Protein AF-0000000068975690 (afdb_homodimer)

InterPro domains:
  IPR005886 UDP-glucose 4-epimerase [TIGR01179] (9-341)
  IPR005886 UDP-glucose 4-epimerase [cd05247] (9-336)
  IPR016040 NAD(P)-binding domain [PF16363] (10-330)
  IPR036291 NAD(P)-binding domain superfamily [SSF51735] (7-342)

Radius of gyration: 27.62 Å; Cα contacts (8 Å, |Δi|>4): 1548; chains: 2; bounding box: 64×81×63 Å

pLDDT: mean 96.39, std 6.85, range [37.19, 98.94]

Structure (mmCIF, N/CA/C/O backbone):
data_AF-0000000068975690-model_v1
#
loop_
_entity.id
_entity.type
_entity.pdbx_description
1 polymer 'UDP-glucose 4-epimerase'
#
loop_
_atom_site.group_PDB
_atom_site.id
_atom_site.type_symbol
_atom_site.label_atom_id
_atom_site.label_alt_id
_atom_site.label_comp_id
_atom_site.label_asym_id
_atom_site.label_entity_id
_atom_site.label_seq_id
_atom_site.pdbx_PDB_ins_code
_atom_site.Cartn_x
_atom_site.Cartn_y
_atom_site.Cartn_z
_atom_site.occupancy
_atom_site.B_iso_or_equiv
_atom_site.auth_seq_id
_atom_site.auth_comp_id
_atom_site.auth_asym_id
_atom_site.auth_atom_id
_atom_site.pdbx_PDB_model_num
ATOM 1 N N . MET A 1 1 ? 34.156 -36 -2.127 1 37.19 1 MET A N 1
ATOM 2 C CA . MET A 1 1 ? 34.188 -34.562 -2.348 1 37.19 1 MET A CA 1
ATOM 3 C C . MET A 1 1 ? 33.188 -33.844 -1.438 1 37.19 1 MET A C 1
ATOM 5 O O . MET A 1 1 ? 32.094 -34.344 -1.222 1 37.19 1 MET A O 1
ATOM 9 N N . PRO A 1 2 ? 33.406 -33.094 -0.465 1 38.94 2 PRO A N 1
ATOM 10 C CA . PRO A 1 2 ? 32.406 -32.625 0.5 1 38.94 2 PRO A CA 1
ATOM 11 C C . PRO A 1 2 ? 31.156 -32.094 -0.169 1 38.94 2 PRO A C 1
ATOM 13 O O . PRO A 1 2 ? 31.219 -31.484 -1.244 1 38.94 2 PRO A O 1
ATOM 16 N N . GLY A 1 3 ? 29.969 -32.656 -0.106 1 41.5 3 GLY A N 1
ATOM 17 C CA . GLY A 1 3 ? 28.75 -32.438 -0.868 1 41.5 3 GLY A CA 1
ATOM 18 C C . GLY A 1 3 ? 28.375 -30.953 -0.98 1 41.5 3 GLY A C 1
ATOM 19 O O . GLY A 1 3 ? 28.406 -30.234 0.013 1 41.5 3 GLY A O 1
ATOM 20 N N . GLU A 1 4 ? 28.672 -30.234 -2.004 1 54.75 4 GLU A N 1
ATOM 21 C CA . GLU A 1 4 ? 28.406 -28.828 -2.309 1 54.75 4 GLU A CA 1
ATOM 22 C C . GLU A 1 4 ? 27.094 -28.375 -1.685 1 54.75 4 GLU A C 1
ATOM 24 O O . GLU A 1 4 ? 26.062 -29.016 -1.86 1 54.75 4 GLU A O 1
ATOM 29 N N . LYS A 1 5 ? 27.188 -27.703 -0.639 1 63.75 5 LYS A N 1
ATOM 30 C CA . LYS A 1 5 ? 26.047 -27.188 0.116 1 63.75 5 LYS A CA 1
ATOM 31 C C . LYS A 1 5 ? 24.984 -26.609 -0.815 1 63.75 5 LYS A C 1
ATOM 33 O O . LYS A 1 5 ? 25.266 -25.688 -1.59 1 63.75 5 LYS A O 1
ATOM 38 N N . LYS A 1 6 ? 23.938 -27.312 -0.943 1 79.69 6 LYS A N 1
ATOM 39 C CA . LYS A 1 6 ? 22.844 -26.844 -1.777 1 79.69 6 LYS A CA 1
ATOM 40 C C . LYS A 1 6 ? 22.281 -25.531 -1.257 1 79.69 6 LYS A C 1
ATOM 42 O O . LYS A 1 6 ? 22.25 -25.297 -0.046 1 79.69 6 LYS A O 1
ATOM 47 N N . GLN A 1 7 ? 22.031 -24.688 -2.195 1 94.38 7 GLN A N 1
ATOM 48 C CA . GLN A 1 7 ? 21.453 -23.406 -1.851 1 94.38 7 GLN A CA 1
ATOM 49 C C . GLN A 1 7 ? 20 -23.547 -1.391 1 94.38 7 GLN A C 1
ATOM 51 O O . GLN A 1 7 ? 19.234 -24.312 -1.986 1 94.38 7 GLN A O 1
ATOM 56 N N . LEU A 1 8 ? 19.688 -22.984 -0.239 1 98.25 8 LEU A N 1
ATOM 57 C CA . LEU A 1 8 ? 18.375 -23.109 0.38 1 98.25 8 LEU A CA 1
ATOM 58 C C . LEU A 1 8 ? 17.469 -21.953 -0.044 1 98.25 8 LEU A C 1
ATOM 60 O O . LEU A 1 8 ? 17.859 -20.781 0.043 1 98.25 8 LEU A O 1
ATOM 64 N N . VAL A 1 9 ? 16.266 -22.328 -0.556 1 98.75 9 VAL A N 1
ATOM 65 C CA . VAL A 1 9 ? 15.273 -21.359 -0.995 1 98.75 9 VAL A CA 1
ATOM 66 C C . VAL A 1 9 ? 14.086 -21.359 -0.039 1 98.75 9 VAL A C 1
ATOM 68 O O . VAL A 1 9 ? 13.5 -22.422 0.223 1 98.75 9 VAL A O 1
ATOM 71 N N . LEU A 1 10 ? 13.773 -20.219 0.584 1 98.94 10 LEU A N 1
ATOM 72 C CA . LEU A 1 10 ? 12.516 -20.078 1.309 1 98.94 10 LEU A CA 1
ATOM 73 C C . LEU A 1 10 ? 11.359 -19.828 0.346 1 98.94 10 LEU A C 1
ATOM 75 O O . LEU A 1 10 ? 11.406 -18.906 -0.469 1 98.94 10 LEU A O 1
ATOM 79 N N . VAL A 1 11 ? 10.352 -20.656 0.403 1 98.94 11 VAL A N 1
ATOM 80 C CA . VAL A 1 11 ? 9.148 -20.5 -0.409 1 98.94 11 VAL A CA 1
ATOM 81 C C . VAL A 1 11 ? 7.957 -20.188 0.489 1 98.94 11 VAL A C 1
ATOM 83 O O . VAL A 1 11 ? 7.406 -21.078 1.143 1 98.94 11 VAL A O 1
ATOM 86 N N . THR A 1 12 ? 7.539 -18.906 0.513 1 98.94 12 THR A N 1
ATOM 87 C CA . THR A 1 12 ? 6.32 -18.578 1.242 1 98.94 12 THR A CA 1
ATOM 88 C C . THR A 1 12 ? 5.086 -18.891 0.406 1 98.94 12 THR A C 1
ATOM 90 O O . THR A 1 12 ? 5.09 -18.719 -0.813 1 98.94 12 THR A O 1
ATOM 93 N N . GLY A 1 13 ? 4.02 -19.375 1.11 1 98.69 13 GLY A N 1
ATOM 94 C CA . GLY A 1 13 ? 2.881 -19.875 0.355 1 98.69 13 GLY A CA 1
ATOM 95 C C . GLY A 1 13 ? 3.184 -21.156 -0.413 1 98.69 13 GLY A C 1
ATOM 96 O O . GLY A 1 13 ? 2.605 -21.391 -1.474 1 98.69 13 GLY A O 1
ATOM 97 N N . GLY A 1 14 ? 4.086 -21.922 0.133 1 98.69 14 GLY A N 1
ATOM 98 C CA . GLY A 1 14 ? 4.648 -23.031 -0.621 1 98.69 14 GLY A CA 1
ATOM 99 C C . GLY A 1 14 ? 3.725 -24.234 -0.684 1 98.69 14 GLY A C 1
ATOM 100 O O . GLY A 1 14 ? 3.932 -25.141 -1.495 1 98.69 14 GLY A O 1
ATOM 101 N N . THR A 1 15 ? 2.674 -24.25 0.16 1 98.44 15 THR A N 1
ATOM 102 C CA . THR A 1 15 ? 1.731 -25.375 0.11 1 98.44 15 THR A CA 1
ATOM 103 C C . THR A 1 15 ? 0.608 -25.078 -0.882 1 98.44 15 THR A C 1
ATOM 105 O O . THR A 1 15 ? -0.182 -25.969 -1.208 1 98.44 15 THR A O 1
ATOM 108 N N . GLY A 1 16 ? 0.54 -23.875 -1.375 1 97.94 16 GLY A N 1
ATOM 109 C CA . GLY A 1 16 ? -0.496 -23.5 -2.322 1 97.94 16 GLY A CA 1
ATOM 110 C C . GLY A 1 16 ? -0.252 -24.031 -3.721 1 97.94 16 GLY A C 1
ATOM 111 O O . GLY A 1 16 ? 0.737 -24.719 -3.961 1 97.94 16 GLY A O 1
ATOM 112 N N . TYR A 1 17 ? -1.109 -23.688 -4.648 1 98.12 17 TYR A N 1
ATOM 113 C CA . TYR A 1 17 ? -1.123 -24.188 -6.016 1 98.12 17 TYR A CA 1
ATOM 114 C C . TYR A 1 17 ? 0.187 -23.875 -6.727 1 98.12 17 TYR A C 1
ATOM 116 O O . TYR A 1 17 ? 0.95 -24.781 -7.07 1 98.12 17 TYR A O 1
ATOM 124 N N . ILE A 1 18 ? 0.57 -22.562 -6.816 1 98.56 18 ILE A N 1
ATOM 125 C CA . ILE A 1 18 ? 1.791 -22.172 -7.516 1 98.56 18 ILE A CA 1
ATOM 126 C C . ILE A 1 18 ? 3.008 -22.562 -6.68 1 98.56 18 ILE A C 1
ATOM 128 O O . ILE A 1 18 ? 4.004 -23.062 -7.215 1 98.56 18 ILE A O 1
ATOM 132 N N . GLY A 1 19 ? 2.9 -22.391 -5.371 1 98.69 19 GLY A N 1
ATOM 133 C CA . GLY A 1 19 ? 3.996 -22.672 -4.461 1 98.69 19 GLY A CA 1
ATOM 134 C C . GLY A 1 19 ? 4.441 -24.125 -4.516 1 98.69 19 GLY A C 1
ATOM 135 O O . GLY A 1 19 ? 5.637 -24.406 -4.652 1 98.69 19 GLY A O 1
ATOM 136 N N . SER A 1 20 ? 3.518 -25.078 -4.473 1 98.75 20 SER A N 1
ATOM 137 C CA . SER A 1 20 ? 3.85 -26.5 -4.445 1 98.75 20 SER A CA 1
ATOM 138 C C . SER A 1 20 ? 4.531 -26.922 -5.742 1 98.75 20 SER A C 1
ATOM 140 O O . SER A 1 20 ? 5.539 -27.641 -5.711 1 98.75 20 SER A O 1
ATOM 142 N N . HIS A 1 21 ? 4.039 -26.469 -6.867 1 98.88 21 HIS A N 1
ATOM 143 C CA . HIS A 1 21 ? 4.641 -26.828 -8.148 1 98.88 21 HIS A CA 1
ATOM 144 C C . HIS A 1 21 ? 6.039 -26.234 -8.281 1 98.88 21 HIS A C 1
ATOM 146 O O . HIS A 1 21 ? 6.926 -26.844 -8.867 1 98.88 21 HIS A O 1
ATOM 152 N N . THR A 1 22 ? 6.203 -25.016 -7.746 1 98.88 22 THR A N 1
ATOM 153 C CA . THR A 1 22 ? 7.52 -24.391 -7.793 1 98.88 22 THR A CA 1
ATOM 154 C C . THR A 1 22 ? 8.516 -25.141 -6.918 1 98.88 22 THR A C 1
ATOM 156 O O . THR A 1 22 ? 9.688 -25.281 -7.273 1 98.88 22 THR A O 1
ATOM 159 N N . VAL A 1 23 ? 8.062 -25.641 -5.758 1 98.88 23 VAL A N 1
ATOM 160 C CA . VAL A 1 23 ? 8.922 -26.422 -4.879 1 98.88 23 VAL A CA 1
ATOM 161 C C . VAL A 1 23 ? 9.43 -27.656 -5.613 1 98.88 23 VAL A C 1
ATOM 163 O O . VAL A 1 23 ? 10.609 -28 -5.52 1 98.88 23 VAL A O 1
ATOM 166 N N . VAL A 1 24 ? 8.586 -28.344 -6.406 1 98.81 24 VAL A N 1
ATOM 167 C CA . VAL A 1 24 ? 9 -29.516 -7.188 1 98.81 24 VAL A CA 1
ATOM 168 C C . VAL A 1 24 ? 10.125 -29.109 -8.148 1 98.81 24 VAL A C 1
ATOM 170 O O . VAL A 1 24 ? 11.164 -29.781 -8.203 1 98.81 24 VAL A O 1
ATOM 173 N N . GLU A 1 25 ? 9.859 -28.016 -8.883 1 98.5 25 GLU A N 1
ATOM 174 C CA . GLU A 1 25 ? 10.836 -27.578 -9.867 1 98.5 25 GLU A CA 1
ATOM 175 C C . GLU A 1 25 ? 12.148 -27.172 -9.203 1 98.5 25 GLU A C 1
ATOM 177 O O . GLU A 1 25 ? 13.227 -27.359 -9.773 1 98.5 25 GLU A O 1
ATOM 182 N N . LEU A 1 26 ? 12.07 -26.578 -8 1 98.31 26 LEU A N 1
ATOM 183 C CA . LEU A 1 26 ? 13.266 -26.203 -7.246 1 98.31 26 LEU A CA 1
ATOM 184 C C . LEU A 1 26 ? 14.094 -27.438 -6.902 1 98.31 26 LEU A C 1
ATOM 186 O O . LEU A 1 26 ? 15.305 -27.453 -7.141 1 98.31 26 LEU A O 1
ATOM 190 N N . LEU A 1 27 ? 13.445 -28.469 -6.344 1 98.12 27 LEU A N 1
ATOM 191 C CA . LEU A 1 27 ? 14.133 -29.688 -5.949 1 98.12 27 LEU A CA 1
ATOM 192 C C . LEU A 1 27 ? 14.766 -30.375 -7.16 1 98.12 27 LEU A C 1
ATOM 194 O O . LEU A 1 27 ? 15.906 -30.844 -7.09 1 98.12 27 LEU A O 1
ATOM 198 N N . GLU A 1 28 ? 14.055 -30.359 -8.258 1 97 28 GLU A N 1
ATOM 199 C CA . GLU A 1 28 ? 14.555 -30.969 -9.492 1 97 28 GLU A CA 1
ATOM 200 C C . GLU A 1 28 ? 15.758 -30.203 -10.039 1 97 28 GLU A C 1
ATOM 202 O O . GLU A 1 28 ? 16.641 -30.781 -10.656 1 97 28 GLU A O 1
ATOM 207 N N . ALA A 1 29 ? 15.797 -28.922 -9.789 1 96.5 29 ALA A N 1
ATOM 208 C CA . ALA A 1 29 ? 16.875 -28.078 -10.281 1 96.5 29 ALA A CA 1
ATOM 209 C C . ALA A 1 29 ? 18.078 -28.125 -9.344 1 96.5 29 ALA A C 1
ATOM 211 O O . ALA A 1 29 ? 19.109 -27.516 -9.625 1 96.5 29 ALA A O 1
ATOM 212 N N . GLY A 1 30 ? 17.984 -28.781 -8.219 1 96.06 30 GLY A N 1
ATOM 213 C CA . GLY A 1 30 ? 19.125 -29.016 -7.352 1 96.06 30 GLY A CA 1
ATOM 214 C C . GLY A 1 30 ? 19.141 -28.109 -6.125 1 96.06 30 GLY A C 1
ATOM 215 O O . GLY A 1 30 ? 20.094 -28.125 -5.352 1 96.06 30 GLY A O 1
ATOM 216 N N . TYR A 1 31 ? 18.062 -27.359 -5.879 1 97.25 31 TYR A N 1
ATOM 217 C CA . TYR A 1 31 ? 17.953 -26.531 -4.676 1 97.25 31 TYR A CA 1
ATOM 218 C C . TYR A 1 31 ? 17.297 -27.312 -3.543 1 97.25 31 TYR A C 1
ATOM 220 O O . TYR A 1 31 ? 16.625 -28.328 -3.781 1 97.25 31 TYR A O 1
ATOM 228 N N . ASP A 1 32 ? 17.578 -26.891 -2.32 1 97.88 32 ASP A N 1
ATOM 229 C CA . ASP A 1 32 ? 16.75 -27.281 -1.181 1 97.88 32 ASP A CA 1
ATOM 230 C C . ASP A 1 32 ? 15.688 -26.219 -0.894 1 97.88 32 ASP A C 1
ATOM 232 O O . ASP A 1 32 ? 15.852 -25.047 -1.271 1 97.88 32 ASP A O 1
ATOM 236 N N . ALA A 1 33 ? 14.625 -26.688 -0.269 1 98.31 33 ALA A N 1
ATOM 237 C CA . ALA A 1 33 ? 13.539 -25.734 -0.025 1 98.31 33 ALA A CA 1
ATOM 238 C C . ALA A 1 33 ? 13.086 -25.797 1.431 1 98.31 33 ALA A C 1
ATOM 240 O O . ALA A 1 33 ? 13.039 -26.859 2.037 1 98.31 33 ALA A O 1
ATOM 241 N N . VAL A 1 34 ? 12.867 -24.703 2.045 1 98.81 34 VAL A N 1
ATOM 242 C CA . VAL A 1 34 ? 12.062 -24.562 3.254 1 98.81 34 VAL A C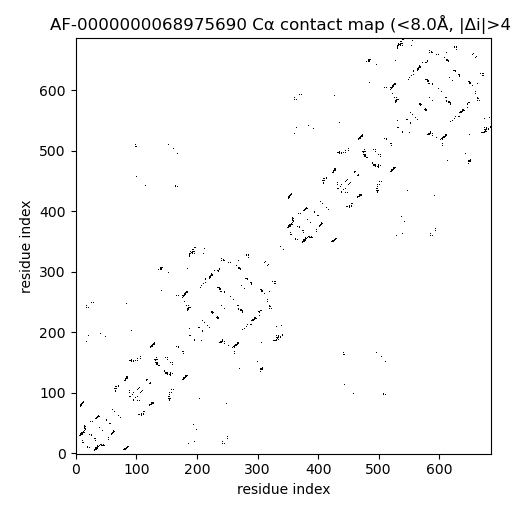A 1
ATOM 243 C C . VAL A 1 34 ? 10.758 -23.844 2.922 1 98.81 34 VAL A C 1
ATOM 245 O O . VAL A 1 34 ? 10.773 -22.766 2.311 1 98.81 34 VAL A O 1
ATOM 248 N N . VAL A 1 35 ? 9.633 -24.453 3.279 1 98.88 35 VAL A N 1
ATOM 249 C CA . VAL A 1 35 ? 8.312 -23.938 2.945 1 98.88 35 VAL A CA 1
ATOM 250 C C . VAL A 1 35 ? 7.703 -23.25 4.16 1 98.88 35 VAL A C 1
ATOM 252 O O . VAL A 1 35 ? 7.73 -23.781 5.27 1 98.88 35 VAL A O 1
ATOM 255 N N . LEU A 1 36 ? 7.262 -22.047 3.965 1 98.88 36 LEU A N 1
ATOM 256 C CA . LEU A 1 36 ? 6.5 -21.281 4.953 1 98.88 36 LEU A CA 1
ATOM 257 C C . LEU A 1 36 ? 5.07 -21.062 4.48 1 98.88 36 LEU A C 1
ATOM 259 O O . LEU A 1 36 ? 4.848 -20.594 3.361 1 98.88 36 LEU A O 1
ATOM 263 N N . ASP A 1 37 ? 4.098 -21.453 5.285 1 98.81 37 ASP A N 1
ATOM 264 C CA . ASP A 1 37 ? 2.686 -21.312 4.949 1 98.81 37 ASP A CA 1
ATOM 265 C C . ASP A 1 37 ? 1.824 -21.266 6.211 1 98.81 37 ASP A C 1
ATOM 267 O O . ASP A 1 37 ? 2.16 -21.875 7.223 1 98.81 37 ASP A O 1
ATOM 271 N N . ASN A 1 38 ? 0.761 -20.5 6.137 1 98.44 38 ASN A N 1
ATOM 272 C CA . ASN A 1 38 ? -0.124 -20.5 7.301 1 98.44 38 ASN A CA 1
ATOM 273 C C . ASN A 1 38 ? -1.297 -21.453 7.113 1 98.44 38 ASN A C 1
ATOM 275 O O . ASN A 1 38 ? -2.154 -21.562 7.992 1 98.44 38 ASN A O 1
ATOM 279 N N . LEU A 1 39 ? -1.445 -22.078 5.945 1 97.38 39 LEU A N 1
ATOM 280 C CA . LEU A 1 39 ? -2.406 -23.125 5.605 1 97.38 39 LEU A CA 1
ATOM 281 C C . LEU A 1 39 ? -3.826 -22.578 5.582 1 97.38 39 LEU A C 1
ATOM 283 O O . LEU A 1 39 ? -4.789 -23.312 5.805 1 97.38 39 LEU A O 1
ATOM 287 N N . SER A 1 40 ? -3.975 -21.25 5.324 1 94.94 40 SER A N 1
ATOM 288 C CA . SER A 1 40 ? -5.289 -20.625 5.312 1 94.94 40 SER A CA 1
ATOM 289 C C . SER A 1 40 ? -6.125 -21.109 4.133 1 94.94 40 SER A C 1
ATOM 291 O O . SER A 1 40 ? -7.352 -21.188 4.223 1 94.94 40 SER A O 1
ATOM 293 N N . ASN A 1 41 ? -5.5 -21.391 3.053 1 93.56 41 ASN A N 1
ATOM 294 C CA . ASN A 1 41 ? -6.191 -21.844 1.852 1 93.56 41 ASN A CA 1
ATOM 295 C C . ASN A 1 41 ? -5.398 -22.922 1.118 1 93.56 41 ASN A C 1
ATOM 297 O O . ASN A 1 41 ? -5.293 -22.891 -0.109 1 93.56 41 ASN A O 1
ATOM 301 N N . SER A 1 42 ? -4.734 -23.719 1.849 1 95.31 42 SER A N 1
ATOM 302 C CA . SER A 1 42 ? -3.906 -24.797 1.311 1 95.31 42 SER A CA 1
ATOM 303 C C . SER A 1 42 ? -3.811 -25.953 2.289 1 95.31 42 SER A C 1
ATOM 305 O O . SER A 1 42 ? -4.43 -25.938 3.354 1 95.31 42 SER A O 1
ATOM 307 N N . SER A 1 43 ? -3.154 -27 1.847 1 96.62 43 SER A N 1
ATOM 308 C CA . SER A 1 43 ? -3.018 -28.219 2.652 1 96.62 43 SER A CA 1
ATOM 309 C C . SER A 1 43 ? -1.564 -28.672 2.723 1 96.62 43 SER A C 1
ATOM 311 O O . SER A 1 43 ? -0.858 -28.672 1.712 1 96.62 43 SER A O 1
ATOM 313 N N . ILE A 1 44 ? -1.179 -29.094 3.893 1 97.31 44 ILE A N 1
ATOM 314 C CA . ILE A 1 44 ? 0.17 -29.609 4.098 1 97.31 44 ILE A CA 1
ATOM 315 C C . ILE A 1 44 ? 0.356 -30.891 3.297 1 97.31 44 ILE A C 1
ATOM 317 O O . ILE A 1 44 ? 1.486 -31.312 3.043 1 97.31 44 ILE A O 1
ATOM 321 N N . GLU A 1 45 ? -0.769 -31.516 2.844 1 98.12 45 GLU A N 1
ATOM 322 C CA . GLU A 1 45 ? -0.733 -32.719 2.037 1 98.12 45 GLU A CA 1
ATOM 323 C C . GLU A 1 45 ? 0.074 -32.5 0.758 1 98.12 45 GLU A C 1
ATOM 325 O O . GLU A 1 45 ? 0.721 -33.438 0.267 1 98.12 45 GLU A O 1
ATOM 330 N N . SER A 1 46 ? 0.077 -31.297 0.204 1 98.38 46 SER A N 1
ATOM 331 C CA . SER A 1 46 ? 0.854 -31.031 -1.001 1 98.38 46 SER A CA 1
ATOM 332 C C . SER A 1 46 ? 2.34 -31.297 -0.771 1 98.38 46 SER A C 1
ATOM 334 O O . SER A 1 46 ? 3.014 -31.875 -1.626 1 98.38 46 SER A O 1
ATOM 336 N N . ILE A 1 47 ? 2.844 -30.953 0.415 1 98.19 47 ILE A N 1
ATOM 337 C CA . ILE A 1 47 ? 4.258 -31.109 0.737 1 98.19 47 ILE A CA 1
ATOM 338 C C . ILE A 1 47 ? 4.582 -32.594 0.889 1 98.19 47 ILE A C 1
ATOM 340 O O . ILE A 1 47 ? 5.621 -33.062 0.416 1 98.19 47 ILE A O 1
ATOM 344 N N . LYS A 1 48 ? 3.711 -33.312 1.52 1 98.25 48 LYS A N 1
ATOM 345 C CA . LYS A 1 48 ? 3.912 -34.75 1.676 1 98.25 48 LYS A CA 1
ATOM 346 C C . LYS A 1 48 ? 4.023 -35.438 0.319 1 98.25 48 LYS A C 1
ATOM 348 O O . LYS A 1 48 ? 4.883 -36.312 0.124 1 98.25 48 LYS A O 1
ATOM 353 N N . ARG A 1 49 ? 3.193 -35.094 -0.544 1 98.44 49 ARG A N 1
ATOM 354 C CA . ARG A 1 49 ? 3.186 -35.688 -1.877 1 98.44 49 ARG A CA 1
ATOM 355 C C . ARG A 1 49 ? 4.445 -35.312 -2.652 1 98.44 49 ARG A C 1
ATOM 357 O O . ARG A 1 49 ? 4.977 -36.094 -3.414 1 98.44 49 ARG A O 1
ATOM 364 N N . ILE A 1 50 ? 4.871 -34.094 -2.502 1 98.69 50 ILE A N 1
ATOM 365 C CA . ILE A 1 50 ? 6.094 -33.625 -3.164 1 98.69 50 ILE A CA 1
ATOM 366 C C . ILE A 1 50 ? 7.285 -34.438 -2.646 1 98.69 50 ILE A C 1
ATOM 368 O O . ILE A 1 50 ? 8.148 -34.844 -3.426 1 98.69 50 ILE A O 1
ATOM 372 N N . GLU A 1 51 ? 7.352 -34.625 -1.314 1 98.56 51 GLU A N 1
ATOM 373 C CA . GLU A 1 51 ? 8.438 -35.406 -0.733 1 98.56 51 GLU A CA 1
ATOM 374 C C . GLU A 1 51 ? 8.484 -36.812 -1.333 1 98.56 51 GLU A C 1
ATOM 376 O O . GLU A 1 51 ? 9.562 -37.344 -1.646 1 98.56 51 GLU A O 1
ATOM 381 N N . LYS A 1 52 ? 7.344 -37.344 -1.519 1 98.06 52 LYS A N 1
ATOM 382 C CA . LYS A 1 52 ? 7.254 -38.688 -2.109 1 98.06 52 LYS A CA 1
ATOM 383 C C . LYS A 1 52 ? 7.664 -38.656 -3.58 1 98.06 52 LYS A C 1
ATOM 385 O O . LYS A 1 52 ? 8.445 -39.5 -4.027 1 98.06 52 LYS A O 1
ATOM 390 N N . MET A 1 53 ? 7.117 -37.719 -4.32 1 97.56 53 MET A N 1
ATOM 391 C CA . MET A 1 53 ? 7.352 -37.594 -5.758 1 97.56 53 MET A CA 1
ATOM 392 C C . MET A 1 53 ? 8.828 -37.344 -6.047 1 97.56 53 MET A C 1
ATOM 394 O O . MET A 1 53 ? 9.367 -37.875 -7.023 1 97.56 53 MET A O 1
ATOM 398 N N . CYS A 1 54 ? 9.469 -36.594 -5.195 1 97.25 54 CYS A N 1
ATOM 399 C CA . CYS A 1 54 ? 10.844 -36.156 -5.449 1 97.25 54 CYS A CA 1
ATOM 400 C C . CYS A 1 54 ? 11.828 -36.969 -4.617 1 97.25 54 CYS A C 1
ATOM 402 O O . CYS A 1 54 ? 13.039 -36.875 -4.816 1 97.25 54 CYS A O 1
ATOM 404 N N . ASN A 1 55 ? 11.383 -37.812 -3.738 1 97.06 55 ASN A N 1
ATOM 405 C CA . ASN A 1 55 ? 12.203 -38.594 -2.803 1 97.06 55 ASN A CA 1
ATOM 406 C C . ASN A 1 55 ? 13.156 -37.688 -2.033 1 97.06 55 ASN A C 1
ATOM 408 O O . ASN A 1 55 ? 14.367 -37.906 -2.023 1 97.06 55 ASN A O 1
ATOM 412 N N . LYS A 1 56 ? 12.609 -36.594 -1.516 1 96.75 56 LYS A N 1
ATOM 413 C CA . LYS A 1 56 ? 13.336 -35.594 -0.735 1 96.75 56 LYS A CA 1
ATOM 414 C C . LYS A 1 56 ? 12.508 -35.125 0.461 1 96.75 56 LYS A C 1
ATOM 416 O O . LYS A 1 56 ? 11.281 -35.219 0.455 1 96.75 56 LYS A O 1
ATOM 421 N N . SER A 1 57 ? 13.18 -34.656 1.484 1 96.25 57 SER A N 1
ATOM 422 C CA . SER A 1 57 ? 12.508 -34.031 2.623 1 96.25 57 SER A CA 1
ATOM 423 C C . SER A 1 57 ? 12.461 -32.531 2.482 1 96.25 57 SER A C 1
ATOM 425 O O . SER A 1 57 ? 13.422 -31.906 2.02 1 96.25 57 SER A O 1
ATOM 427 N N . ILE A 1 58 ? 11.398 -31.984 2.855 1 97.88 58 ILE A N 1
ATOM 428 C CA . ILE A 1 58 ? 11.195 -30.547 2.76 1 97.88 58 ILE A CA 1
ATOM 429 C C . ILE A 1 58 ? 10.898 -29.969 4.145 1 97.88 58 ILE A C 1
ATOM 431 O O . ILE A 1 58 ? 10.023 -30.469 4.855 1 97.88 58 ILE A O 1
ATOM 435 N N . TYR A 1 59 ? 11.656 -28.969 4.594 1 97.88 59 TYR A N 1
ATOM 436 C CA . TYR A 1 59 ? 11.352 -28.266 5.836 1 97.88 59 TYR A CA 1
ATOM 437 C C . TYR A 1 59 ? 10.055 -27.469 5.711 1 97.88 59 TYR A C 1
ATOM 439 O O . TYR A 1 59 ? 9.781 -26.875 4.668 1 97.88 59 TYR A O 1
ATOM 447 N N . PHE A 1 60 ? 9.234 -27.578 6.773 1 98.69 60 PHE A N 1
ATOM 448 C CA . PHE A 1 60 ? 7.969 -26.844 6.766 1 98.69 60 PHE A CA 1
ATOM 449 C C . PHE A 1 60 ? 7.812 -26.016 8.031 1 98.69 60 PHE A C 1
ATOM 451 O O . PHE A 1 60 ? 8.086 -26.5 9.141 1 98.69 60 PHE A O 1
ATOM 458 N N . GLU A 1 61 ? 7.438 -24.781 7.887 1 98.81 61 GLU A N 1
ATOM 459 C CA . GLU A 1 61 ? 7.141 -23.844 8.977 1 98.81 61 GLU A CA 1
ATOM 460 C C . GLU A 1 61 ? 5.727 -23.281 8.852 1 98.81 61 GLU A C 1
ATOM 462 O O . GLU A 1 61 ? 5.418 -22.578 7.895 1 98.81 61 GLU A O 1
ATOM 467 N N . LYS A 1 62 ? 4.828 -23.625 9.797 1 98.81 62 LYS A N 1
ATOM 468 C CA . LYS A 1 62 ? 3.498 -23.031 9.828 1 98.81 62 LYS A CA 1
ATOM 469 C C . LYS A 1 62 ? 3.543 -21.625 10.438 1 98.81 62 LYS A C 1
ATOM 471 O O . LYS A 1 62 ? 3.451 -21.469 11.656 1 98.81 62 LYS A O 1
ATOM 476 N N . VAL A 1 63 ? 3.629 -20.609 9.562 1 98.69 63 VAL A N 1
ATOM 477 C CA . VAL A 1 63 ? 3.828 -19.234 10 1 98.69 63 VAL A CA 1
ATOM 478 C C . VAL A 1 63 ? 2.934 -18.297 9.18 1 98.69 63 VAL A C 1
ATOM 480 O O . VAL A 1 63 ? 2.734 -18.5 7.984 1 98.69 63 VAL A O 1
ATOM 483 N N . ASP A 1 64 ? 2.297 -17.422 9.836 1 98.69 64 ASP A N 1
ATOM 484 C CA . ASP A 1 64 ? 1.616 -16.281 9.203 1 98.69 64 ASP A CA 1
ATOM 485 C C . ASP A 1 64 ? 2.562 -15.102 9.031 1 98.69 64 ASP A C 1
ATOM 487 O O . ASP A 1 64 ? 3.201 -14.664 9.992 1 98.69 64 ASP A O 1
ATOM 491 N N . LEU A 1 65 ? 2.631 -14.586 7.867 1 98.69 65 LEU A N 1
ATOM 492 C CA . LEU A 1 65 ? 3.613 -13.555 7.562 1 98.69 65 LEU A CA 1
ATOM 493 C C . LEU A 1 65 ? 3.295 -12.266 8.312 1 98.69 65 LEU A C 1
ATOM 495 O O . LEU A 1 65 ? 4.156 -11.391 8.453 1 98.69 65 LEU A O 1
ATOM 499 N N . VAL A 1 66 ? 2.021 -12.07 8.773 1 98.38 66 VAL A N 1
ATOM 500 C CA . VAL A 1 66 ? 1.688 -10.844 9.492 1 98.38 66 VAL A CA 1
ATOM 501 C C . VAL A 1 66 ? 2.268 -10.898 10.906 1 98.38 66 VAL A C 1
ATOM 503 O O . VAL A 1 66 ? 2.242 -9.906 11.633 1 98.38 66 VAL A O 1
ATOM 506 N N . ASP A 1 67 ? 2.795 -12.047 11.289 1 98.12 67 ASP A N 1
ATOM 507 C CA . ASP A 1 67 ? 3.514 -12.195 12.555 1 98.12 67 ASP A CA 1
ATOM 508 C C . ASP A 1 67 ? 5.016 -11.984 12.359 1 98.12 67 ASP A C 1
ATOM 510 O O . ASP A 1 67 ? 5.762 -12.945 12.164 1 98.12 67 ASP A O 1
ATOM 514 N N . TYR A 1 68 ? 5.465 -10.812 12.555 1 98.38 68 TYR A N 1
ATOM 515 C CA . TYR A 1 68 ? 6.852 -10.438 12.305 1 98.38 68 TYR A CA 1
ATOM 516 C C . TYR A 1 68 ? 7.812 -11.328 13.07 1 98.38 68 TYR A C 1
ATOM 518 O O . TYR A 1 68 ? 8.805 -11.805 12.523 1 98.38 68 TYR A O 1
ATOM 526 N N . ALA A 1 69 ? 7.523 -11.523 14.312 1 98.5 69 ALA A N 1
ATOM 527 C CA . ALA A 1 69 ? 8.422 -12.289 15.172 1 98.5 69 ALA A CA 1
ATOM 528 C C . ALA A 1 69 ? 8.547 -13.727 14.688 1 98.5 69 ALA A C 1
ATOM 530 O O . ALA A 1 69 ? 9.641 -14.305 14.727 1 98.5 69 ALA A O 1
ATOM 531 N N . ALA A 1 70 ? 7.469 -14.312 14.25 1 98.75 70 ALA A N 1
ATOM 532 C CA . ALA A 1 70 ? 7.484 -15.68 13.742 1 98.75 70 ALA A CA 1
ATOM 533 C C . ALA A 1 70 ? 8.305 -15.789 12.461 1 98.75 70 ALA A C 1
ATOM 535 O O . ALA A 1 70 ? 9.023 -16.766 12.258 1 98.75 70 ALA A O 1
ATOM 536 N N . VAL A 1 71 ? 8.203 -14.805 11.609 1 98.88 71 VAL A N 1
ATOM 537 C CA . VAL A 1 71 ? 8.977 -14.781 10.367 1 98.88 71 VAL A CA 1
ATOM 538 C C . VAL A 1 71 ? 10.469 -14.664 10.695 1 98.88 71 VAL A C 1
ATOM 540 O O . VAL A 1 71 ? 11.297 -15.352 10.094 1 98.88 71 VAL A O 1
ATOM 543 N N . ASP A 1 72 ? 10.758 -13.789 11.664 1 98.88 72 ASP A N 1
ATOM 544 C CA . ASP A 1 72 ? 12.141 -13.57 12.07 1 98.88 72 ASP A CA 1
ATOM 545 C C . ASP A 1 72 ? 12.766 -14.867 12.586 1 98.88 72 ASP A C 1
ATOM 547 O O . ASP A 1 72 ? 13.938 -15.148 12.305 1 98.88 72 ASP A O 1
ATOM 551 N N . LYS A 1 73 ? 12.016 -15.641 13.297 1 98.88 73 LYS A N 1
ATOM 552 C CA . LYS A 1 73 ? 12.5 -16.906 13.844 1 98.88 73 LYS A CA 1
ATOM 553 C C . LYS A 1 73 ? 12.883 -17.875 12.719 1 98.88 73 LYS A C 1
ATOM 555 O O . LYS A 1 73 ? 13.828 -18.641 12.859 1 98.88 73 LYS A O 1
ATOM 560 N N . VAL A 1 74 ? 12.172 -17.859 11.633 1 98.88 74 VAL A N 1
ATOM 561 C CA . VAL A 1 74 ? 12.469 -18.719 10.492 1 98.88 74 VAL A CA 1
ATOM 562 C C . VAL A 1 74 ? 13.844 -18.359 9.922 1 98.88 74 VAL A C 1
ATOM 564 O O . VAL A 1 74 ? 14.648 -19.25 9.617 1 98.88 74 VAL A O 1
ATOM 567 N N . PHE A 1 75 ? 14.156 -17.094 9.828 1 98.81 75 PHE A N 1
ATOM 568 C CA . PHE A 1 75 ? 15.414 -16.641 9.25 1 98.81 75 PHE A CA 1
ATOM 569 C C . PHE A 1 75 ? 16.562 -16.875 10.211 1 98.81 75 PHE A C 1
ATOM 571 O O . PHE A 1 75 ? 17.734 -16.922 9.797 1 98.81 75 PHE A O 1
ATOM 578 N N . GLN A 1 76 ? 16.234 -16.984 11.516 1 98.75 76 GLN A N 1
ATOM 579 C CA . GLN A 1 76 ? 17.25 -17.359 12.5 1 98.75 76 GLN A CA 1
ATOM 580 C C . GLN A 1 76 ? 17.578 -18.844 12.414 1 98.75 76 GLN A C 1
ATOM 582 O O . GLN A 1 76 ? 18.719 -19.25 12.664 1 98.75 76 GLN A O 1
ATOM 587 N N . LYS A 1 77 ? 16.656 -19.609 12.016 1 98.62 77 LYS A N 1
ATOM 588 C CA . LYS A 1 77 ? 16.766 -21.078 12.047 1 98.62 77 LYS A CA 1
ATOM 589 C C . LYS A 1 77 ? 17.438 -21.594 10.789 1 98.62 77 LYS A C 1
ATOM 591 O O . LYS A 1 77 ? 18.141 -22.609 10.836 1 98.62 77 LYS A O 1
ATOM 596 N N . TYR A 1 78 ? 17.234 -20.922 9.633 1 98.38 78 TYR A N 1
ATOM 597 C CA . TYR A 1 78 ? 17.703 -21.438 8.344 1 98.38 78 TYR A CA 1
ATOM 598 C C . TYR A 1 78 ? 18.641 -20.453 7.664 1 98.38 78 TYR A C 1
ATOM 600 O O . TYR A 1 78 ? 18.438 -19.25 7.734 1 98.38 78 TYR A O 1
ATOM 608 N N . ASP A 1 79 ? 19.641 -20.938 6.992 1 97.94 79 ASP A N 1
ATOM 609 C CA . ASP A 1 79 ? 20.516 -20.109 6.176 1 97.94 79 ASP A CA 1
ATOM 610 C C . ASP A 1 79 ? 19.953 -19.953 4.762 1 97.94 79 ASP A C 1
ATOM 612 O O . ASP A 1 79 ? 20.469 -20.547 3.814 1 97.94 79 ASP A O 1
ATOM 616 N N . ILE A 1 80 ? 19.078 -19.109 4.59 1 98.38 80 ILE A N 1
ATOM 617 C CA . ILE A 1 80 ? 18.297 -18.906 3.369 1 98.38 80 ILE A CA 1
ATOM 618 C C . ILE A 1 80 ? 19.109 -18.062 2.383 1 98.38 80 ILE A C 1
ATOM 620 O O . ILE A 1 80 ? 19.641 -17 2.74 1 98.38 80 ILE A O 1
ATOM 624 N N . GLU A 1 81 ? 19.172 -18.516 1.193 1 97.88 81 GLU A N 1
ATOM 625 C CA . GLU A 1 81 ? 19.891 -17.766 0.162 1 97.88 81 GLU A CA 1
ATOM 626 C C . GLU A 1 81 ? 18.938 -16.969 -0.713 1 97.88 81 GLU A C 1
ATOM 628 O O . GLU A 1 81 ? 19.25 -15.852 -1.13 1 97.88 81 GLU A O 1
ATOM 633 N N . TYR A 1 82 ? 17.859 -17.578 -1.082 1 98.62 82 TYR A N 1
ATOM 634 C CA . TYR A 1 82 ? 16.844 -16.969 -1.939 1 98.62 82 TYR A CA 1
ATOM 635 C C . TYR A 1 82 ? 15.453 -17.062 -1.299 1 98.62 82 TYR A C 1
ATOM 637 O O . TYR A 1 82 ? 15.195 -17.969 -0.51 1 98.62 82 TYR A O 1
ATOM 645 N N . VAL A 1 83 ? 14.641 -16.094 -1.604 1 98.94 83 VAL A N 1
ATOM 646 C CA . VAL A 1 83 ? 13.242 -16.141 -1.202 1 98.94 83 VAL A CA 1
ATOM 647 C C . VAL A 1 83 ? 12.344 -16.078 -2.438 1 98.94 83 VAL A C 1
ATOM 649 O O . VAL A 1 83 ? 12.586 -15.273 -3.346 1 98.94 83 VAL A O 1
ATOM 652 N N . ILE A 1 84 ? 11.398 -16.969 -2.566 1 98.94 84 ILE A N 1
ATOM 653 C CA . ILE A 1 84 ? 10.273 -16.875 -3.49 1 98.94 84 ILE A CA 1
ATOM 654 C C . ILE A 1 84 ? 8.984 -16.625 -2.709 1 98.94 84 ILE A C 1
ATOM 656 O O . ILE A 1 84 ? 8.594 -17.422 -1.865 1 98.94 84 ILE A O 1
ATOM 660 N N . HIS A 1 85 ? 8.344 -15.523 -2.996 1 98.94 85 HIS A N 1
ATOM 661 C CA . HIS A 1 85 ? 7.207 -15.078 -2.188 1 98.94 85 HIS A CA 1
ATOM 662 C C . HIS A 1 85 ? 5.891 -15.273 -2.932 1 98.94 85 HIS A C 1
ATOM 664 O O . HIS A 1 85 ? 5.52 -14.445 -3.77 1 98.94 85 HIS A O 1
ATOM 670 N N . PHE A 1 86 ? 5.113 -16.312 -2.484 1 98.81 86 PHE A N 1
ATOM 671 C CA . PHE A 1 86 ? 3.811 -16.594 -3.072 1 98.81 86 PHE A CA 1
ATOM 672 C C . PHE A 1 86 ? 2.691 -16.219 -2.109 1 98.81 86 PHE A C 1
ATOM 674 O O . PHE A 1 86 ? 1.533 -16.094 -2.516 1 98.81 86 PHE A O 1
ATOM 681 N N . ALA A 1 87 ? 3.004 -16.172 -0.856 1 98.62 87 ALA A N 1
ATOM 682 C CA . ALA A 1 87 ? 1.973 -16.047 0.171 1 98.62 87 ALA A CA 1
ATOM 683 C C . ALA A 1 87 ? 1.143 -14.781 -0.03 1 98.62 87 ALA A C 1
ATOM 685 O O . ALA A 1 87 ? 1.659 -13.672 0.088 1 98.62 87 ALA A O 1
ATOM 686 N N . ALA A 1 88 ? -0.078 -14.945 -0.343 1 97.81 88 ALA A N 1
ATOM 687 C CA . ALA A 1 88 ? -1.039 -13.859 -0.551 1 97.81 88 ALA A CA 1
ATOM 688 C C . ALA A 1 88 ? -2.459 -14.406 -0.678 1 97.81 88 ALA A C 1
ATOM 690 O O . ALA A 1 88 ? -2.658 -15.539 -1.131 1 97.81 88 ALA A O 1
ATOM 691 N N . LEU A 1 89 ? -3.42 -13.648 -0.196 1 97.06 89 LEU A N 1
ATOM 692 C CA . LEU A 1 89 ? -4.805 -13.875 -0.597 1 97.06 89 LEU A CA 1
ATOM 693 C C . LEU A 1 89 ? -5.047 -13.375 -2.018 1 97.06 89 LEU A C 1
ATOM 695 O O . LEU A 1 89 ? -4.539 -12.32 -2.406 1 97.06 89 LEU A O 1
ATOM 699 N N . LYS A 1 90 ? -5.809 -14.18 -2.828 1 94.19 90 LYS A N 1
ATOM 700 C CA . LYS A 1 90 ? -5.738 -13.875 -4.258 1 94.19 90 LYS A CA 1
ATOM 701 C C . LYS A 1 90 ? -7.133 -13.812 -4.875 1 94.19 90 LYS A C 1
ATOM 703 O O . LYS A 1 90 ? -7.273 -13.586 -6.078 1 94.19 90 LYS A O 1
ATOM 708 N N . SER A 1 91 ? -8.203 -14.07 -4.129 1 91.5 91 SER A N 1
ATOM 709 C CA . SER A 1 91 ? -9.547 -14.023 -4.695 1 91.5 91 SER A CA 1
ATOM 710 C C . SER A 1 91 ? -9.984 -12.586 -4.984 1 91.5 91 SER A C 1
ATOM 712 O O . SER A 1 91 ? -10.172 -11.797 -4.059 1 91.5 91 SER A O 1
ATOM 714 N N . VAL A 1 92 ? -10.227 -12.305 -6.23 1 89.56 92 VAL A N 1
ATOM 715 C CA . VAL A 1 92 ? -10.672 -10.977 -6.637 1 89.56 92 VAL A CA 1
ATOM 716 C C . VAL A 1 92 ? -12 -10.648 -5.957 1 89.56 92 VAL A C 1
ATOM 718 O O . VAL A 1 92 ? -12.148 -9.586 -5.348 1 89.56 92 VAL A O 1
ATOM 721 N N . ASN A 1 93 ? -12.914 -11.578 -6.016 1 87.81 93 ASN A N 1
ATOM 722 C CA . ASN A 1 93 ? -14.25 -11.352 -5.473 1 87.81 93 ASN A CA 1
ATOM 723 C C . ASN A 1 93 ? -14.211 -11.133 -3.96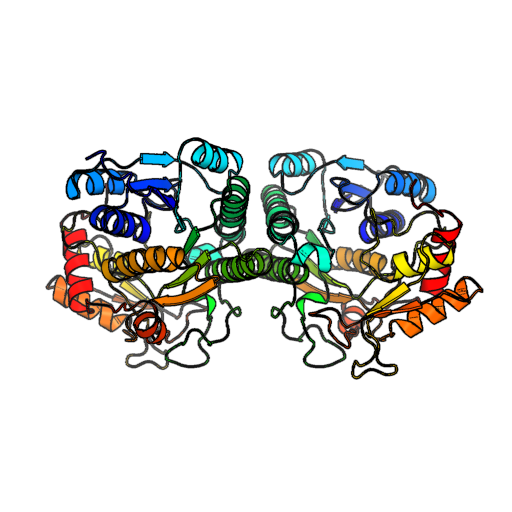5 1 87.81 93 ASN A C 1
ATOM 725 O O . ASN A 1 93 ? -14.859 -10.219 -3.449 1 87.81 93 ASN A O 1
ATOM 729 N N . GLU A 1 94 ? -13.453 -11.977 -3.309 1 93.19 94 GLU A N 1
ATOM 730 C CA . GLU A 1 94 ? -13.375 -11.852 -1.856 1 93.19 94 GLU A CA 1
ATOM 731 C C . GLU A 1 94 ? -12.664 -10.555 -1.457 1 93.19 94 GLU A C 1
ATOM 733 O O . GLU A 1 94 ? -13.016 -9.938 -0.455 1 93.19 94 GLU A O 1
ATOM 738 N N . SER A 1 95 ? -11.695 -10.172 -2.24 1 96.12 95 SER A N 1
ATOM 739 C CA . SER A 1 95 ? -10.945 -8.961 -1.93 1 96.12 95 SER A CA 1
ATOM 740 C C . SER A 1 95 ? -11.844 -7.738 -1.923 1 96.12 95 SER A C 1
ATOM 742 O O . SER A 1 95 ? -11.617 -6.797 -1.159 1 96.12 95 SER A O 1
ATOM 744 N N . VAL A 1 96 ? -12.883 -7.691 -2.744 1 94.75 96 VAL A N 1
ATOM 745 C CA . VAL A 1 96 ? -13.805 -6.562 -2.85 1 94.75 96 VAL A CA 1
ATOM 746 C C . VAL A 1 96 ? -14.672 -6.484 -1.595 1 94.75 96 VAL A C 1
ATOM 748 O O . VAL A 1 96 ? -14.953 -5.391 -1.096 1 94.75 96 VAL A O 1
ATOM 751 N N . THR A 1 97 ? -15.023 -7.641 -1.049 1 95.75 97 THR A N 1
ATOM 752 C CA . THR A 1 97 ? -15.906 -7.664 0.109 1 95.75 97 THR A CA 1
ATOM 753 C C . THR A 1 97 ? -15.109 -7.555 1.404 1 95.75 97 THR A C 1
ATOM 755 O O . THR A 1 97 ? -15.625 -7.09 2.422 1 95.75 97 THR A O 1
ATOM 758 N N . LYS A 1 98 ? -13.836 -7.938 1.373 1 97.88 98 LYS A N 1
ATOM 759 C CA . LYS A 1 98 ? -12.992 -7.93 2.566 1 97.88 98 LYS A CA 1
ATOM 760 C C . LYS A 1 98 ? -11.648 -7.254 2.293 1 97.88 98 LYS A C 1
ATOM 762 O O . LYS A 1 98 ? -10.594 -7.844 2.531 1 97.88 98 LYS A O 1
ATOM 767 N N . PRO A 1 99 ? -11.672 -6 1.942 1 98.62 99 PRO A N 1
ATOM 768 C CA . PRO A 1 99 ? -10.438 -5.344 1.513 1 98.62 99 PRO A CA 1
ATOM 769 C C . PRO A 1 99 ? -9.391 -5.273 2.625 1 98.62 99 PRO A C 1
ATOM 771 O O . PRO A 1 99 ? -8.195 -5.465 2.369 1 98.62 99 PRO A O 1
ATOM 774 N N . LEU A 1 100 ? -9.789 -5.016 3.869 1 98.88 100 LEU A N 1
ATOM 775 C CA . LEU A 1 100 ? -8.82 -4.879 4.949 1 98.88 100 LEU A CA 1
ATOM 776 C C . LEU A 1 100 ? -8.062 -6.184 5.168 1 98.88 100 LEU A C 1
ATOM 778 O O . LEU A 1 100 ? -6.855 -6.168 5.438 1 98.88 100 LEU A O 1
ATOM 782 N N . LEU A 1 101 ? -8.789 -7.27 5.062 1 98.5 101 LEU A N 1
ATOM 783 C CA . LEU A 1 101 ? -8.156 -8.578 5.191 1 98.5 101 LEU A CA 1
ATOM 784 C C . LEU A 1 101 ? -7.07 -8.766 4.141 1 98.5 101 LEU A C 1
ATOM 786 O O . LEU A 1 101 ? -5.973 -9.227 4.453 1 98.5 101 LEU A O 1
ATOM 790 N N . TYR A 1 102 ? -7.332 -8.383 2.945 1 98.56 102 TYR A N 1
ATOM 791 C CA . TYR A 1 102 ? -6.414 -8.57 1.828 1 98.56 102 TYR A CA 1
ATOM 792 C C . TYR A 1 102 ? -5.203 -7.656 1.955 1 98.56 102 TYR A C 1
ATOM 794 O O . TYR A 1 102 ? -4.062 -8.094 1.771 1 98.56 102 TYR A O 1
ATOM 802 N N . TYR A 1 103 ? -5.449 -6.391 2.262 1 98.88 103 TYR A N 1
ATOM 803 C CA . TYR A 1 103 ? -4.328 -5.473 2.41 1 98.88 103 TYR A CA 1
ATOM 804 C C . TYR A 1 103 ? -3.441 -5.875 3.584 1 98.88 103 TYR A C 1
ATOM 806 O O . TYR A 1 103 ? -2.215 -5.793 3.5 1 98.88 103 TYR A O 1
ATOM 814 N N . ASP A 1 104 ? -4.047 -6.281 4.684 1 98.75 104 ASP A N 1
ATOM 815 C CA . ASP A 1 104 ? -3.252 -6.715 5.828 1 98.75 104 ASP A CA 1
ATOM 816 C C . ASP A 1 104 ? -2.404 -7.938 5.473 1 98.75 104 ASP A C 1
ATOM 818 O O . ASP A 1 104 ? -1.19 -7.938 5.684 1 98.75 104 ASP A O 1
ATOM 822 N N . ASN A 1 105 ? -3.035 -8.898 4.867 1 98.69 105 ASN A N 1
ATOM 823 C CA . ASN A 1 105 ? -2.326 -10.125 4.523 1 98.69 105 ASN A CA 1
ATOM 824 C C . ASN A 1 105 ? -1.23 -9.875 3.492 1 98.69 105 ASN A C 1
ATOM 826 O O . ASN A 1 105 ? -0.08 -10.266 3.691 1 98.69 105 ASN A O 1
ATOM 830 N N . ASN A 1 106 ? -1.574 -9.219 2.381 1 98.88 106 ASN A N 1
ATOM 831 C CA . ASN A 1 106 ? -0.689 -9.148 1.224 1 98.88 106 ASN A CA 1
ATOM 832 C C . ASN A 1 106 ? 0.378 -8.07 1.401 1 98.88 106 ASN A C 1
ATOM 834 O O . ASN A 1 106 ? 1.516 -8.242 0.959 1 98.88 106 ASN A O 1
ATOM 838 N N . VAL A 1 107 ? 0.011 -6.906 2.043 1 98.94 107 VAL A N 1
ATOM 839 C CA . VAL A 1 107 ? 0.946 -5.789 2.131 1 98.94 107 VAL A CA 1
ATOM 840 C C . VAL A 1 107 ? 1.735 -5.879 3.436 1 98.94 107 VAL A C 1
ATOM 842 O O . VAL A 1 107 ? 2.969 -5.879 3.422 1 98.94 107 VAL A O 1
ATOM 845 N N . THR A 1 108 ? 1.026 -6.008 4.59 1 98.88 108 THR A N 1
ATOM 846 C CA . THR A 1 108 ? 1.727 -6.133 5.863 1 98.88 108 THR A CA 1
ATOM 847 C C . THR A 1 108 ? 2.605 -7.379 5.879 1 98.88 108 THR A C 1
ATOM 849 O O . THR A 1 108 ? 3.73 -7.344 6.383 1 98.88 108 THR A O 1
ATOM 852 N N . GLY A 1 109 ? 2.061 -8.469 5.32 1 98.88 109 GLY A N 1
ATOM 853 C CA . GLY A 1 109 ? 2.859 -9.688 5.223 1 98.88 109 GLY A CA 1
ATOM 854 C C . GLY A 1 109 ? 4.145 -9.492 4.441 1 98.88 109 GLY A C 1
ATOM 855 O O . GLY A 1 109 ? 5.215 -9.914 4.883 1 98.88 109 GLY A O 1
ATOM 856 N N . LEU A 1 110 ? 4.066 -8.836 3.301 1 98.94 110 LEU A N 1
ATOM 857 C CA . LEU A 1 110 ? 5.246 -8.555 2.49 1 98.94 110 LEU A CA 1
ATOM 858 C C . LEU A 1 110 ? 6.223 -7.656 3.24 1 98.94 110 LEU A C 1
ATOM 860 O O . LEU A 1 110 ? 7.434 -7.898 3.225 1 98.94 110 LEU A O 1
ATOM 864 N N . LEU A 1 111 ? 5.691 -6.617 3.826 1 98.94 111 LEU A N 1
ATOM 865 C CA . LEU A 1 111 ? 6.547 -5.68 4.551 1 98.94 111 LEU A CA 1
ATOM 866 C C . LEU A 1 111 ? 7.32 -6.395 5.652 1 98.94 111 LEU A C 1
ATOM 868 O O . LEU A 1 111 ? 8.523 -6.164 5.824 1 98.94 111 LEU A O 1
ATOM 872 N N . ASN A 1 112 ? 6.637 -7.266 6.414 1 98.88 112 ASN A N 1
ATOM 873 C CA . ASN A 1 112 ? 7.312 -8.047 7.441 1 98.88 112 ASN A CA 1
ATOM 874 C C . ASN A 1 112 ? 8.414 -8.922 6.852 1 98.88 112 ASN A C 1
ATOM 876 O O . ASN A 1 112 ? 9.523 -8.984 7.387 1 98.88 112 ASN A O 1
ATOM 880 N N . LEU A 1 113 ? 8.086 -9.547 5.742 1 98.94 113 LEU A N 1
ATOM 881 C CA . LEU A 1 113 ? 9.062 -10.406 5.078 1 98.94 113 LEU A CA 1
ATOM 882 C C . LEU A 1 113 ? 10.289 -9.609 4.66 1 98.94 113 LEU A C 1
ATOM 884 O O . LEU A 1 113 ? 11.422 -10.016 4.941 1 98.94 113 LEU A O 1
ATOM 888 N N . LEU A 1 114 ? 10.086 -8.492 4.008 1 98.94 114 LEU A N 1
ATOM 889 C CA . LEU A 1 114 ? 11.188 -7.664 3.512 1 98.94 114 LEU A CA 1
ATOM 890 C C . LEU A 1 114 ? 12.023 -7.129 4.664 1 98.94 114 LEU A C 1
ATOM 892 O O . LEU A 1 114 ? 13.25 -7.086 4.574 1 98.94 114 LEU A O 1
ATOM 896 N N . ARG A 1 115 ? 11.344 -6.688 5.715 1 98.88 115 ARG A N 1
ATOM 897 C CA . ARG A 1 115 ? 12.062 -6.164 6.871 1 98.88 115 ARG A CA 1
ATOM 898 C C . ARG A 1 115 ? 12.938 -7.242 7.512 1 98.88 115 ARG A C 1
ATOM 900 O O . ARG A 1 115 ? 14.07 -6.977 7.902 1 98.88 115 ARG A O 1
ATOM 907 N N . VAL A 1 116 ? 12.398 -8.461 7.648 1 98.94 116 VAL A N 1
ATOM 908 C CA . VAL A 1 116 ? 13.172 -9.562 8.219 1 98.94 116 VAL A CA 1
ATOM 909 C C . VAL A 1 116 ? 14.336 -9.906 7.285 1 98.94 116 VAL A C 1
ATOM 911 O O . VAL A 1 116 ? 15.461 -10.109 7.742 1 98.94 116 VAL A O 1
ATOM 914 N N . MET A 1 117 ? 14.094 -10.031 6 1 98.94 117 MET A N 1
ATOM 915 C CA . MET A 1 117 ? 15.156 -10.297 5.027 1 98.94 117 MET A CA 1
ATOM 916 C C . MET A 1 117 ? 16.281 -9.273 5.152 1 98.94 117 MET A C 1
ATOM 918 O O . MET A 1 117 ? 17.453 -9.641 5.188 1 98.94 117 MET A O 1
ATOM 922 N N . ASP A 1 118 ? 15.859 -8.039 5.207 1 98.81 118 ASP A N 1
ATOM 923 C CA . ASP A 1 118 ? 16.844 -6.957 5.316 1 98.81 118 ASP A CA 1
ATOM 924 C C . ASP A 1 118 ? 17.672 -7.102 6.582 1 98.81 118 ASP A C 1
ATOM 926 O O . ASP A 1 118 ? 18.906 -6.965 6.539 1 98.81 118 ASP A O 1
ATOM 930 N N . SER A 1 119 ? 17.016 -7.363 7.715 1 98.5 119 SER A N 1
ATOM 931 C CA . SER A 1 119 ? 17.703 -7.469 9 1 98.5 119 SER A CA 1
ATOM 932 C C . SER A 1 119 ? 18.688 -8.633 9.008 1 98.5 119 SER A C 1
ATOM 934 O O . SER A 1 119 ? 19.688 -8.602 9.734 1 98.5 119 SER A O 1
ATOM 936 N N . HIS A 1 120 ? 18.453 -9.648 8.188 1 98.69 120 HIS A N 1
ATOM 937 C CA . HIS A 1 120 ? 19.312 -10.82 8.109 1 98.69 120 HIS A CA 1
ATOM 938 C C . HIS A 1 120 ? 20.25 -10.734 6.906 1 98.69 120 HIS A C 1
ATOM 940 O O . HIS A 1 120 ? 20.984 -11.688 6.621 1 98.69 120 HIS A O 1
ATOM 946 N N . LYS A 1 121 ? 20.172 -9.625 6.156 1 98.31 121 LYS A N 1
ATOM 947 C CA . LYS A 1 121 ? 21.016 -9.352 4.996 1 98.31 121 LYS A CA 1
ATOM 948 C C . LYS A 1 121 ? 20.812 -10.398 3.902 1 98.31 121 LYS A C 1
ATOM 950 O O . LYS A 1 121 ? 21.766 -10.875 3.301 1 98.31 121 LYS A O 1
ATOM 955 N N . LYS A 1 122 ? 19.594 -10.883 3.77 1 98.62 122 LYS A N 1
ATOM 956 C CA . LYS A 1 122 ? 19.156 -11.727 2.66 1 98.62 122 LYS A CA 1
ATOM 957 C C . LYS A 1 122 ? 18.359 -10.93 1.636 1 98.62 122 LYS A C 1
ATOM 959 O O . LYS A 1 122 ? 17.219 -10.562 1.887 1 98.62 122 LYS A O 1
ATOM 964 N N . LYS A 1 123 ? 18.938 -10.68 0.473 1 98.69 123 LYS A N 1
ATOM 965 C CA . LYS A 1 123 ? 18.359 -9.625 -0.358 1 98.69 123 LYS A CA 1
ATOM 966 C C . LYS A 1 123 ? 18.078 -10.133 -1.771 1 98.69 123 LYS A C 1
ATOM 968 O O . LYS A 1 123 ? 18.172 -9.367 -2.736 1 98.69 123 LYS A O 1
ATOM 973 N N . ASN A 1 124 ? 17.844 -11.461 -1.94 1 98.88 124 ASN A N 1
ATOM 974 C CA . ASN A 1 124 ? 17.453 -12.078 -3.201 1 98.88 124 ASN A CA 1
ATOM 975 C C . ASN A 1 124 ? 16.016 -12.57 -3.16 1 98.88 124 ASN A C 1
ATOM 977 O O . ASN A 1 124 ? 15.695 -13.516 -2.438 1 98.88 124 ASN A O 1
ATOM 981 N N . LEU A 1 125 ? 15.148 -11.922 -4.012 1 98.94 125 LEU A N 1
ATOM 982 C CA . LEU A 1 125 ? 13.719 -12.188 -3.916 1 98.94 125 LEU A CA 1
ATOM 983 C C . LEU A 1 125 ? 13.109 -12.367 -5.301 1 98.94 125 LEU A C 1
ATOM 985 O O . LEU A 1 125 ? 13.344 -11.555 -6.199 1 98.94 125 LEU A O 1
ATOM 989 N N . VAL A 1 126 ? 12.398 -13.445 -5.535 1 98.94 126 VAL A N 1
ATOM 990 C CA . VAL A 1 126 ? 11.438 -13.547 -6.625 1 98.94 126 VAL A CA 1
ATOM 991 C C . VAL A 1 126 ? 10.023 -13.289 -6.094 1 98.94 126 VAL A C 1
ATOM 993 O O . VAL A 1 126 ? 9.57 -13.961 -5.168 1 98.94 126 VAL A O 1
ATOM 996 N N . PHE A 1 127 ? 9.359 -12.328 -6.625 1 98.94 127 PHE A N 1
ATOM 997 C CA . PHE A 1 127 ? 8.039 -11.898 -6.168 1 98.94 127 PHE A CA 1
ATOM 998 C C . PHE A 1 127 ? 6.957 -12.344 -7.141 1 98.94 127 PHE A C 1
ATOM 1000 O O . PHE A 1 127 ? 7.078 -12.133 -8.352 1 98.94 127 PHE A O 1
ATOM 1007 N N . SER A 1 128 ? 5.953 -12.977 -6.566 1 98.81 128 SER A N 1
ATOM 1008 C CA . SER A 1 128 ? 4.766 -13.352 -7.32 1 98.81 128 SER A CA 1
ATOM 1009 C C . SER A 1 128 ? 3.818 -12.172 -7.496 1 98.81 128 SER A C 1
ATOM 1011 O O . SER A 1 128 ? 3.018 -11.875 -6.605 1 98.81 128 SER A O 1
ATOM 1013 N N . SER A 1 129 ? 3.855 -11.523 -8.586 1 98.62 129 SER A N 1
ATOM 1014 C CA . SER A 1 129 ? 2.92 -10.453 -8.922 1 98.62 129 SER A CA 1
ATOM 1015 C C . SER A 1 129 ? 1.789 -10.969 -9.812 1 98.62 129 SER A C 1
ATOM 1017 O O . SER A 1 129 ? 1.392 -12.125 -9.703 1 98.62 129 SER A O 1
ATOM 1019 N N . SER A 1 130 ? 1.1 -10.094 -10.453 1 97.75 130 SER A N 1
ATOM 1020 C CA . SER A 1 130 ? -0.108 -10.453 -11.188 1 97.75 130 SER A CA 1
ATOM 1021 C C . SER A 1 130 ? -0.367 -9.484 -12.328 1 97.75 130 SER A C 1
ATOM 1023 O O . SER A 1 130 ? -0.026 -8.305 -12.234 1 97.75 130 SER A O 1
ATOM 1025 N N . CYS A 1 131 ? -0.984 -9.992 -13.367 1 97.19 131 CYS A N 1
ATOM 1026 C CA . CYS A 1 131 ? -1.375 -9.117 -14.461 1 97.19 131 CYS A CA 1
ATOM 1027 C C . CYS A 1 131 ? -2.467 -8.148 -14.023 1 97.19 131 CYS A C 1
ATOM 1029 O O . CYS A 1 131 ? -2.758 -7.176 -14.719 1 97.19 131 CYS A O 1
ATOM 1031 N N . THR A 1 132 ? -3.02 -8.344 -12.859 1 95.62 132 THR A N 1
ATOM 1032 C CA . THR A 1 132 ? -4.055 -7.457 -12.336 1 95.62 132 THR A CA 1
ATOM 1033 C C . THR A 1 132 ? -3.504 -6.055 -12.102 1 95.62 132 THR A C 1
ATOM 1035 O O . THR A 1 132 ? -4.266 -5.094 -11.992 1 95.62 132 THR A O 1
ATOM 1038 N N . VAL A 1 133 ? -2.189 -5.902 -12.016 1 97.44 133 VAL A N 1
ATOM 1039 C CA . VAL A 1 133 ? -1.594 -4.598 -11.758 1 97.44 133 VAL A CA 1
ATOM 1040 C C . VAL A 1 133 ? -1.827 -3.676 -12.953 1 97.44 133 VAL A C 1
ATOM 1042 O O . VAL A 1 133 ? -1.72 -2.453 -12.836 1 97.44 133 VAL A O 1
ATOM 1045 N N . TYR A 1 134 ? -2.172 -4.281 -14.125 1 96.88 134 TYR A N 1
ATOM 1046 C CA . TYR A 1 134 ? -2.359 -3.518 -15.352 1 96.88 134 TYR A CA 1
ATOM 1047 C C . TYR A 1 134 ? -3.752 -2.9 -15.406 1 96.88 134 TYR A C 1
ATOM 1049 O O . TYR A 1 134 ? -4.012 -2.012 -16.219 1 96.88 134 TYR A O 1
ATOM 1057 N N . GLY A 1 135 ? -4.707 -3.344 -14.555 1 94.5 135 GLY A N 1
ATOM 1058 C CA . GLY A 1 135 ? -6.086 -2.9 -14.68 1 94.5 135 GLY A CA 1
ATOM 1059 C C . GLY A 1 135 ? -6.719 -3.273 -16.016 1 94.5 135 GLY A C 1
ATOM 1060 O O . GLY A 1 135 ? -6.512 -4.379 -16.516 1 94.5 135 GLY A O 1
ATOM 1061 N N . ASP A 1 136 ? -7.633 -2.418 -16.453 1 93.69 136 ASP A N 1
ATOM 1062 C CA . ASP A 1 136 ? -8.172 -2.58 -17.797 1 93.69 136 ASP A CA 1
ATOM 1063 C C . ASP A 1 136 ? -7.152 -2.172 -18.844 1 93.69 136 ASP A C 1
ATOM 1065 O O . ASP A 1 136 ? -6.75 -1.008 -18.922 1 93.69 136 ASP A O 1
ATOM 1069 N N . PRO A 1 137 ? -6.727 -3.141 -19.656 1 95.5 137 PRO A N 1
ATOM 1070 C CA . PRO A 1 137 ? -5.625 -2.848 -20.578 1 95.5 137 PRO A CA 1
ATOM 1071 C C . PRO A 1 137 ? -5.965 -1.736 -21.562 1 95.5 137 PRO A C 1
ATOM 1073 O O . PRO A 1 137 ? -7.051 -1.738 -22.156 1 95.5 137 PRO A O 1
ATOM 1076 N N . LYS A 1 138 ? -5.051 -0.859 -21.781 1 95.56 138 LYS A N 1
ATOM 1077 C CA . LYS A 1 138 ? -5.172 0.197 -22.781 1 95.56 138 LYS A CA 1
ATOM 1078 C C . LYS A 1 138 ? -4.816 -0.322 -24.172 1 95.56 138 LYS A C 1
ATOM 1080 O O . LYS A 1 138 ? -5.246 0.244 -25.188 1 95.56 138 LYS A O 1
ATOM 1085 N N . PHE A 1 139 ? -4.047 -1.336 -24.203 1 96.62 139 PHE A N 1
ATOM 1086 C CA . PHE A 1 139 ? -3.684 -2.01 -25.438 1 96.62 139 PHE A CA 1
ATOM 1087 C C . PHE A 1 139 ? -3.365 -3.479 -25.188 1 96.62 139 PHE A C 1
ATOM 1089 O O . PHE A 1 139 ? -3.078 -3.869 -24.047 1 96.62 139 PHE A O 1
ATOM 1096 N N . LEU A 1 140 ? -3.459 -4.27 -26.25 1 96.81 140 LEU A N 1
ATOM 1097 C CA . LEU A 1 140 ? -3.145 -5.695 -26.234 1 96.81 140 LEU A CA 1
ATOM 1098 C C . LEU A 1 140 ? -2.244 -6.066 -27.406 1 96.81 140 LEU A C 1
ATOM 1100 O O . LEU A 1 140 ? -2.359 -5.492 -28.484 1 96.81 140 LEU A O 1
ATOM 1104 N N . PRO A 1 141 ? -1.403 -7 -27.266 1 98.19 141 PRO A N 1
ATOM 1105 C CA . PRO A 1 141 ? -1.06 -7.648 -26 1 98.19 141 PRO A CA 1
ATOM 1106 C C . PRO A 1 141 ? -0.431 -6.684 -25 1 98.19 141 PRO A C 1
ATOM 1108 O O . PRO A 1 141 ? 0.166 -5.676 -25.391 1 98.19 141 PRO A O 1
ATOM 1111 N N . VAL A 1 142 ? -0.581 -6.984 -23.703 1 98.19 142 VAL A N 1
ATOM 1112 C CA . VAL A 1 142 ? -0.034 -6.141 -22.656 1 98.19 142 VAL A CA 1
ATOM 1113 C C . VAL A 1 142 ? 1.475 -6.355 -22.547 1 98.19 142 VAL A C 1
ATOM 1115 O O . VAL A 1 142 ? 1.936 -7.484 -22.359 1 98.19 142 VAL A O 1
ATOM 1118 N N . THR A 1 143 ? 2.256 -5.336 -22.672 1 98.44 143 THR A N 1
ATOM 1119 C CA . THR A 1 143 ? 3.695 -5.391 -22.438 1 98.44 143 THR A CA 1
ATOM 1120 C C . THR A 1 143 ? 4.027 -4.902 -21.031 1 98.44 143 THR A C 1
ATOM 1122 O O . THR A 1 143 ? 3.166 -4.359 -20.344 1 98.44 143 THR A O 1
ATOM 1125 N N . GLU A 1 144 ? 5.285 -5.098 -20.609 1 98.38 144 GLU A N 1
ATOM 1126 C CA . GLU A 1 144 ? 5.703 -4.676 -19.281 1 98.38 144 GLU A CA 1
ATOM 1127 C C . GLU A 1 144 ? 5.734 -3.156 -19.172 1 98.38 144 GLU A C 1
ATOM 1129 O O . GLU A 1 144 ? 5.77 -2.611 -18.062 1 98.38 144 GLU A O 1
ATOM 1134 N N . ASP A 1 145 ? 5.676 -2.447 -20.266 1 96.88 145 ASP A N 1
ATOM 1135 C CA . ASP A 1 145 ? 5.695 -0.988 -20.281 1 96.88 145 ASP A CA 1
ATOM 1136 C C . ASP A 1 145 ? 4.289 -0.419 -20.109 1 96.88 145 ASP A C 1
ATOM 1138 O O . ASP A 1 145 ? 4.121 0.79 -19.938 1 96.88 145 ASP A O 1
ATOM 1142 N N . HIS A 1 146 ? 3.291 -1.3 -20.25 1 97.31 146 HIS A N 1
ATOM 1143 C CA . HIS A 1 146 ? 1.925 -0.856 -20 1 97.31 146 HIS A CA 1
ATOM 1144 C C . HIS A 1 146 ? 1.809 -0.169 -18.641 1 97.31 146 HIS A C 1
ATOM 1146 O O . HIS A 1 146 ? 2.402 -0.621 -17.656 1 97.31 146 HIS A O 1
ATOM 1152 N N . PRO A 1 147 ? 1.092 0.963 -18.547 1 95.06 147 PRO A N 1
ATOM 1153 C CA . PRO A 1 147 ? 0.891 1.602 -17.25 1 95.06 147 PRO A CA 1
ATOM 1154 C C . PRO A 1 147 ? 0.255 0.664 -16.219 1 95.06 147 PRO A C 1
ATOM 1156 O O . PRO A 1 147 ? -0.602 -0.151 -16.578 1 95.06 147 PRO A O 1
ATOM 1159 N N . ILE A 1 148 ? 0.664 0.833 -14.984 1 96.31 148 ILE A N 1
ATOM 1160 C CA . ILE A 1 148 ? 0.102 0.049 -13.891 1 96.31 148 ILE A CA 1
ATOM 1161 C C . ILE A 1 148 ? -0.528 0.98 -12.859 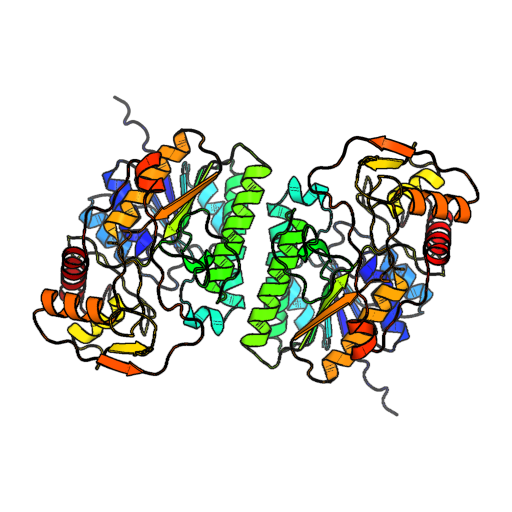1 96.31 148 ILE A C 1
ATOM 1163 O O . ILE A 1 148 ? -0.305 2.193 -12.891 1 96.31 148 ILE A O 1
ATOM 1167 N N . GLY A 1 149 ? -1.371 0.402 -11.969 1 93.19 149 GLY A N 1
ATOM 1168 C CA . GLY A 1 149 ? -1.846 1.177 -10.836 1 93.19 149 GLY A CA 1
ATOM 1169 C C . GLY A 1 149 ? -3.338 1.443 -10.875 1 93.19 149 GLY A C 1
ATOM 1170 O O . GLY A 1 149 ? -3.953 1.72 -9.844 1 93.19 149 GLY A O 1
ATOM 1171 N N . ASP A 1 150 ? -3.914 1.516 -12 1 91.25 150 ASP A N 1
ATOM 1172 C CA . ASP A 1 150 ? -5.363 1.661 -12.086 1 91.25 150 ASP A CA 1
ATOM 1173 C C . ASP A 1 150 ? -6.062 0.325 -11.844 1 91.25 150 ASP A C 1
ATOM 1175 O O . ASP A 1 150 ? -6.805 -0.156 -12.703 1 91.25 150 ASP A O 1
ATOM 1179 N N . CYS A 1 151 ? -5.859 -0.198 -10.672 1 93.38 151 CYS A N 1
ATOM 1180 C CA . CYS A 1 151 ? -6.336 -1.533 -10.328 1 93.38 151 CYS A CA 1
ATOM 1181 C C . CYS A 1 151 ? -7.836 -1.525 -10.055 1 93.38 151 CYS A C 1
ATOM 1183 O O . CYS A 1 151 ? -8.352 -0.59 -9.445 1 93.38 151 CYS A O 1
ATOM 1185 N N . ILE A 1 152 ? -8.508 -2.564 -10.344 1 89.62 152 ILE A N 1
ATOM 1186 C CA . ILE A 1 152 ? -9.969 -2.619 -10.344 1 89.62 152 ILE A CA 1
ATOM 1187 C C . ILE A 1 152 ? -10.469 -3.17 -9.016 1 89.62 152 ILE A C 1
ATOM 1189 O O . ILE A 1 152 ? -11.641 -2.996 -8.664 1 89.62 152 ILE A O 1
ATOM 1193 N N . ASN A 1 153 ? -9.648 -3.885 -8.32 1 94.25 153 ASN A N 1
ATOM 1194 C CA . ASN A 1 153 ? -10.039 -4.535 -7.074 1 94.25 153 ASN A CA 1
ATOM 1195 C C . ASN A 1 153 ? -8.891 -4.531 -6.062 1 94.25 153 ASN A C 1
ATOM 1197 O O . ASN A 1 153 ? -7.734 -4.32 -6.43 1 94.25 153 ASN A O 1
ATOM 1201 N N . PRO A 1 154 ? -9.203 -4.82 -4.746 1 97.69 154 PRO A N 1
ATOM 1202 C CA . PRO A 1 154 ? -8.188 -4.742 -3.693 1 97.69 154 PRO A CA 1
ATOM 1203 C C . PRO A 1 154 ? -7.07 -5.766 -3.873 1 97.69 154 PRO A C 1
ATOM 1205 O O . PRO A 1 154 ? -5.926 -5.504 -3.492 1 97.69 154 PRO A O 1
ATOM 1208 N N . TYR A 1 155 ? -7.363 -6.941 -4.449 1 96.75 155 TYR A N 1
ATOM 1209 C CA . TYR A 1 155 ? -6.293 -7.891 -4.738 1 96.75 155 TYR A CA 1
ATOM 1210 C C . TYR A 1 155 ? -5.27 -7.293 -5.691 1 96.75 155 TYR A C 1
ATOM 1212 O O . TYR A 1 155 ? -4.074 -7.27 -5.398 1 96.75 155 TYR A O 1
ATOM 1220 N N . GLY A 1 156 ? -5.738 -6.797 -6.844 1 96.88 156 GLY A N 1
ATOM 1221 C CA . GLY A 1 156 ? -4.852 -6.152 -7.801 1 96.88 156 GLY A CA 1
ATOM 1222 C C . GLY A 1 156 ? -4.09 -4.98 -7.207 1 96.88 156 GLY A C 1
ATOM 1223 O O . GLY A 1 156 ? -2.893 -4.828 -7.453 1 96.88 156 GLY A O 1
ATOM 1224 N N . ALA A 1 157 ? -4.797 -4.188 -6.43 1 98.19 157 ALA A N 1
ATOM 1225 C CA . ALA A 1 157 ? -4.156 -3.047 -5.773 1 98.19 157 ALA A CA 1
ATOM 1226 C C . ALA A 1 157 ? -3.049 -3.508 -4.832 1 98.19 157 ALA A C 1
ATOM 1228 O O . ALA A 1 157 ? -1.982 -2.893 -4.773 1 98.19 157 ALA A O 1
ATOM 1229 N N . SER A 1 158 ? -3.305 -4.578 -4.062 1 98.69 158 SER A N 1
ATOM 1230 C CA . SER A 1 158 ? -2.299 -5.074 -3.129 1 98.69 158 SER A CA 1
ATOM 1231 C C . SER A 1 158 ? -1.036 -5.516 -3.861 1 98.69 158 SER A C 1
ATOM 1233 O O . SER A 1 158 ? 0.075 -5.328 -3.361 1 98.69 158 SER A O 1
ATOM 1235 N N . LYS A 1 159 ? -1.159 -6.117 -5.023 1 98.75 159 LYS A N 1
ATOM 1236 C CA . LYS A 1 159 ? -0.002 -6.508 -5.824 1 98.75 159 LYS A CA 1
ATOM 1237 C C . LYS A 1 159 ? 0.712 -5.285 -6.391 1 98.75 159 LYS A C 1
ATOM 1239 O O . LYS A 1 159 ? 1.943 -5.25 -6.453 1 98.75 159 LYS A O 1
ATOM 1244 N N . PHE A 1 160 ? -0.078 -4.324 -6.824 1 98.62 160 PHE A N 1
ATOM 1245 C CA . PHE A 1 160 ? 0.497 -3.07 -7.293 1 98.62 160 PHE A CA 1
ATOM 1246 C C . PHE A 1 160 ? 1.296 -2.393 -6.188 1 98.62 160 PHE A C 1
ATOM 1248 O O . PHE A 1 160 ? 2.426 -1.954 -6.41 1 98.62 160 PHE A O 1
ATOM 1255 N N . PHE A 1 161 ? 0.718 -2.285 -4.965 1 98.88 161 PHE A N 1
ATOM 1256 C CA . PHE A 1 161 ? 1.438 -1.724 -3.83 1 98.88 161 PHE A CA 1
ATOM 1257 C C . PHE A 1 161 ? 2.76 -2.449 -3.613 1 98.88 161 PHE A C 1
ATOM 1259 O O . PHE A 1 161 ? 3.795 -1.814 -3.398 1 98.88 161 PHE A O 1
ATOM 1266 N N . ALA A 1 162 ? 2.703 -3.756 -3.67 1 98.88 162 ALA A N 1
ATOM 1267 C CA . ALA A 1 162 ? 3.904 -4.562 -3.471 1 98.88 162 ALA A CA 1
ATOM 1268 C C . ALA A 1 162 ? 4.992 -4.184 -4.477 1 98.88 162 ALA A C 1
ATOM 1270 O O . ALA A 1 162 ? 6.16 -4.035 -4.109 1 98.88 162 ALA A O 1
ATOM 1271 N N . GLU A 1 163 ? 4.641 -4.051 -5.738 1 98.75 163 GLU A N 1
ATOM 1272 C CA . GLU A 1 163 ? 5.625 -3.707 -6.762 1 98.75 163 GLU A CA 1
ATOM 1273 C C . GLU A 1 163 ? 6.25 -2.342 -6.492 1 98.75 163 GLU A C 1
ATOM 1275 O O . GLU A 1 163 ? 7.449 -2.15 -6.699 1 98.75 163 GLU A O 1
ATOM 1280 N N . ILE A 1 164 ? 5.438 -1.39 -6.055 1 98.75 164 ILE A N 1
ATOM 1281 C CA . ILE A 1 164 ? 5.941 -0.053 -5.762 1 98.75 164 ILE A CA 1
ATOM 1282 C C . ILE A 1 164 ? 6.891 -0.109 -4.57 1 98.75 164 ILE A C 1
ATOM 1284 O O . ILE A 1 164 ? 7.957 0.51 -4.586 1 98.75 164 ILE A O 1
ATOM 1288 N N . ILE A 1 165 ? 6.535 -0.854 -3.541 1 98.88 165 ILE A N 1
ATOM 1289 C CA . ILE A 1 165 ? 7.375 -1.023 -2.361 1 98.88 165 ILE A CA 1
ATOM 1290 C C . ILE A 1 165 ? 8.719 -1.629 -2.768 1 98.88 165 ILE A C 1
ATOM 1292 O O . ILE A 1 165 ? 9.773 -1.154 -2.342 1 98.88 165 ILE A O 1
ATOM 1296 N N . LEU A 1 166 ? 8.672 -2.639 -3.584 1 98.94 166 LEU A N 1
ATOM 1297 C CA . LEU A 1 166 ? 9.891 -3.307 -4.031 1 98.94 166 LEU A CA 1
ATOM 1298 C C . LEU A 1 166 ? 10.75 -2.365 -4.871 1 98.94 166 LEU A C 1
ATOM 1300 O O . LEU A 1 166 ? 11.977 -2.371 -4.754 1 98.94 166 LEU A O 1
ATOM 1304 N N . LYS A 1 167 ? 10.109 -1.608 -5.73 1 98.56 167 LYS A N 1
ATOM 1305 C CA . LYS A 1 167 ? 10.82 -0.618 -6.531 1 98.56 167 LYS A CA 1
ATOM 1306 C C . LYS A 1 167 ? 11.555 0.385 -5.645 1 98.56 167 LYS A C 1
ATOM 1308 O O . LYS A 1 167 ? 12.734 0.672 -5.863 1 98.56 167 LYS A O 1
ATOM 1313 N N . ASP A 1 168 ? 10.859 0.906 -4.688 1 98.31 168 ASP A N 1
ATOM 1314 C CA . ASP A 1 168 ? 11.438 1.884 -3.773 1 98.31 168 ASP A CA 1
ATOM 1315 C C . ASP A 1 168 ? 12.555 1.261 -2.938 1 98.31 168 ASP A C 1
ATOM 1317 O O . ASP A 1 168 ? 13.555 1.918 -2.637 1 98.31 168 ASP A O 1
ATOM 1321 N N . LEU A 1 169 ? 12.359 0.025 -2.506 1 98.75 169 LEU A N 1
ATOM 1322 C CA . LEU A 1 169 ? 13.367 -0.694 -1.739 1 98.75 169 LEU A CA 1
ATOM 1323 C C . LEU A 1 169 ? 14.656 -0.843 -2.545 1 98.75 169 LEU A C 1
ATOM 1325 O O . LEU A 1 169 ? 15.742 -0.521 -2.055 1 98.75 169 LEU A O 1
ATOM 1329 N N . CYS A 1 170 ? 14.57 -1.264 -3.809 1 98.69 170 CYS A N 1
ATOM 1330 C CA . CYS A 1 170 ? 15.742 -1.475 -4.66 1 98.69 170 CYS A CA 1
ATOM 1331 C C . CYS A 1 170 ? 16.438 -0.154 -4.973 1 98.69 170 CYS A C 1
ATOM 1333 O O . CYS A 1 170 ? 17.656 -0.107 -5.109 1 98.69 170 CYS A O 1
ATOM 1335 N N . ARG A 1 171 ? 15.656 0.878 -5.105 1 96.94 171 ARG A N 1
ATOM 1336 C CA . ARG A 1 171 ? 16.219 2.203 -5.324 1 96.94 171 ARG A CA 1
ATOM 1337 C C . ARG A 1 171 ? 17.047 2.65 -4.121 1 96.94 171 ARG A C 1
ATOM 1339 O O . ARG A 1 171 ? 18.109 3.248 -4.281 1 96.94 171 ARG A O 1
ATOM 1346 N N . SER A 1 172 ? 16.594 2.385 -2.945 1 97.81 172 SER A N 1
ATOM 1347 C CA . SER A 1 172 ? 17.234 2.846 -1.716 1 97.81 172 SER A CA 1
ATOM 1348 C C . SER A 1 172 ? 18.469 2.018 -1.392 1 97.81 172 SER A C 1
ATOM 1350 O O . SER A 1 172 ? 19.375 2.492 -0.708 1 97.81 172 SER A O 1
ATOM 1352 N N . ASP A 1 173 ? 18.531 0.783 -1.838 1 98.25 173 ASP A N 1
ATOM 1353 C CA . ASP A 1 173 ? 19.594 -0.165 -1.527 1 98.25 173 ASP A CA 1
ATOM 1354 C C . ASP A 1 173 ? 19.891 -1.062 -2.725 1 98.25 173 ASP A C 1
ATOM 1356 O O . ASP A 1 173 ? 19.234 -2.078 -2.932 1 98.25 173 ASP A O 1
ATOM 1360 N N . PRO A 1 174 ? 20.906 -0.752 -3.424 1 97.38 174 PRO A N 1
ATOM 1361 C CA . PRO A 1 174 ? 21.219 -1.445 -4.676 1 97.38 174 PRO A CA 1
ATOM 1362 C C . PRO A 1 174 ? 21.688 -2.885 -4.453 1 97.38 174 PRO A C 1
ATOM 1364 O O . PRO A 1 174 ? 21.906 -3.621 -5.418 1 97.38 174 PRO A O 1
ATOM 1367 N N . GLU A 1 175 ? 21.797 -3.283 -3.217 1 98.25 175 GLU A N 1
ATOM 1368 C CA . GLU A 1 175 ? 22.188 -4.664 -2.938 1 98.25 175 GLU A CA 1
ATOM 1369 C C . GLU A 1 175 ? 21.016 -5.617 -3.143 1 98.25 175 GLU A C 1
ATOM 1371 O O . GLU A 1 175 ? 21.203 -6.832 -3.213 1 98.25 175 GLU A O 1
ATOM 1376 N N . TRP A 1 176 ? 19.844 -5.059 -3.24 1 98.81 176 TRP A N 1
ATOM 1377 C CA . TRP A 1 176 ? 18.672 -5.898 -3.451 1 98.81 176 TRP A CA 1
ATOM 1378 C C . TRP A 1 176 ? 18.594 -6.363 -4.902 1 98.81 176 TRP A C 1
ATOM 1380 O O . TRP A 1 176 ? 18.797 -5.574 -5.824 1 98.81 176 TRP A O 1
ATOM 1390 N N . ASN A 1 177 ? 18.375 -7.641 -5.086 1 98.88 177 ASN A N 1
ATOM 1391 C CA . ASN A 1 177 ? 18.016 -8.242 -6.363 1 98.88 177 ASN A CA 1
ATOM 1392 C C . ASN A 1 177 ? 16.594 -8.805 -6.324 1 98.88 177 ASN A C 1
ATOM 1394 O O . ASN A 1 177 ? 16.312 -9.742 -5.578 1 98.88 177 ASN A O 1
ATOM 1398 N N . VAL A 1 178 ? 15.727 -8.219 -7.133 1 98.94 178 VAL A N 1
ATOM 1399 C CA . VAL A 1 178 ? 14.32 -8.586 -7.098 1 98.94 178 VAL A CA 1
ATOM 1400 C C . VAL A 1 178 ? 13.812 -8.859 -8.516 1 98.94 178 VAL A C 1
ATOM 1402 O O . VAL A 1 178 ? 14.023 -8.047 -9.414 1 98.94 178 VAL A O 1
ATOM 1405 N N . VAL A 1 179 ? 13.227 -10.008 -8.734 1 98.88 179 VAL A N 1
ATOM 1406 C CA . VAL A 1 179 ? 12.516 -10.32 -9.969 1 98.88 179 VAL A CA 1
ATOM 1407 C C . VAL A 1 179 ? 11.023 -10.43 -9.695 1 98.88 179 VAL A C 1
ATOM 1409 O O . VAL A 1 179 ? 10.578 -11.328 -8.969 1 98.88 179 VAL A O 1
ATOM 1412 N N . SER A 1 180 ? 10.273 -9.516 -10.195 1 98.88 180 SER A N 1
ATOM 1413 C CA . SER A 1 180 ? 8.82 -9.523 -10.094 1 98.88 180 SER A CA 1
ATOM 1414 C C . SER A 1 180 ? 8.18 -10.172 -11.32 1 98.88 180 SER A C 1
ATOM 1416 O O . SER A 1 180 ? 8.375 -9.711 -12.445 1 98.88 180 SER A O 1
ATOM 1418 N N . LEU A 1 181 ? 7.426 -11.211 -11.078 1 98.88 181 LEU A N 1
ATOM 1419 C CA . LEU A 1 181 ? 6.793 -11.953 -12.164 1 98.88 181 LEU A CA 1
ATOM 1420 C C . LEU A 1 181 ? 5.297 -11.664 -12.211 1 98.88 181 LEU A C 1
ATOM 1422 O O . LEU A 1 181 ? 4.562 -12.016 -11.281 1 98.88 181 LEU A O 1
ATOM 1426 N N . ARG A 1 182 ? 4.832 -11.023 -13.234 1 98.81 182 ARG A N 1
ATOM 1427 C CA . ARG A 1 182 ? 3.41 -10.781 -13.445 1 98.81 182 ARG A CA 1
ATOM 1428 C C . ARG A 1 182 ? 2.77 -11.938 -14.211 1 98.81 182 ARG A C 1
ATOM 1430 O O . ARG A 1 182 ? 2.852 -12 -15.438 1 98.81 182 ARG A O 1
ATOM 1437 N N . TYR A 1 183 ? 2.041 -12.766 -13.398 1 96.94 183 TYR A N 1
ATOM 1438 C CA . TYR A 1 183 ? 1.44 -13.977 -13.938 1 96.94 183 TYR A CA 1
ATOM 1439 C C . TYR A 1 183 ? 0.176 -13.656 -14.727 1 96.94 183 TYR A C 1
ATOM 1441 O O . TYR A 1 183 ? -0.583 -12.758 -14.359 1 96.94 183 TYR A O 1
ATOM 1449 N N . PHE A 1 184 ? 0.012 -14.508 -15.766 1 97.75 184 PHE A N 1
ATOM 1450 C CA . PHE A 1 184 ? -1.279 -14.516 -16.438 1 97.75 184 PHE A CA 1
ATOM 1451 C C . PHE A 1 184 ? -1.998 -15.836 -16.219 1 97.75 184 PHE A C 1
ATOM 1453 O O . PHE A 1 184 ? -1.669 -16.844 -16.859 1 97.75 184 PHE A O 1
ATOM 1460 N N . ASN A 1 185 ? -2.852 -16.062 -15.398 1 97.19 185 ASN A N 1
ATOM 1461 C CA . ASN A 1 185 ? -3.852 -17.062 -15.047 1 97.19 185 ASN A CA 1
ATOM 1462 C C . ASN A 1 185 ? -3.283 -18.484 -15.141 1 97.19 185 ASN A C 1
ATOM 1464 O O . ASN A 1 185 ? -3.566 -19.203 -16.094 1 97.19 185 ASN A O 1
ATOM 1468 N N . PRO A 1 186 ? -2.627 -18.953 -14.188 1 98.44 186 PRO A N 1
ATOM 1469 C CA . PRO A 1 186 ? -2.113 -20.328 -14.211 1 98.44 186 PRO A CA 1
ATOM 1470 C C . PRO A 1 186 ? -3.223 -21.375 -14.125 1 98.44 186 PRO A C 1
ATOM 1472 O O . PRO A 1 186 ? -4.184 -21.203 -13.375 1 98.44 186 PRO A O 1
ATOM 1475 N N . ILE A 1 187 ? -3.152 -22.422 -14.914 1 98.69 187 ILE A N 1
ATOM 1476 C CA . ILE A 1 187 ? -4.051 -23.578 -14.836 1 98.69 187 ILE A CA 1
ATOM 1477 C C . ILE A 1 187 ? -3.266 -24.859 -15.062 1 98.69 187 ILE A C 1
ATOM 1479 O O . ILE A 1 187 ? -2.045 -24.828 -15.234 1 98.69 187 ILE A O 1
ATOM 1483 N N . GLY A 1 188 ? -3.938 -26.016 -15 1 98.75 188 GLY A N 1
ATOM 1484 C CA . GLY A 1 188 ? -3.293 -27.297 -15.156 1 98.75 188 GLY A CA 1
ATOM 1485 C C . GLY A 1 188 ? -2.852 -27.906 -13.836 1 98.75 188 GLY A C 1
ATOM 1486 O O . GLY A 1 188 ? -3.422 -27.609 -12.781 1 98.75 188 GLY A O 1
ATOM 1487 N N . ALA A 1 189 ? -1.951 -28.844 -13.906 1 98.81 189 ALA A N 1
ATOM 1488 C CA . ALA A 1 189 ? -1.394 -29.547 -12.75 1 98.81 189 ALA A CA 1
ATOM 1489 C C . ALA A 1 189 ? -0.103 -30.281 -13.125 1 98.81 189 ALA A C 1
ATOM 1491 O O . ALA A 1 189 ? 0.316 -30.266 -14.281 1 98.81 189 ALA A O 1
ATOM 1492 N N . HIS A 1 190 ? 0.548 -30.797 -12.117 1 98.81 190 HIS A N 1
ATOM 1493 C CA . HIS A 1 190 ? 1.71 -31.641 -12.391 1 98.81 190 HIS A CA 1
ATOM 1494 C C . HIS A 1 190 ? 1.319 -32.875 -13.18 1 98.81 190 HIS A C 1
ATOM 1496 O O . HIS A 1 190 ? 0.257 -33.469 -12.945 1 98.81 190 HIS A O 1
ATOM 1502 N N . ALA A 1 191 ? 2.195 -33.312 -14.031 1 98.38 191 ALA A N 1
ATOM 1503 C CA . ALA A 1 191 ? 1.895 -34.406 -14.961 1 98.38 191 ALA A CA 1
ATOM 1504 C C . ALA A 1 191 ? 1.638 -35.719 -14.219 1 98.38 191 ALA A C 1
ATOM 1506 O O . ALA A 1 191 ? 0.97 -36.625 -14.734 1 98.38 191 ALA A O 1
ATOM 1507 N N . SER A 1 192 ? 2.164 -35.844 -12.969 1 98.19 192 SER A N 1
ATOM 1508 C CA . SER A 1 192 ? 1.938 -37.031 -12.172 1 98.19 192 SER A CA 1
ATOM 1509 C C . SER A 1 192 ? 0.477 -37.156 -11.75 1 98.19 192 SER A C 1
ATOM 1511 O O . SER A 1 192 ? 0.002 -38.25 -11.438 1 98.19 192 SER A O 1
ATOM 1513 N N . GLY A 1 193 ? -0.218 -36 -11.672 1 98.5 193 GLY A N 1
ATOM 1514 C CA . GLY A 1 193 ? -1.564 -35.938 -11.125 1 98.5 193 GLY A CA 1
ATOM 1515 C C . GLY A 1 193 ? -1.591 -35.969 -9.609 1 98.5 193 GLY A C 1
ATOM 1516 O O . GLY A 1 193 ? -2.662 -36.062 -9 1 98.5 193 GLY A O 1
ATOM 1517 N N . ASP A 1 194 ? -0.439 -35.812 -8.992 1 98.25 194 ASP A N 1
ATOM 1518 C CA . ASP A 1 194 ? -0.374 -36 -7.539 1 98.25 194 ASP A CA 1
ATOM 1519 C C . ASP A 1 194 ? -0.513 -34.656 -6.82 1 98.25 194 ASP A C 1
ATOM 1521 O O . ASP A 1 194 ? -0.812 -34.625 -5.625 1 98.25 194 ASP A O 1
ATOM 1525 N N . ILE A 1 195 ? -0.204 -33.594 -7.5 1 98.62 195 ILE A N 1
ATOM 1526 C CA . ILE A 1 195 ? -0.438 -32.25 -6.938 1 98.62 195 ILE A CA 1
ATOM 1527 C C . ILE A 1 195 ? -1.174 -31.391 -7.953 1 98.62 195 ILE A C 1
ATOM 1529 O O . ILE A 1 195 ? -0.989 -31.547 -9.164 1 98.62 195 ILE A O 1
ATOM 1533 N N . GLY A 1 196 ? -1.984 -30.531 -7.516 1 98.31 196 GLY A N 1
ATOM 1534 C CA . GLY A 1 196 ? -2.816 -29.609 -8.289 1 98.31 196 GLY A CA 1
ATOM 1535 C C . GLY A 1 196 ? -3.504 -28.562 -7.438 1 98.31 196 GLY A C 1
ATOM 1536 O O . GLY A 1 196 ? -3.133 -28.359 -6.277 1 98.31 196 GLY A O 1
ATOM 1537 N N . GLU A 1 197 ? -4.395 -27.812 -8.031 1 97.31 197 GLU A N 1
ATOM 1538 C CA . GLU A 1 197 ? -5.098 -26.75 -7.316 1 97.31 197 GLU A CA 1
ATOM 1539 C C . GLU A 1 197 ? -6.273 -27.312 -6.523 1 97.31 197 GLU A C 1
ATOM 1541 O O . GLU A 1 197 ? -7.105 -28.047 -7.066 1 97.31 197 GLU A O 1
ATOM 1546 N N . HIS A 1 198 ? -6.27 -27 -5.281 1 94.12 198 HIS A N 1
ATOM 1547 C CA . HIS A 1 198 ? -7.359 -27.391 -4.395 1 94.12 198 HIS A CA 1
ATOM 1548 C C . HIS A 1 198 ? -7.812 -26.219 -3.531 1 94.12 198 HIS A C 1
ATOM 1550 O O . HIS A 1 198 ? -7.426 -26.109 -2.365 1 94.12 198 HIS A O 1
ATOM 1556 N N . PRO A 1 199 ? -8.703 -25.359 -4.062 1 90.19 199 PRO A N 1
ATOM 1557 C CA . PRO A 1 199 ? -9.195 -24.234 -3.26 1 90.19 199 PRO A CA 1
ATOM 1558 C C . PRO A 1 199 ? -10.211 -24.672 -2.207 1 90.19 199 PRO A C 1
ATOM 1560 O O . PRO A 1 199 ? -10.945 -25.641 -2.406 1 90.19 199 PRO A O 1
ATOM 1563 N N . ASN A 1 200 ? -10.234 -23.891 -1.134 1 88.25 200 ASN A N 1
ATOM 1564 C CA . ASN A 1 200 ? -11.266 -24.109 -0.129 1 88.25 200 ASN A CA 1
ATOM 1565 C C . ASN A 1 200 ? -12.625 -23.609 -0.599 1 88.25 200 ASN A C 1
ATOM 1567 O O . ASN A 1 200 ? -12.727 -22.5 -1.143 1 88.25 200 ASN A O 1
ATOM 1571 N N . GLY A 1 201 ? -13.617 -24.438 -0.379 1 87.31 201 GLY A N 1
ATOM 1572 C CA . GLY A 1 201 ? -14.961 -23.984 -0.717 1 87.31 201 GLY A CA 1
ATOM 1573 C C . GLY A 1 201 ? -15.18 -23.828 -2.209 1 87.31 201 GLY A C 1
ATOM 1574 O O . GLY A 1 201 ? -14.641 -24.594 -3.006 1 87.31 201 GLY A O 1
ATOM 1575 N N . VAL A 1 202 ? -16.109 -22.953 -2.602 1 89.75 202 VAL A N 1
ATOM 1576 C CA . VAL A 1 202 ? -16.391 -22.703 -4.008 1 89.75 202 VAL A CA 1
ATOM 1577 C C . VAL A 1 202 ? -15.211 -22 -4.664 1 89.75 202 VAL A C 1
ATOM 1579 O O . VAL A 1 202 ? -14.75 -20.953 -4.18 1 89.75 202 VAL A O 1
ATOM 1582 N N . PRO A 1 203 ? -14.711 -22.609 -5.734 1 92.69 203 PRO A N 1
ATOM 1583 C CA . PRO A 1 203 ? -13.547 -22 -6.391 1 92.69 203 PRO A CA 1
ATOM 1584 C C . PRO A 1 203 ? -13.844 -20.594 -6.914 1 92.69 203 PRO A C 1
ATOM 1586 O O . PRO A 1 203 ? -14.93 -20.344 -7.438 1 92.69 203 PRO A O 1
ATOM 1589 N N . SER A 1 204 ? -12.875 -19.781 -6.797 1 88.56 204 SER A N 1
ATOM 1590 C CA . SER A 1 204 ? -12.969 -18.438 -7.363 1 88.56 204 SER A CA 1
ATOM 1591 C C . SER A 1 204 ? -12.383 -18.391 -8.773 1 88.56 204 SER A C 1
ATOM 1593 O O . SER A 1 204 ? -12.672 -17.469 -9.539 1 88.56 204 SER A O 1
ATOM 1595 N N . ASN A 1 205 ? -11.539 -19.375 -9.133 1 92.81 205 ASN A N 1
ATOM 1596 C CA . ASN A 1 205 ? -10.898 -19.438 -10.445 1 92.81 205 ASN A CA 1
ATOM 1597 C C . ASN A 1 205 ? -11.672 -20.359 -11.398 1 92.81 205 ASN A C 1
ATOM 1599 O O . ASN A 1 205 ? -12.344 -21.281 -10.953 1 92.81 205 ASN A O 1
ATOM 1603 N N . LEU A 1 206 ? -11.555 -20.125 -12.57 1 96 206 LEU A N 1
ATOM 1604 C CA . LEU A 1 206 ? -12.344 -20.766 -13.609 1 96 206 LEU A CA 1
ATOM 1605 C C . LEU A 1 206 ? -12.031 -22.266 -13.672 1 96 206 LEU A C 1
ATOM 1607 O O . LEU A 1 206 ? -12.938 -23.094 -13.594 1 96 206 LEU A O 1
ATOM 1611 N N . MET A 1 207 ? -10.773 -22.625 -13.734 1 97.94 207 MET A N 1
ATOM 1612 C CA . MET A 1 207 ? -10.398 -23.984 -14.117 1 97.94 207 MET A CA 1
ATOM 1613 C C . MET A 1 207 ? -10.789 -24.984 -13.039 1 97.94 207 MET A C 1
ATOM 1615 O O . MET A 1 207 ? -11.359 -26.031 -13.344 1 97.94 207 MET A O 1
ATOM 1619 N N . PRO A 1 208 ? -10.492 -24.625 -11.742 1 96.75 208 PRO A N 1
ATOM 1620 C CA . PRO A 1 208 ? -10.969 -25.578 -10.727 1 96.75 208 PRO A CA 1
ATOM 1621 C C . PRO A 1 208 ? -12.484 -25.719 -10.727 1 96.75 208 PRO A C 1
ATOM 1623 O O . PRO A 1 208 ? -13 -26.812 -10.469 1 96.75 208 PRO A O 1
ATOM 1626 N N . TYR A 1 209 ? -13.18 -24.703 -11.055 1 96.75 209 TYR A N 1
ATOM 1627 C CA . TYR A 1 209 ? -14.641 -24.781 -11.133 1 96.75 209 TYR A CA 1
ATOM 1628 C C . TYR A 1 209 ? -15.078 -25.688 -12.281 1 96.75 209 TYR A C 1
ATOM 1630 O O . TYR A 1 209 ? -15.922 -26.562 -12.094 1 96.75 209 TYR A O 1
ATOM 1638 N N . VAL A 1 210 ? -14.547 -25.484 -13.406 1 98.12 210 VAL A N 1
ATOM 1639 C CA . VAL A 1 210 ? -14.852 -26.266 -14.594 1 98.12 210 VAL A CA 1
ATOM 1640 C C . VAL A 1 210 ? -14.586 -27.75 -14.32 1 98.12 210 VAL A C 1
ATOM 1642 O O . VAL A 1 210 ? -15.398 -28.609 -14.656 1 98.12 210 VAL A O 1
ATOM 1645 N N . SER A 1 211 ? -13.422 -28.031 -13.773 1 97.25 211 SER A N 1
ATOM 1646 C CA . SER A 1 211 ? -13.039 -29.406 -13.492 1 97.25 211 SER A CA 1
ATOM 1647 C C . SER A 1 211 ? -13.992 -30.047 -12.492 1 97.25 211 SER A C 1
ATOM 1649 O O . SER A 1 211 ? -14.297 -31.25 -12.594 1 97.25 211 SER A O 1
ATOM 1651 N N . GLN A 1 212 ? -14.461 -29.266 -11.492 1 96.62 212 GLN A N 1
ATOM 1652 C CA . GLN A 1 212 ? -15.391 -29.797 -10.492 1 96.62 212 GLN A CA 1
ATOM 1653 C C . GLN A 1 212 ? -16.75 -30.094 -11.109 1 96.62 212 GLN A C 1
ATOM 1655 O O . GLN A 1 212 ? -17.422 -31.047 -10.711 1 96.62 212 GLN A O 1
ATOM 1660 N N . VAL A 1 213 ? -17.172 -29.281 -12.07 1 97.44 213 VAL A N 1
ATOM 1661 C CA . VAL A 1 213 ? -18.391 -29.594 -12.812 1 97.44 213 VAL A CA 1
ATOM 1662 C C . VAL A 1 213 ? -18.188 -30.875 -13.602 1 97.44 213 VAL A C 1
ATOM 1664 O O . VAL A 1 213 ? -19.078 -31.734 -13.641 1 97.44 213 VAL A O 1
ATOM 1667 N N . ALA A 1 214 ? -17.047 -31.031 -14.227 1 97.38 214 ALA A N 1
ATOM 1668 C CA . ALA A 1 214 ? -16.734 -32.188 -15.062 1 97.38 214 ALA A CA 1
ATOM 1669 C C . ALA A 1 214 ? -16.812 -33.469 -14.266 1 97.38 214 ALA A C 1
ATOM 1671 O O . ALA A 1 214 ? -17.219 -34.531 -14.789 1 97.38 214 ALA A O 1
ATOM 1672 N N . VAL A 1 215 ? -16.438 -33.438 -12.961 1 95.94 215 VAL A N 1
ATOM 1673 C CA . VAL A 1 215 ? -16.453 -34.688 -12.164 1 95.94 215 VAL A CA 1
ATOM 1674 C C . VAL A 1 215 ? -17.766 -34.781 -11.398 1 95.94 215 VAL A C 1
ATOM 1676 O O . VAL A 1 215 ? -17.938 -35.688 -10.562 1 95.94 215 VAL A O 1
ATOM 1679 N N . GLY A 1 216 ? -18.672 -33.812 -11.594 1 95.12 216 GLY A N 1
ATOM 1680 C CA . GLY A 1 216 ? -20.016 -33.938 -11.086 1 95.12 216 GLY A CA 1
ATOM 1681 C C . GLY A 1 216 ? -20.203 -33.312 -9.719 1 95.12 216 GLY A C 1
ATOM 1682 O O . GLY A 1 216 ? -21.219 -33.5 -9.055 1 95.12 216 GLY A O 1
ATOM 1683 N N . GLN A 1 217 ? -19.25 -32.469 -9.258 1 94.69 217 GLN A N 1
ATOM 1684 C CA . GLN A 1 217 ? -19.328 -31.859 -7.938 1 94.69 217 GLN A CA 1
ATOM 1685 C C . GLN A 1 217 ? -20.219 -30.625 -7.965 1 94.69 217 GLN A C 1
ATOM 1687 O O . GLN A 1 217 ? -20.75 -30.203 -6.926 1 94.69 217 GLN A O 1
ATOM 1692 N N . ARG A 1 218 ? -20.344 -30.016 -9.133 1 95.31 218 ARG A N 1
ATOM 1693 C CA . ARG A 1 218 ? -21.172 -28.828 -9.352 1 95.31 218 ARG A CA 1
ATOM 1694 C C . ARG A 1 218 ? -22.031 -28.984 -10.602 1 95.31 218 ARG A C 1
ATOM 1696 O O . ARG A 1 218 ? -21.641 -29.688 -11.539 1 95.31 218 ARG A O 1
ATOM 1703 N N . PRO A 1 219 ? -23.141 -28.344 -10.57 1 97.12 219 PRO A N 1
ATOM 1704 C CA . PRO A 1 219 ? -24.094 -28.641 -11.633 1 97.12 219 PRO A CA 1
ATOM 1705 C C . PRO A 1 219 ? -23.703 -28.047 -12.977 1 97.12 219 PRO A C 1
ATOM 1707 O O . PRO A 1 219 ? -23.953 -28.641 -14.023 1 97.12 219 PRO A O 1
ATOM 1710 N N . HIS A 1 220 ? -23.203 -26.859 -12.984 1 98.06 220 HIS A N 1
ATOM 1711 C CA . HIS A 1 220 ? -22.828 -26.172 -14.211 1 98.06 220 HIS A CA 1
ATOM 1712 C C . HIS A 1 220 ? -21.812 -25.078 -13.945 1 98.06 220 HIS A C 1
ATOM 1714 O O . HIS A 1 220 ? -21.672 -24.625 -12.805 1 98.06 220 HIS A O 1
ATOM 1720 N N . VAL A 1 221 ? -21.094 -24.672 -14.945 1 98.12 221 VAL A N 1
ATOM 1721 C CA . VAL A 1 221 ? -20.156 -23.547 -14.875 1 98.12 221 VAL A CA 1
ATOM 1722 C C . VAL A 1 221 ? -20.922 -22.234 -15.125 1 98.12 221 VAL A C 1
ATOM 1724 O O . VAL A 1 221 ? -21.688 -22.141 -16.094 1 98.12 221 VAL A O 1
ATOM 1727 N N . ASN A 1 222 ? -20.75 -21.266 -14.266 1 95.81 222 ASN A N 1
ATOM 1728 C CA . ASN A 1 222 ? -21.281 -19.938 -14.516 1 95.81 222 ASN A CA 1
ATOM 1729 C C . ASN A 1 222 ? -20.344 -19.109 -15.406 1 95.81 222 ASN A C 1
ATOM 1731 O O . ASN A 1 222 ? -19.188 -18.891 -15.062 1 95.81 222 ASN A O 1
ATOM 1735 N N . VAL A 1 223 ? -20.875 -18.719 -16.547 1 97 223 VAL A N 1
ATOM 1736 C CA . VAL A 1 223 ? -20.125 -17.859 -17.484 1 97 223 VAL A CA 1
ATOM 1737 C C . VAL A 1 223 ? -20.609 -16.422 -17.359 1 97 223 VAL A C 1
ATOM 1739 O O . VAL A 1 223 ? -21.719 -16.094 -17.781 1 97 223 VAL A O 1
ATOM 1742 N N . PHE A 1 224 ? -19.75 -15.578 -16.875 1 94.88 224 PHE A N 1
ATOM 1743 C CA . PHE A 1 224 ? -20.156 -14.211 -16.562 1 94.88 224 PHE A CA 1
ATOM 1744 C C . PHE A 1 224 ? -19.922 -13.297 -17.75 1 94.88 224 PHE A C 1
ATOM 1746 O O . PHE A 1 224 ? -18.797 -12.883 -18.016 1 94.88 224 PHE A O 1
ATOM 1753 N N . GLY A 1 225 ? -20.984 -12.945 -18.375 1 94.19 225 GLY A N 1
ATOM 1754 C CA . GLY A 1 225 ? -20.922 -12.086 -19.547 1 94.19 225 GLY A CA 1
ATOM 1755 C C . GLY A 1 225 ? -20.875 -12.852 -20.859 1 94.19 225 GLY A C 1
ATOM 1756 O O . GLY A 1 225 ? -20.156 -13.852 -20.953 1 94.19 225 GLY A O 1
ATOM 1757 N N . ASN A 1 226 ? -21.594 -12.406 -21.797 1 95.19 226 ASN A N 1
ATOM 1758 C CA . ASN A 1 226 ? -21.562 -12.969 -23.141 1 95.19 226 ASN A CA 1
ATOM 1759 C C . ASN A 1 226 ? -21.672 -11.875 -24.203 1 95.19 226 ASN A C 1
ATOM 1761 O O . ASN A 1 226 ? -22.047 -12.148 -25.344 1 95.19 226 ASN A O 1
ATOM 1765 N N . ASP A 1 227 ? -21.344 -10.703 -23.734 1 95.94 227 ASP A N 1
ATOM 1766 C CA . ASP A 1 227 ? -21.5 -9.562 -24.641 1 95.94 227 ASP A CA 1
ATOM 1767 C C . ASP A 1 227 ? -20.234 -8.695 -24.656 1 95.94 227 ASP A C 1
ATOM 1769 O O . ASP A 1 227 ? -20.297 -7.516 -24.984 1 95.94 227 ASP A O 1
ATOM 1773 N N . TYR A 1 228 ? -19.172 -9.273 -24.156 1 95.75 228 TYR A N 1
ATOM 1774 C CA . TYR A 1 228 ? -17.891 -8.57 -24.297 1 95.75 228 TYR A CA 1
ATOM 1775 C C . TYR A 1 228 ? -17.5 -8.453 -25.766 1 95.75 228 TYR A C 1
ATOM 1777 O O . TYR A 1 228 ? -17.969 -9.219 -26.609 1 95.75 228 TYR A O 1
ATOM 1785 N N . LYS A 1 229 ? -16.703 -7.418 -26.125 1 93.81 229 LYS A N 1
ATOM 1786 C CA . LYS A 1 229 ? -16.156 -7.289 -27.469 1 93.81 229 LYS A CA 1
ATOM 1787 C C . LYS A 1 229 ? -15.008 -8.273 -27.703 1 93.81 229 LYS A C 1
ATOM 1789 O O . LYS A 1 229 ? -13.867 -7.855 -27.891 1 93.81 229 LYS A O 1
ATOM 1794 N N . THR A 1 230 ? -15.359 -9.602 -27.594 1 97.62 230 THR A N 1
ATOM 1795 C CA . THR A 1 230 ? -14.43 -10.711 -27.797 1 97.62 230 THR A CA 1
ATOM 1796 C C . THR A 1 230 ? -14.992 -11.695 -28.812 1 97.62 230 THR A C 1
ATOM 1798 O O . THR A 1 230 ? -16.109 -11.523 -29.297 1 97.62 230 THR A O 1
ATOM 1801 N N . LYS A 1 231 ? -14.234 -12.656 -29.188 1 96.5 231 LYS A N 1
ATOM 1802 C CA . LYS A 1 231 ? -14.547 -13.555 -30.297 1 96.5 231 LYS A CA 1
ATOM 1803 C C . LYS A 1 231 ? -15.883 -14.25 -30.094 1 96.5 231 LYS A C 1
ATOM 1805 O O . LYS A 1 231 ? -16.625 -14.492 -31.047 1 96.5 231 LYS A O 1
ATOM 1810 N N . ASP A 1 232 ? -16.203 -14.594 -28.844 1 97.69 232 ASP A N 1
ATOM 1811 C CA . ASP A 1 232 ? -17.453 -15.297 -28.609 1 97.69 232 ASP A CA 1
ATOM 1812 C C . ASP A 1 232 ? -18.281 -14.609 -27.516 1 97.69 232 ASP A C 1
ATOM 1814 O O . ASP A 1 232 ? -19.172 -15.219 -26.938 1 97.69 232 ASP A O 1
ATOM 1818 N N . GLY A 1 233 ? -17.859 -13.414 -27.188 1 97.19 233 GLY A N 1
ATOM 1819 C CA . GLY A 1 233 ? -18.609 -12.594 -26.25 1 97.19 233 GLY A CA 1
ATOM 1820 C C . GLY A 1 233 ? -18.219 -12.844 -24.797 1 97.19 233 GLY A C 1
ATOM 1821 O O . GLY A 1 233 ? -18.656 -12.117 -23.906 1 97.19 233 GLY A O 1
ATOM 1822 N N . THR A 1 234 ? -17.406 -13.789 -24.531 1 97.81 234 THR A N 1
ATOM 1823 C CA . THR A 1 234 ? -17.031 -14.102 -23.156 1 97.81 234 THR A CA 1
ATOM 1824 C C . THR A 1 234 ? -15.617 -13.609 -22.859 1 97.81 234 THR A C 1
ATOM 1826 O O . THR A 1 234 ? -14.891 -13.188 -23.766 1 97.81 234 THR A O 1
ATOM 1829 N N . GLY A 1 235 ? -15.242 -13.586 -21.594 1 96.69 235 GLY A N 1
ATOM 1830 C CA . GLY A 1 235 ? -13.953 -13.055 -21.188 1 96.69 235 GLY A CA 1
ATOM 1831 C C . GLY A 1 235 ? -12.781 -13.812 -21.781 1 96.69 235 GLY A C 1
ATOM 1832 O O . GLY A 1 235 ? -12.828 -15.039 -21.922 1 96.69 235 GLY A O 1
ATOM 1833 N N . VAL A 1 236 ? -11.758 -13.07 -22.156 1 98.06 236 VAL A N 1
ATOM 1834 C CA . VAL A 1 236 ? -10.555 -13.648 -22.734 1 98.06 236 VAL A CA 1
ATOM 1835 C C . VAL A 1 236 ? -9.359 -13.406 -21.828 1 98.06 236 VAL A C 1
ATOM 1837 O O . VAL A 1 236 ? -9.117 -12.281 -21.375 1 98.06 236 VAL A O 1
ATOM 1840 N N . ARG A 1 237 ? -8.68 -14.477 -21.453 1 98.19 237 ARG A N 1
ATOM 1841 C CA . ARG A 1 237 ? -7.484 -14.406 -20.625 1 98.19 237 ARG A CA 1
ATOM 1842 C C . ARG A 1 237 ? -6.352 -15.227 -21.219 1 98.19 237 ARG A C 1
ATOM 1844 O O . ARG A 1 237 ? -6.586 -16.125 -22.031 1 98.19 237 ARG A O 1
ATOM 1851 N N . ASP A 1 238 ? -5.16 -14.859 -20.906 1 98.62 238 ASP A N 1
ATOM 1852 C CA . ASP A 1 238 ? -3.963 -15.648 -21.172 1 98.62 238 ASP A CA 1
ATOM 1853 C C . ASP A 1 238 ? -3.746 -16.719 -20.109 1 98.62 238 ASP A C 1
ATOM 1855 O O . ASP A 1 238 ? -3.33 -16.391 -18.984 1 98.62 238 ASP A O 1
ATOM 1859 N N . TYR A 1 239 ? -4.059 -17.969 -20.469 1 98.69 239 TYR A N 1
ATOM 1860 C CA . TYR A 1 239 ? -3.861 -19.062 -19.531 1 98.69 239 TYR A CA 1
ATOM 1861 C C . TYR A 1 239 ? -2.51 -19.734 -19.734 1 98.69 239 TYR A C 1
ATOM 1863 O O . TYR A 1 239 ? -2.098 -19.969 -20.875 1 98.69 239 TYR A O 1
ATOM 1871 N N . ILE A 1 240 ? -1.829 -20.062 -18.656 1 98.75 240 ILE A N 1
ATOM 1872 C CA . ILE A 1 240 ? -0.49 -20.641 -18.703 1 98.75 240 ILE A CA 1
ATOM 1873 C C . ILE A 1 240 ? -0.442 -21.922 -17.875 1 98.75 240 ILE A C 1
ATOM 1875 O O . ILE A 1 240 ? -1.043 -22 -16.797 1 98.75 240 ILE A O 1
ATOM 1879 N N . HIS A 1 241 ? 0.241 -22.938 -18.391 1 98.88 241 HIS A N 1
ATOM 1880 C CA . HIS A 1 241 ? 0.416 -24.172 -17.625 1 98.88 241 HIS A CA 1
ATOM 1881 C C . HIS A 1 241 ? 1.209 -23.922 -16.344 1 98.88 241 HIS A C 1
ATOM 1883 O O . HIS A 1 241 ? 2.254 -23.266 -16.375 1 98.88 241 HIS A O 1
ATOM 1889 N N . ILE A 1 242 ? 0.784 -24.469 -15.273 1 98.88 242 ILE A N 1
ATOM 1890 C CA . ILE A 1 242 ? 1.331 -24.234 -13.945 1 98.88 242 ILE A CA 1
ATOM 1891 C C . ILE A 1 242 ? 2.809 -24.609 -13.914 1 98.88 242 ILE A C 1
ATOM 1893 O O . ILE A 1 242 ? 3.617 -23.953 -13.266 1 98.88 242 ILE A O 1
ATOM 1897 N N . VAL A 1 243 ? 3.238 -25.656 -14.594 1 98.81 243 VAL A N 1
ATOM 1898 C CA . VAL A 1 243 ? 4.621 -26.125 -14.586 1 98.81 243 VAL A CA 1
ATOM 1899 C C . VAL A 1 243 ? 5.504 -25.141 -15.359 1 98.81 243 VAL A C 1
ATOM 1901 O O . VAL A 1 243 ? 6.645 -24.891 -14.969 1 98.81 243 VAL A O 1
ATOM 1904 N N . ASP A 1 244 ? 4.969 -24.641 -16.516 1 98.81 244 ASP A N 1
ATOM 1905 C CA . ASP A 1 244 ? 5.691 -23.578 -17.219 1 98.81 244 ASP A CA 1
ATOM 1906 C C . ASP A 1 244 ? 5.918 -22.375 -16.297 1 98.81 244 ASP A C 1
ATOM 1908 O O . ASP A 1 244 ? 7.023 -21.828 -16.234 1 98.81 244 ASP A O 1
ATOM 1912 N N . LEU A 1 245 ? 4.875 -21.969 -15.617 1 98.81 245 LEU A N 1
ATOM 1913 C CA . LEU A 1 245 ? 4.98 -20.859 -14.695 1 98.81 245 LEU A CA 1
ATOM 1914 C C . LEU A 1 245 ? 6.008 -21.141 -13.609 1 98.81 245 LEU A C 1
ATOM 1916 O O . LEU A 1 245 ? 6.816 -20.281 -13.266 1 98.81 245 LEU A O 1
ATOM 1920 N N . ALA A 1 246 ? 5.965 -22.312 -13 1 98.88 246 ALA A N 1
ATOM 1921 C CA . ALA A 1 246 ? 6.91 -22.703 -11.953 1 98.88 246 ALA A CA 1
ATOM 1922 C C . ALA A 1 246 ? 8.352 -22.609 -12.453 1 98.88 246 ALA A C 1
ATOM 1924 O O . ALA A 1 246 ? 9.234 -22.156 -11.734 1 98.88 246 ALA A O 1
ATOM 1925 N N . GLN A 1 247 ? 8.586 -23.031 -13.672 1 98.5 247 GLN A N 1
ATOM 1926 C CA . GLN A 1 247 ? 9.922 -23.031 -14.258 1 98.5 247 GLN A CA 1
ATOM 1927 C C . GLN A 1 247 ? 10.438 -21.594 -14.438 1 98.5 247 GLN A C 1
ATOM 1929 O O . GLN A 1 247 ? 11.641 -21.359 -14.352 1 98.5 247 GLN A O 1
ATOM 1934 N N . ALA A 1 248 ? 9.523 -20.656 -14.703 1 98.69 248 ALA A N 1
ATOM 1935 C CA . ALA A 1 248 ? 9.914 -19.266 -14.789 1 98.69 248 ALA A CA 1
ATOM 1936 C C . ALA A 1 248 ? 10.57 -18.797 -13.484 1 98.69 248 ALA A C 1
ATOM 1938 O O . ALA A 1 248 ? 11.469 -17.953 -13.508 1 98.69 248 ALA A O 1
ATOM 1939 N N . HIS A 1 249 ? 10.172 -19.312 -12.336 1 98.75 249 HIS A N 1
ATOM 1940 C CA . HIS A 1 249 ? 10.766 -18.953 -11.055 1 98.75 249 HIS A CA 1
ATOM 1941 C C . HIS A 1 249 ? 12.188 -19.484 -10.938 1 98.75 249 HIS A C 1
ATOM 1943 O O . HIS A 1 249 ? 13.047 -18.828 -10.344 1 98.75 249 HIS A O 1
ATOM 1949 N N . ILE A 1 250 ? 12.492 -20.672 -11.508 1 98.06 250 ILE A N 1
ATOM 1950 C CA . ILE A 1 250 ? 13.828 -21.266 -11.438 1 98.06 250 ILE A CA 1
ATOM 1951 C C . ILE A 1 250 ? 14.812 -20.391 -12.211 1 98.06 250 ILE A C 1
ATOM 1953 O O . ILE A 1 250 ? 15.891 -20.062 -11.703 1 98.06 250 ILE A O 1
ATOM 1957 N N . VAL A 1 251 ? 14.398 -20 -13.406 1 97.88 251 VAL A N 1
ATOM 1958 C CA . VAL A 1 251 ? 15.305 -19.188 -14.211 1 97.88 251 VAL A CA 1
ATOM 1959 C C . VAL A 1 251 ? 15.453 -17.797 -13.594 1 97.88 251 VAL A C 1
ATOM 1961 O O . VAL A 1 251 ? 16.484 -17.141 -13.75 1 97.88 251 VAL A O 1
ATOM 1964 N N . SER A 1 252 ? 14.422 -17.328 -12.859 1 98.38 252 SER A N 1
ATOM 1965 C CA . SER A 1 252 ? 14.492 -16.047 -12.172 1 98.38 252 SER A CA 1
ATOM 1966 C C . SER A 1 252 ? 15.508 -16.078 -11.039 1 98.38 252 SER A C 1
ATOM 1968 O O . SER A 1 252 ? 16.203 -15.102 -10.797 1 98.38 252 SER A O 1
ATOM 1970 N N . ILE A 1 253 ? 15.602 -17.188 -10.297 1 97.62 253 ILE A N 1
ATOM 1971 C CA . ILE A 1 253 ? 16.578 -17.344 -9.227 1 97.62 253 ILE A CA 1
ATOM 1972 C C . ILE A 1 253 ? 18 -17.219 -9.797 1 97.62 253 ILE A C 1
ATOM 1974 O O . ILE A 1 253 ? 18.859 -16.594 -9.188 1 97.62 253 ILE A O 1
ATOM 1978 N N . GLN A 1 254 ? 18.156 -17.812 -10.953 1 95.75 254 GLN A N 1
ATOM 1979 C CA . GLN A 1 254 ? 19.469 -17.75 -11.594 1 95.75 254 GLN A CA 1
ATOM 1980 C C . GLN A 1 254 ? 19.828 -16.328 -11.969 1 95.75 254 GLN A C 1
ATOM 1982 O O . GLN A 1 254 ? 21 -15.953 -11.93 1 95.75 254 GLN A O 1
ATOM 1987 N N . LEU A 1 255 ? 18.844 -15.57 -12.328 1 97.31 255 LEU A N 1
ATOM 1988 C CA . LEU A 1 255 ? 19.062 -14.164 -12.672 1 97.31 255 LEU A CA 1
ATOM 1989 C C . LEU A 1 255 ? 19.484 -13.367 -11.445 1 97.31 255 LEU A C 1
ATOM 1991 O O . LEU A 1 255 ? 20.281 -12.43 -11.555 1 97.31 255 LEU A O 1
ATOM 1995 N N . LEU A 1 256 ? 18.984 -13.711 -10.258 1 97.75 256 LEU A N 1
ATOM 1996 C CA . LEU A 1 256 ? 19.328 -13.016 -9.016 1 97.75 256 LEU A CA 1
ATOM 1997 C C . LEU A 1 256 ? 20.828 -13.078 -8.758 1 97.75 256 LEU A C 1
ATOM 1999 O O . LEU A 1 256 ? 21.422 -12.125 -8.234 1 97.75 256 LEU A O 1
ATOM 2003 N N . ASP A 1 257 ? 21.469 -14.133 -9.172 1 93.19 257 ASP A N 1
ATOM 2004 C CA . ASP A 1 257 ? 22.891 -14.352 -8.961 1 93.19 257 ASP A CA 1
ATOM 2005 C C . ASP A 1 257 ? 23.719 -13.359 -9.773 1 93.19 257 ASP A C 1
ATOM 2007 O O . ASP A 1 257 ? 24.891 -13.125 -9.477 1 93.19 257 ASP A O 1
ATOM 2011 N N . LYS A 1 258 ? 23.141 -12.781 -10.703 1 95.19 258 LYS A N 1
ATOM 2012 C CA . LYS A 1 258 ? 23.844 -11.852 -11.586 1 95.19 258 LYS A CA 1
ATOM 2013 C C . LYS A 1 258 ? 23.688 -10.414 -11.109 1 95.19 258 LYS A C 1
ATOM 2015 O O . LYS A 1 258 ? 23.969 -9.469 -11.852 1 95.19 258 LYS A O 1
ATOM 2020 N N . LYS A 1 259 ? 23.188 -10.219 -9.898 1 95.81 259 LYS A N 1
ATOM 2021 C CA . LYS A 1 259 ? 22.969 -8.883 -9.344 1 95.81 259 LYS A CA 1
ATOM 2022 C C . LYS A 1 259 ? 22.109 -8.039 -10.281 1 95.81 259 LYS A C 1
ATOM 2024 O O . LYS A 1 259 ? 22.5 -6.922 -10.648 1 95.81 259 LYS A O 1
ATOM 2029 N N . CYS A 1 260 ? 21 -8.5 -10.586 1 97 260 CYS A N 1
ATOM 2030 C CA . CYS A 1 260 ? 20.156 -8.008 -11.672 1 97 260 CYS A CA 1
ATOM 2031 C C . CYS A 1 260 ? 19.406 -6.742 -11.258 1 97 260 CYS A C 1
ATOM 2033 O O . CYS A 1 260 ? 18.812 -6.059 -12.094 1 97 260 CYS A O 1
ATOM 2035 N N . GLY A 1 261 ? 19.484 -6.312 -10 1 98.25 261 GLY A N 1
ATOM 2036 C CA . GLY A 1 261 ? 18.594 -5.246 -9.547 1 98.25 261 GLY A CA 1
ATOM 2037 C C . GLY A 1 261 ? 17.125 -5.617 -9.625 1 98.25 261 GLY A C 1
ATOM 2038 O O . GLY A 1 261 ? 16.75 -6.746 -9.32 1 98.25 261 GLY A O 1
ATOM 2039 N N . LEU A 1 262 ? 16.312 -4.664 -9.938 1 98.75 262 LEU A N 1
ATOM 2040 C CA . LEU A 1 262 ? 14.875 -4.914 -10.07 1 98.75 262 LEU A CA 1
ATOM 2041 C C . LEU A 1 262 ? 14.516 -5.25 -11.508 1 98.75 262 LEU A C 1
ATOM 2043 O O . LEU A 1 262 ? 14.82 -4.484 -12.43 1 98.75 262 LEU A O 1
ATOM 2047 N N . LYS A 1 263 ? 13.93 -6.406 -11.734 1 98.62 263 LYS A N 1
ATOM 2048 C CA . LYS A 1 263 ? 13.422 -6.824 -13.039 1 98.62 263 LYS A CA 1
ATOM 2049 C C . LYS A 1 263 ? 11.953 -7.215 -12.953 1 98.62 263 LYS A C 1
ATOM 2051 O O . LYS A 1 263 ? 11.508 -7.766 -11.945 1 98.62 263 LYS A O 1
ATOM 2056 N N . VAL A 1 264 ? 11.203 -6.914 -13.984 1 98.75 264 VAL A N 1
ATOM 2057 C CA . VAL A 1 264 ? 9.789 -7.254 -14.078 1 98.75 264 VAL A CA 1
ATOM 2058 C C . VAL A 1 264 ? 9.516 -7.98 -15.391 1 98.75 264 VAL A C 1
ATOM 2060 O O . VAL A 1 264 ? 9.953 -7.543 -16.453 1 98.75 264 VAL A O 1
ATOM 2063 N N . TYR A 1 265 ? 8.766 -9.078 -15.32 1 98.81 265 TYR A N 1
ATOM 2064 C CA . TYR A 1 265 ? 8.461 -9.836 -16.531 1 98.81 265 TYR A CA 1
ATOM 2065 C C . TYR A 1 265 ? 7.004 -10.281 -16.547 1 98.81 265 TYR A C 1
ATOM 2067 O O . TYR A 1 265 ? 6.465 -10.688 -15.516 1 98.81 265 TYR A O 1
ATOM 2075 N N . ASN A 1 266 ? 6.383 -10.148 -17.703 1 98.75 266 ASN A N 1
ATOM 2076 C CA . ASN A 1 266 ? 5.156 -10.891 -17.969 1 98.75 266 ASN A CA 1
A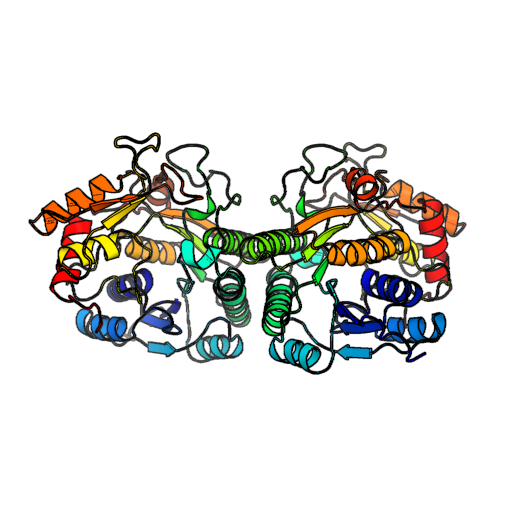TOM 2077 C C . ASN A 1 266 ? 5.43 -12.383 -18.125 1 98.75 266 ASN A C 1
ATOM 2079 O O . ASN A 1 266 ? 6.348 -12.781 -18.844 1 98.75 266 ASN A O 1
ATOM 2083 N N . ILE A 1 267 ? 4.68 -13.148 -17.422 1 98.75 267 ILE A N 1
ATOM 2084 C CA . ILE A 1 267 ? 4.773 -14.602 -17.547 1 98.75 267 ILE A CA 1
ATOM 2085 C C . ILE A 1 267 ? 3.449 -15.164 -18.062 1 98.75 267 ILE A C 1
ATOM 2087 O O . ILE A 1 267 ? 2.52 -15.391 -17.281 1 98.75 267 ILE A O 1
ATOM 2091 N N . GLY A 1 268 ? 3.307 -15.344 -19.266 1 98.38 268 GLY A N 1
ATOM 2092 C CA . GLY A 1 268 ? 2.154 -15.852 -20 1 98.38 268 GLY A CA 1
ATOM 2093 C C . GLY A 1 268 ? 2.521 -16.484 -21.328 1 98.38 268 GLY A C 1
ATOM 2094 O O . GLY A 1 268 ? 3.703 -16.609 -21.656 1 98.38 268 GLY A O 1
ATOM 2095 N N . THR A 1 269 ? 1.562 -16.922 -22.062 1 97.75 269 THR A N 1
ATOM 2096 C CA . THR A 1 269 ? 1.789 -17.562 -23.344 1 97.75 269 THR A CA 1
ATOM 2097 C C . THR A 1 269 ? 1.739 -16.547 -24.484 1 97.75 269 THR A C 1
ATOM 2099 O O . THR A 1 269 ? 2.289 -16.781 -25.562 1 97.75 269 THR A O 1
ATOM 2102 N N . GLY A 1 270 ? 1.007 -15.484 -24.25 1 97.62 270 GLY A N 1
ATOM 2103 C CA . GLY A 1 270 ? 0.734 -14.523 -25.312 1 97.62 270 GLY A CA 1
ATOM 2104 C C . GLY A 1 270 ? -0.508 -14.859 -26.125 1 97.62 270 GLY A C 1
ATOM 2105 O O . GLY A 1 270 ? -0.895 -14.109 -27.016 1 97.62 270 GLY A O 1
ATOM 2106 N N . THR A 1 271 ? -1.138 -15.906 -25.766 1 97.5 271 THR A N 1
ATOM 2107 C CA . THR A 1 271 ? -2.355 -16.328 -26.453 1 97.5 271 THR A CA 1
ATOM 2108 C C . THR A 1 271 ? -3.57 -16.172 -25.547 1 97.5 271 THR A C 1
ATOM 2110 O O . THR A 1 271 ? -3.578 -16.656 -24.406 1 97.5 271 THR A O 1
ATOM 2113 N N . GLY A 1 272 ? -4.59 -15.492 -26.016 1 98.12 272 GLY A N 1
ATOM 2114 C CA . GLY A 1 272 ? -5.836 -15.344 -25.281 1 98.12 272 GLY A CA 1
ATOM 2115 C C . GLY A 1 272 ? -6.852 -16.422 -25.594 1 98.12 272 GLY A C 1
ATOM 2116 O O . GLY A 1 272 ? -7.062 -16.766 -26.766 1 98.12 272 GLY A O 1
ATOM 2117 N N . TYR A 1 273 ? -7.445 -16.984 -24.516 1 98.44 273 TYR A N 1
ATOM 2118 C CA . TYR A 1 273 ? -8.547 -17.922 -24.641 1 98.44 273 TYR A CA 1
ATOM 2119 C C . TYR A 1 273 ? -9.797 -17.422 -23.938 1 98.44 273 TYR A C 1
ATOM 2121 O O . TYR A 1 273 ? -9.703 -16.859 -22.828 1 98.44 273 TYR A O 1
ATOM 2129 N N . SER A 1 274 ? -10.93 -17.609 -24.578 1 98.12 274 SER A N 1
ATOM 2130 C CA . SER A 1 274 ? -12.188 -17.234 -23.938 1 98.12 274 SER A CA 1
ATOM 2131 C C . SER A 1 274 ? -12.625 -18.266 -22.922 1 98.12 274 SER A C 1
ATOM 2133 O O . SER A 1 274 ? -12.094 -19.375 -22.891 1 98.12 274 SER A O 1
ATOM 2135 N N . VAL A 1 275 ? -13.562 -17.875 -22.109 1 98.19 275 VAL A N 1
ATOM 2136 C CA . VAL A 1 275 ? -14.117 -18.797 -21.125 1 98.19 275 VAL A CA 1
ATOM 2137 C C . VAL A 1 275 ? -14.688 -20.016 -21.812 1 98.19 275 VAL A C 1
ATOM 2139 O O . VAL A 1 275 ? -14.453 -21.156 -21.375 1 98.19 275 VAL A O 1
ATOM 2142 N N . LEU A 1 276 ? -15.352 -19.812 -22.906 1 98.31 276 LEU A N 1
ATOM 2143 C CA . LEU A 1 276 ? -15.984 -20.922 -23.625 1 98.31 276 LEU A CA 1
ATOM 2144 C C . LEU A 1 276 ? -14.938 -21.828 -24.266 1 98.31 276 LEU A C 1
ATOM 2146 O O . LEU A 1 276 ? -15.133 -23.047 -24.344 1 98.31 276 LEU A O 1
ATOM 2150 N N . GLU A 1 277 ? -13.852 -21.25 -24.703 1 98.38 277 GLU A N 1
ATOM 2151 C CA . GLU A 1 277 ? -12.766 -22.062 -25.25 1 98.38 277 GLU A CA 1
ATOM 2152 C C . GLU A 1 277 ? -12.148 -22.953 -24.172 1 98.38 277 GLU A C 1
ATOM 2154 O O . GLU A 1 277 ? -11.773 -24.094 -24.453 1 98.38 277 GLU A O 1
ATOM 2159 N N . ILE A 1 278 ? -12.055 -22.453 -22.969 1 98.69 278 ILE A N 1
ATOM 2160 C CA . ILE A 1 278 ? -11.531 -23.25 -21.844 1 98.69 278 ILE A CA 1
ATOM 2161 C C . ILE A 1 278 ? -12.477 -24.406 -21.562 1 98.69 278 ILE A C 1
ATOM 2163 O O . ILE A 1 278 ? -12.023 -25.547 -21.359 1 98.69 278 ILE A O 1
ATOM 2167 N N . ILE A 1 279 ? -13.766 -24.125 -21.516 1 98.69 279 ILE A N 1
ATOM 2168 C CA . ILE A 1 279 ? -14.758 -25.156 -21.25 1 98.69 279 ILE A CA 1
ATOM 2169 C C . ILE A 1 279 ? -14.695 -26.234 -22.344 1 98.69 279 ILE A C 1
ATOM 2171 O O . ILE A 1 279 ? -14.68 -27.438 -22.031 1 98.69 279 ILE A O 1
ATOM 2175 N N . LYS A 1 280 ? -14.594 -25.828 -23.562 1 98.56 280 LYS A N 1
ATOM 2176 C CA . LYS A 1 280 ? -14.523 -26.766 -24.688 1 98.56 280 LYS A CA 1
ATOM 2177 C C . LYS A 1 280 ? -13.258 -27.625 -24.609 1 98.56 280 LYS A C 1
ATOM 2179 O O . LYS A 1 280 ? -13.297 -28.812 -24.891 1 98.56 280 LYS A O 1
ATOM 2184 N N . ALA A 1 281 ? -12.164 -26.969 -24.297 1 98.81 281 ALA A N 1
ATOM 2185 C CA . ALA A 1 281 ? -10.906 -27.703 -24.156 1 98.81 281 ALA A CA 1
ATOM 2186 C C . ALA A 1 281 ? -10.992 -28.734 -23.047 1 98.81 281 ALA A C 1
ATOM 2188 O O . ALA A 1 281 ? -10.445 -29.844 -23.156 1 98.81 281 ALA A O 1
ATOM 2189 N N . MET A 1 282 ? -11.641 -28.406 -21.969 1 98.81 282 MET A N 1
ATOM 2190 C CA . MET A 1 282 ? -11.812 -29.344 -20.859 1 98.81 282 MET A CA 1
ATOM 2191 C C . MET A 1 282 ? -12.75 -30.484 -21.25 1 98.81 282 MET A C 1
ATOM 2193 O O . MET A 1 282 ? -12.578 -31.609 -20.797 1 98.81 282 MET A O 1
ATOM 2197 N N . GLU A 1 283 ? -13.781 -30.156 -22.062 1 98.88 283 GLU A N 1
ATOM 2198 C CA . GLU A 1 283 ? -14.648 -31.203 -22.594 1 98.88 283 GLU A CA 1
ATOM 2199 C C . GLU A 1 283 ? -13.859 -32.219 -23.391 1 98.88 283 GLU A C 1
ATOM 2201 O O . GLU A 1 283 ? -14.086 -33.438 -23.266 1 98.88 283 GLU A O 1
ATOM 2206 N N . LYS A 1 284 ? -12.992 -31.719 -24.156 1 98.75 284 LYS A N 1
ATOM 2207 C CA . LYS A 1 284 ? -12.125 -32.594 -24.922 1 98.75 284 LYS A CA 1
ATOM 2208 C C . LYS A 1 284 ? -11.281 -33.5 -24.016 1 98.75 284 LYS A C 1
ATOM 2210 O O . LYS A 1 284 ? -11.164 -34.688 -24.25 1 98.75 284 LYS A O 1
ATOM 2215 N N . ALA A 1 285 ? -10.672 -32.938 -23 1 98.69 285 ALA A N 1
ATOM 2216 C CA . ALA A 1 285 ? -9.773 -33.656 -22.094 1 98.69 285 ALA A CA 1
ATOM 2217 C C . ALA A 1 285 ? -10.531 -34.719 -21.297 1 98.69 285 ALA A C 1
ATOM 2219 O O . ALA A 1 285 ? -10.008 -35.781 -21.016 1 98.69 285 ALA A O 1
ATOM 2220 N N . CYS A 1 286 ? -11.781 -34.406 -20.906 1 98.19 286 CYS A N 1
ATOM 2221 C CA . CYS A 1 286 ? -12.492 -35.312 -20.031 1 98.19 286 CYS A CA 1
ATOM 2222 C C . CYS A 1 286 ? -13.383 -36.25 -20.828 1 98.19 286 CYS A C 1
ATOM 2224 O O . CYS A 1 286 ? -13.867 -37.25 -20.297 1 98.19 286 CYS A O 1
ATOM 2226 N N . GLY A 1 287 ? -13.625 -35.875 -22.125 1 98.19 287 GLY A N 1
ATOM 2227 C CA . GLY A 1 287 ? -14.367 -36.75 -23.016 1 98.19 287 GLY A CA 1
ATOM 2228 C C . GLY A 1 287 ? -15.867 -36.656 -22.828 1 98.19 287 GLY A C 1
ATOM 2229 O O . GLY A 1 287 ? -16.594 -37.625 -23.141 1 98.19 287 GLY A O 1
ATOM 2230 N N . LYS A 1 288 ? -16.391 -35.625 -22.281 1 97.75 288 LYS A N 1
ATOM 2231 C CA . LYS A 1 288 ? -17.828 -35.406 -22.078 1 97.75 288 LYS A CA 1
ATOM 2232 C C . LYS A 1 288 ? -18.172 -33.938 -22.047 1 97.75 288 LYS A C 1
ATOM 2234 O O . LYS A 1 288 ? -17.312 -33.094 -21.797 1 97.75 288 LYS A O 1
ATOM 2239 N N . PRO A 1 289 ? -19.438 -33.625 -22.312 1 98.06 289 PRO A N 1
ATOM 2240 C CA . PRO A 1 289 ? -19.859 -32.219 -22.234 1 98.06 289 PRO A CA 1
ATOM 2241 C C . PRO A 1 289 ? -19.844 -31.672 -20.812 1 98.06 289 PRO A C 1
ATOM 2243 O O . PRO A 1 289 ? -20.094 -32.406 -19.859 1 98.06 289 PRO A O 1
ATOM 2246 N N . ILE A 1 290 ? -19.578 -30.406 -20.672 1 98.56 290 ILE A N 1
ATOM 2247 C CA . ILE A 1 290 ? -19.609 -29.703 -19.406 1 98.56 290 ILE A CA 1
ATOM 2248 C C . ILE A 1 290 ? -20.703 -28.641 -19.422 1 98.56 290 ILE A C 1
ATOM 2250 O O . ILE A 1 290 ? -20.594 -27.656 -20.156 1 98.56 290 ILE A O 1
ATOM 2254 N N . PRO A 1 291 ? -21.734 -28.797 -18.641 1 98.38 291 PRO A N 1
ATOM 2255 C CA . PRO A 1 291 ? -22.828 -27.828 -18.641 1 98.38 291 PRO A CA 1
ATOM 2256 C C . PRO A 1 291 ? -22.375 -26.438 -18.188 1 98.38 291 PRO A C 1
ATOM 2258 O O . PRO A 1 291 ? -21.547 -26.312 -17.266 1 98.38 291 PRO A O 1
ATOM 2261 N N . CYS A 1 292 ? -22.844 -25.391 -18.859 1 97.81 292 CYS A N 1
ATOM 2262 C CA . CYS A 1 292 ? -22.547 -24.016 -18.438 1 97.81 292 CYS A CA 1
ATOM 2263 C C . CYS A 1 292 ? -23.812 -23.156 -18.516 1 97.81 292 CYS A C 1
ATOM 2265 O O . CYS A 1 292 ? -24.766 -23.5 -19.219 1 97.81 292 CYS A O 1
ATOM 2267 N N . LYS A 1 293 ? -23.859 -22.156 -17.703 1 97.69 293 LYS A N 1
ATOM 2268 C CA . LYS A 1 293 ? -24.938 -21.172 -17.641 1 97.69 293 LYS A CA 1
ATOM 2269 C C . LYS A 1 293 ? -24.406 -19.75 -17.828 1 97.69 293 LYS A C 1
ATOM 2271 O O . LYS A 1 293 ? -23.438 -19.359 -17.172 1 97.69 293 LYS A O 1
ATOM 2276 N N . ILE A 1 294 ? -25.031 -18.984 -18.734 1 96.88 294 ILE A N 1
ATOM 2277 C CA . ILE A 1 294 ? -24.641 -17.609 -18.969 1 96.88 294 ILE A CA 1
ATOM 2278 C C . ILE A 1 294 ? -25.234 -16.703 -17.891 1 96.88 294 ILE A C 1
ATOM 2280 O O . ILE A 1 294 ? -26.438 -16.75 -17.625 1 96.88 294 ILE A O 1
ATOM 2284 N N . CYS A 1 295 ? -24.391 -16 -17.25 1 95.88 295 CYS A N 1
ATOM 2285 C CA . CYS A 1 295 ? -24.766 -15.062 -16.188 1 95.88 295 CYS A CA 1
ATOM 2286 C C . CYS A 1 295 ? -24.406 -13.633 -16.594 1 95.88 295 CYS A C 1
ATOM 2288 O O . CYS A 1 295 ? -23.688 -13.414 -17.562 1 95.88 295 CYS A O 1
ATOM 2290 N N . PRO A 1 296 ? -24.984 -12.586 -15.883 1 93.56 296 PRO A N 1
ATOM 2291 C CA . PRO A 1 296 ? -24.578 -11.203 -16.125 1 93.56 296 PRO A CA 1
ATOM 2292 C C . PRO A 1 296 ? -23.078 -10.984 -15.898 1 93.56 296 PRO A C 1
ATOM 2294 O O . PRO A 1 296 ? -22.453 -11.75 -15.164 1 93.56 296 PRO A O 1
ATOM 2297 N N . ARG A 1 297 ? -22.656 -9.938 -16.469 1 91.19 297 ARG A N 1
ATOM 2298 C CA . ARG A 1 297 ? -21.25 -9.562 -16.281 1 91.19 297 ARG A CA 1
ATOM 2299 C C . ARG A 1 297 ? -20.938 -9.344 -14.797 1 91.19 297 ARG A C 1
ATOM 2301 O O . ARG A 1 297 ? -21.828 -8.945 -14.031 1 91.19 297 ARG A O 1
ATOM 2308 N N . ARG A 1 298 ? -19.734 -9.734 -14.461 1 81.5 298 ARG A N 1
ATOM 2309 C CA . ARG A 1 298 ? -19.203 -9.32 -13.164 1 81.5 298 ARG A CA 1
ATOM 2310 C C . ARG A 1 298 ? -18.578 -7.93 -13.242 1 81.5 298 ARG A C 1
ATOM 2312 O O . ARG A 1 298 ? -17.859 -7.617 -14.188 1 81.5 298 ARG A O 1
ATOM 2319 N N . GLU A 1 299 ? -18.953 -7.098 -12.312 1 76.5 299 GLU A N 1
ATOM 2320 C CA . GLU A 1 299 ? -18.406 -5.742 -12.281 1 76.5 299 GLU A CA 1
ATOM 2321 C C . GLU A 1 299 ? -16.891 -5.762 -12.164 1 76.5 299 GLU A C 1
ATOM 2323 O O . GLU A 1 299 ? -16.328 -6.52 -11.367 1 76.5 299 GLU A O 1
ATOM 2328 N N . GLY A 1 300 ? -16.234 -5.059 -13.07 1 73.5 300 GLY A N 1
ATOM 2329 C CA . GLY A 1 300 ? -14.805 -4.867 -12.953 1 73.5 300 GLY A CA 1
ATOM 2330 C C . GLY A 1 300 ? -14 -5.836 -13.797 1 73.5 300 GLY A C 1
ATOM 2331 O O . GLY A 1 300 ? -12.773 -5.723 -13.875 1 73.5 300 GLY A O 1
ATOM 2332 N N . ASP A 1 301 ? -14.742 -6.711 -14.5 1 82.62 301 ASP A N 1
ATOM 2333 C CA . ASP A 1 301 ? -13.984 -7.656 -15.32 1 82.62 301 ASP A CA 1
ATOM 2334 C C . ASP A 1 301 ? -13.562 -7.023 -16.641 1 82.62 301 ASP A C 1
ATOM 2336 O O . ASP A 1 301 ? -14.375 -6.395 -17.328 1 82.62 301 ASP A O 1
ATOM 2340 N N . ALA A 1 302 ? -12.328 -7.188 -16.891 1 88.75 302 ALA A N 1
ATOM 2341 C CA . ALA A 1 302 ? -11.859 -6.793 -18.219 1 88.75 302 ALA A CA 1
ATOM 2342 C C . ALA A 1 302 ? -12.352 -7.766 -19.297 1 88.75 302 ALA A C 1
ATOM 2344 O O . ALA A 1 302 ? -12.539 -8.953 -19.016 1 88.75 302 ALA A O 1
ATOM 2345 N N . ALA A 1 303 ? -12.555 -7.266 -20.484 1 94.81 303 ALA A N 1
ATOM 2346 C CA . ALA A 1 303 ? -12.984 -8.109 -21.594 1 94.81 303 ALA A CA 1
ATOM 2347 C C . ALA A 1 303 ? -11.883 -9.078 -22.016 1 94.81 303 ALA A C 1
ATOM 2349 O O . ALA A 1 303 ? -12.133 -10.266 -22.203 1 94.81 303 ALA A O 1
ATOM 2350 N N . ALA A 1 304 ? -10.688 -8.539 -22.141 1 97.25 304 ALA A N 1
ATOM 2351 C CA . ALA A 1 304 ? -9.555 -9.352 -22.578 1 97.25 304 ALA A CA 1
ATOM 2352 C C . ALA A 1 304 ? -8.258 -8.883 -21.922 1 97.25 304 ALA A C 1
ATOM 2354 O O . ALA A 1 304 ? -8.031 -7.68 -21.766 1 97.25 304 ALA A O 1
ATOM 2355 N N . VAL A 1 305 ? -7.461 -9.773 -21.516 1 97.44 305 VAL A N 1
ATOM 2356 C CA . VAL A 1 305 ? -6.121 -9.5 -21.016 1 97.44 305 VAL A CA 1
ATOM 2357 C C . VAL A 1 305 ? -5.18 -10.641 -21.391 1 97.44 305 VAL A C 1
ATOM 2359 O O . VAL A 1 305 ? -5.383 -11.781 -20.969 1 97.44 305 VAL A O 1
ATOM 2362 N N . TYR A 1 306 ? -4.199 -10.367 -22.219 1 98.44 306 TYR A N 1
ATOM 2363 C CA . TYR A 1 306 ? -3.188 -11.367 -22.547 1 98.44 306 TYR A CA 1
ATOM 2364 C C . TYR A 1 306 ? -1.828 -10.711 -22.766 1 98.44 306 TYR A C 1
ATOM 2366 O O . TYR A 1 306 ? -1.751 -9.547 -23.156 1 98.44 306 TYR A O 1
ATOM 2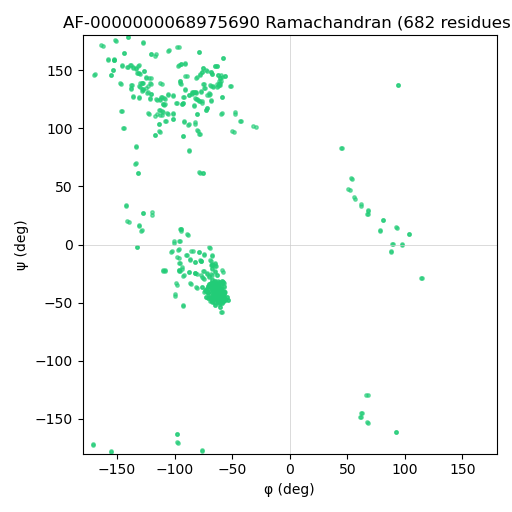374 N N . ALA A 1 307 ? -0.808 -11.43 -22.562 1 98.38 307 ALA A N 1
ATOM 2375 C CA . ALA A 1 307 ? 0.535 -10.883 -22.359 1 98.38 307 ALA A CA 1
ATOM 2376 C C . ALA A 1 307 ? 1.271 -10.766 -23.703 1 98.38 307 ALA A C 1
ATOM 2378 O O . ALA A 1 307 ? 0.983 -11.5 -24.641 1 98.38 307 ALA A O 1
ATOM 2379 N N . ASP A 1 308 ? 2.082 -9.734 -23.828 1 98.31 308 ASP A N 1
ATOM 2380 C CA . ASP A 1 308 ? 3.289 -9.891 -24.641 1 98.31 308 ASP A CA 1
ATOM 2381 C C . ASP A 1 308 ? 4.395 -10.586 -23.844 1 98.31 308 ASP A C 1
ATOM 2383 O O . ASP A 1 308 ? 4.922 -10.031 -22.875 1 98.31 308 ASP A O 1
ATOM 2387 N N . ALA A 1 309 ? 4.754 -11.797 -24.219 1 96.12 309 ALA A N 1
ATOM 2388 C CA . ALA A 1 309 ? 5.691 -12.617 -23.453 1 96.12 309 ALA A CA 1
ATOM 2389 C C . ALA A 1 309 ? 7.117 -12.453 -23.984 1 96.12 309 ALA A C 1
ATOM 2391 O O . ALA A 1 309 ? 8.008 -13.234 -23.641 1 96.12 309 ALA A O 1
ATOM 2392 N N . GLY A 1 310 ? 7.355 -11.508 -24.766 1 97.62 310 GLY A N 1
ATOM 2393 C CA . GLY A 1 310 ? 8.609 -11.336 -25.484 1 97.62 310 GLY A CA 1
ATOM 2394 C C . GLY A 1 310 ? 9.781 -11.047 -24.562 1 97.62 310 GLY A C 1
ATOM 2395 O O . GLY A 1 310 ? 10.883 -11.562 -24.781 1 97.62 310 GLY A O 1
ATOM 2396 N N . LEU A 1 311 ? 9.641 -10.266 -23.516 1 98.06 311 LEU A N 1
ATOM 2397 C CA . LEU A 1 311 ? 10.742 -9.844 -22.656 1 98.06 311 LEU A CA 1
ATOM 2398 C C . LEU A 1 311 ? 11.328 -11.023 -21.906 1 98.06 311 LEU A C 1
ATOM 2400 O O . LEU A 1 311 ? 12.547 -11.148 -21.781 1 98.06 311 LEU A O 1
ATOM 2404 N N . ALA A 1 312 ? 10.484 -11.883 -21.344 1 97.88 312 ALA A N 1
ATOM 2405 C CA . ALA A 1 312 ? 10.953 -13.07 -20.641 1 97.88 312 ALA A CA 1
ATOM 2406 C C . ALA A 1 312 ? 11.766 -13.977 -21.562 1 97.88 312 ALA A C 1
ATOM 2408 O O . ALA A 1 312 ? 12.797 -14.516 -21.156 1 97.88 312 ALA A O 1
ATOM 2409 N N . ALA A 1 313 ? 11.25 -14.133 -22.781 1 97.62 313 ALA A N 1
ATOM 2410 C CA . ALA A 1 313 ? 11.961 -14.953 -23.766 1 97.62 313 ALA A CA 1
ATOM 2411 C C . ALA A 1 313 ? 13.352 -14.391 -24.031 1 97.62 313 ALA A C 1
ATOM 2413 O O . ALA A 1 313 ? 14.328 -15.141 -24.109 1 97.62 313 ALA A O 1
ATOM 2414 N N . LYS A 1 314 ? 13.406 -13.141 -24.172 1 97.38 314 LYS A N 1
ATOM 2415 C CA . LYS A 1 314 ? 14.648 -12.469 -24.547 1 97.38 314 LYS A CA 1
ATOM 2416 C C . LYS A 1 314 ? 15.633 -12.461 -23.375 1 97.38 314 LYS A C 1
ATOM 2418 O O . LYS A 1 314 ? 16.797 -12.805 -23.531 1 97.38 314 LYS A O 1
ATOM 2423 N N . GLU A 1 315 ? 15.211 -12.141 -22.141 1 96.75 315 GLU A N 1
ATOM 2424 C CA . GLU A 1 315 ? 16.125 -11.852 -21.031 1 96.75 315 GLU A CA 1
ATOM 2425 C C . GLU A 1 315 ? 16.312 -13.07 -20.141 1 96.75 315 GLU A C 1
ATOM 2427 O O . GLU A 1 315 ? 17.375 -13.266 -19.547 1 96.75 315 GLU A O 1
ATOM 2432 N N . LEU A 1 316 ? 15.25 -13.859 -19.984 1 96.69 316 LEU A N 1
ATOM 2433 C CA . LEU A 1 316 ? 15.32 -15.023 -19.109 1 96.69 316 LEU A CA 1
ATOM 2434 C C . LEU A 1 316 ? 15.617 -16.281 -19.906 1 96.69 316 LEU A C 1
ATOM 2436 O O . LEU A 1 316 ? 15.883 -17.344 -19.344 1 96.69 316 LEU A O 1
ATOM 2440 N N . LYS A 1 317 ? 15.531 -16.188 -21.234 1 96.38 317 LYS A N 1
ATOM 2441 C CA . LYS A 1 317 ? 15.656 -17.359 -22.094 1 96.38 317 LYS A CA 1
ATOM 2442 C C . LYS A 1 317 ? 14.641 -18.422 -21.734 1 96.38 317 LYS A C 1
ATOM 2444 O O . LYS A 1 317 ? 14.977 -19.609 -21.641 1 96.38 317 LYS A O 1
ATOM 2449 N N . TRP A 1 318 ? 13.453 -17.953 -21.422 1 96.94 318 TRP A N 1
ATOM 2450 C CA . TRP A 1 318 ? 12.344 -18.797 -20.984 1 96.94 318 TRP A CA 1
ATOM 2451 C C . TRP A 1 318 ? 11.133 -18.594 -21.891 1 96.94 318 TRP A C 1
ATOM 2453 O O . TRP A 1 318 ? 10.789 -17.469 -22.25 1 96.94 318 TRP A O 1
ATOM 2463 N N . LYS A 1 319 ? 10.492 -19.703 -22.266 1 97.19 319 LYS A N 1
ATOM 2464 C CA . LYS A 1 319 ? 9.227 -19.734 -23.016 1 97.19 319 LYS A CA 1
ATOM 2465 C C . LYS A 1 319 ? 8.32 -20.859 -22.516 1 97.19 319 LYS A C 1
ATOM 2467 O O . LYS A 1 319 ? 8.805 -21.875 -22.016 1 97.19 319 LYS A O 1
ATOM 2472 N N . THR A 1 320 ? 7.062 -20.625 -22.703 1 98 320 THR A N 1
ATOM 2473 C CA . THR A 1 320 ? 6.117 -21.688 -22.359 1 98 320 THR A CA 1
ATOM 2474 C C . THR A 1 320 ? 6.27 -22.875 -23.297 1 98 320 THR A C 1
ATOM 2476 O O . THR A 1 320 ? 6.57 -22.703 -24.484 1 98 320 THR A O 1
ATOM 2479 N N . LYS A 1 321 ? 6.043 -24.047 -22.734 1 97.81 321 LYS A N 1
ATOM 2480 C CA . LYS A 1 321 ? 6.18 -25.266 -23.531 1 97.81 321 LYS A CA 1
ATOM 2481 C C . LYS A 1 321 ? 4.82 -25.906 -23.797 1 97.81 321 LYS A C 1
ATOM 2483 O O . LYS A 1 321 ? 4.652 -26.641 -24.781 1 97.81 321 LYS A O 1
ATOM 2488 N N . PHE A 1 322 ? 3.857 -25.594 -22.984 1 98.38 322 PHE A N 1
ATOM 2489 C CA . PHE A 1 322 ? 2.6 -26.344 -23.016 1 98.38 322 PHE A CA 1
ATOM 2490 C C . PHE A 1 322 ? 1.467 -25.438 -23.516 1 98.38 322 PHE A C 1
ATOM 2492 O O . PHE A 1 322 ? 1.399 -24.266 -23.156 1 98.38 322 PHE A O 1
ATOM 2499 N N . GLY A 1 323 ? 0.63 -26 -24.344 1 97.81 323 GLY A N 1
ATOM 2500 C CA . GLY A 1 323 ? -0.569 -25.312 -24.797 1 97.81 323 GLY A CA 1
ATOM 2501 C C . GLY A 1 323 ? -1.812 -25.703 -24.031 1 97.81 323 GLY A C 1
ATOM 2502 O O . GLY A 1 323 ? -1.725 -26.391 -23.016 1 97.81 323 GLY A O 1
ATOM 2503 N N . LEU A 1 324 ? -2.957 -25.25 -24.562 1 98.5 324 LEU A N 1
ATOM 2504 C CA . LEU A 1 324 ? -4.227 -25.391 -23.844 1 98.5 324 LEU A CA 1
ATOM 2505 C C . LEU A 1 324 ? -4.59 -26.859 -23.656 1 98.5 324 LEU A C 1
ATOM 2507 O O . LEU A 1 324 ? -5.094 -27.25 -22.609 1 98.5 324 LEU A O 1
ATOM 2511 N N . ASP A 1 325 ? -4.273 -27.672 -24.641 1 98.5 325 ASP A N 1
ATOM 2512 C CA . ASP A 1 325 ? -4.613 -29.078 -24.562 1 98.5 325 ASP A CA 1
ATOM 2513 C C . ASP A 1 325 ? -3.891 -29.75 -23.391 1 98.5 325 ASP A C 1
ATOM 2515 O O . ASP A 1 325 ? -4.508 -30.484 -22.609 1 98.5 325 ASP A O 1
ATOM 2519 N N . LYS A 1 326 ? -2.602 -29.516 -23.312 1 98.75 326 LYS A N 1
ATOM 2520 C CA . LYS A 1 326 ? -1.804 -30.094 -22.25 1 98.75 326 LYS A CA 1
ATOM 2521 C C . LYS A 1 326 ? -2.244 -29.562 -20.875 1 98.75 326 LYS A C 1
ATOM 2523 O O . LYS A 1 326 ? -2.27 -30.312 -19.906 1 98.75 326 LYS A O 1
ATOM 2528 N N . MET A 1 327 ? -2.611 -28.297 -20.797 1 98.88 327 MET A N 1
ATOM 2529 C CA . MET A 1 327 ? -3.125 -27.703 -19.562 1 98.88 327 MET A CA 1
ATOM 2530 C C . MET A 1 327 ? -4.348 -28.469 -19.062 1 98.88 327 MET A C 1
ATOM 2532 O O . MET A 1 327 ? -4.418 -28.828 -17.891 1 98.88 327 MET A O 1
ATOM 2536 N N . CYS A 1 328 ? -5.238 -28.75 -19.969 1 98.88 328 CYS A N 1
ATOM 2537 C CA . CYS A 1 328 ? -6.504 -29.375 -19.609 1 98.88 328 CYS A CA 1
ATOM 2538 C C . CYS A 1 328 ? -6.305 -30.859 -19.312 1 98.88 328 CYS A C 1
ATOM 2540 O O . CYS A 1 328 ? -6.934 -31.406 -18.406 1 98.88 328 CYS A O 1
ATOM 2542 N N . GLU A 1 329 ? -5.41 -31.531 -20.062 1 98.81 329 GLU A N 1
ATOM 2543 C CA . GLU A 1 329 ? -5.109 -32.938 -19.812 1 98.81 329 GLU A CA 1
ATOM 2544 C C . GLU A 1 329 ? -4.562 -33.156 -18.406 1 98.81 329 GLU A C 1
ATOM 2546 O O . GLU A 1 329 ? -4.996 -34.062 -17.688 1 98.81 329 GLU A O 1
ATOM 2551 N N . ASP A 1 330 ? -3.629 -32.312 -18.047 1 98.88 330 ASP A N 1
ATOM 2552 C CA . ASP A 1 330 ? -2.998 -32.438 -16.734 1 98.88 330 ASP A CA 1
ATOM 2553 C C . ASP A 1 330 ? -3.969 -32.031 -15.617 1 98.88 330 ASP A C 1
ATOM 2555 O O . ASP A 1 330 ? -3.957 -32.656 -14.547 1 98.88 330 ASP A O 1
ATOM 2559 N N . GLN A 1 331 ? -4.801 -31.016 -15.914 1 98.62 331 GLN A N 1
ATOM 2560 C CA . GLN A 1 331 ? -5.852 -30.656 -14.961 1 98.62 331 GLN A CA 1
ATOM 2561 C C . GLN A 1 331 ? -6.793 -31.844 -14.727 1 98.62 331 GLN A C 1
ATOM 2563 O O . GLN A 1 331 ? -7.16 -32.125 -13.586 1 98.62 331 GLN A O 1
ATOM 2568 N N . TRP A 1 332 ? -7.164 -32.5 -15.781 1 98.62 332 TRP A N 1
ATOM 2569 C CA . TRP A 1 332 ? -8.109 -33.625 -15.711 1 98.62 332 TRP A CA 1
ATOM 2570 C C . TRP A 1 332 ? -7.504 -34.812 -14.961 1 98.62 332 TRP A C 1
ATOM 2572 O O . TRP A 1 332 ? -8.18 -35.438 -14.156 1 98.62 332 TRP A O 1
ATOM 2582 N N . ARG A 1 333 ? -6.23 -35.094 -15.25 1 98.62 333 ARG A N 1
ATOM 2583 C CA . ARG A 1 333 ? -5.535 -36.156 -14.547 1 98.62 333 ARG A CA 1
ATOM 2584 C C . ARG A 1 333 ? -5.516 -35.906 -13.047 1 98.62 333 ARG A C 1
ATOM 2586 O O . ARG A 1 333 ? -5.781 -36.844 -12.258 1 98.62 333 ARG A O 1
ATOM 2593 N N . TRP A 1 334 ? -5.227 -34.688 -12.625 1 98.5 334 TRP A N 1
ATOM 2594 C CA . TRP A 1 334 ? -5.238 -34.312 -11.219 1 98.5 334 TRP A CA 1
ATOM 2595 C C . TRP A 1 334 ? -6.629 -34.5 -10.617 1 98.5 334 TRP A C 1
ATOM 2597 O O . TRP A 1 334 ? -6.773 -35.125 -9.562 1 98.5 334 TRP A O 1
ATOM 2607 N N . GLN A 1 335 ? -7.625 -33.938 -11.336 1 97.69 335 GLN A N 1
ATOM 2608 C CA . GLN A 1 335 ? -8.984 -33.938 -10.805 1 97.69 335 GLN A CA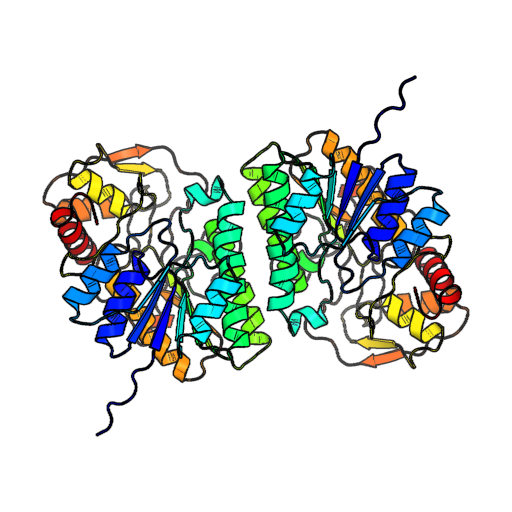 1
ATOM 2609 C C . GLN A 1 335 ? -9.516 -35.375 -10.68 1 97.69 335 GLN A C 1
ATOM 2611 O O . GLN A 1 335 ? -10.164 -35.719 -9.688 1 97.69 335 GLN A O 1
ATOM 2616 N N . THR A 1 336 ? -9.242 -36.219 -11.625 1 97.31 336 THR A N 1
ATOM 2617 C CA . THR A 1 336 ? -9.758 -37.594 -11.617 1 97.31 336 THR A CA 1
ATOM 2618 C C . THR A 1 336 ? -9.047 -38.438 -10.562 1 97.31 336 THR A C 1
ATOM 2620 O O . THR A 1 336 ? -9.672 -39.281 -9.906 1 97.31 336 THR A O 1
ATOM 2623 N N . LYS A 1 337 ? -7.762 -38.188 -10.438 1 97.19 337 LYS A N 1
ATOM 2624 C CA . LYS A 1 337 ? -6.984 -38.906 -9.438 1 97.19 337 LYS A CA 1
ATOM 2625 C C . LYS A 1 337 ? -7.328 -38.438 -8.023 1 97.19 337 LYS A C 1
ATOM 2627 O O . LYS A 1 337 ? -7.188 -39.188 -7.062 1 97.19 337 LYS A O 1
ATOM 2632 N N . ASN A 1 338 ? -7.812 -37.188 -7.922 1 96.88 338 ASN A N 1
ATOM 2633 C CA . ASN A 1 338 ? -8.133 -36.562 -6.648 1 96.88 338 ASN A CA 1
ATOM 2634 C C . ASN A 1 338 ? -9.492 -35.875 -6.691 1 96.88 338 ASN A C 1
ATOM 2636 O O . ASN A 1 338 ? -9.586 -34.656 -6.586 1 96.88 338 ASN A O 1
ATOM 2640 N N . PRO A 1 339 ? -10.547 -36.562 -6.75 1 93.06 339 PRO A N 1
ATOM 2641 C CA . PRO A 1 339 ? -11.875 -35.969 -6.918 1 93.06 339 PRO A CA 1
ATOM 2642 C C . PRO A 1 339 ? -12.227 -35 -5.805 1 93.06 339 PRO A C 1
ATOM 2644 O O . PRO A 1 339 ? -13.117 -34.156 -5.977 1 93.06 339 PRO A O 1
ATOM 2647 N N . ARG A 1 340 ? -11.609 -35.125 -4.699 1 91.25 340 ARG A N 1
ATOM 2648 C CA . ARG A 1 340 ? -11.859 -34.219 -3.594 1 91.25 340 ARG A CA 1
ATOM 2649 C C . ARG A 1 340 ? -10.578 -33.469 -3.201 1 91.25 340 ARG A C 1
ATOM 2651 O O . ARG A 1 340 ? -10.367 -33.188 -2.023 1 91.25 340 ARG A O 1
ATOM 2658 N N . GLY A 1 341 ? -9.688 -33.344 -4.191 1 93.5 341 GLY A N 1
ATOM 2659 C CA . GLY A 1 341 ? -8.438 -32.625 -3.965 1 93.5 341 GLY A CA 1
ATOM 2660 C C . GLY A 1 341 ? -7.516 -33.344 -2.998 1 93.5 341 GLY A C 1
ATOM 2661 O O . GLY A 1 341 ? -7.227 -34.531 -3.164 1 93.5 341 GLY A O 1
ATOM 2662 N N . TYR A 1 342 ? -7.043 -32.625 -2.014 1 95.19 342 TYR A N 1
ATOM 2663 C CA . TYR A 1 342 ? -6.082 -33.188 -1.072 1 95.19 342 TYR A CA 1
ATOM 2664 C C . TYR A 1 342 ? -6.797 -33.844 0.105 1 95.19 342 TYR A C 1
ATOM 2666 O O . TYR A 1 342 ? -6.156 -34.281 1.072 1 95.19 342 TYR A O 1
ATOM 2674 N N . GLU A 1 343 ? -8.047 -33.969 0.029 1 89.69 343 GLU A N 1
ATOM 2675 C CA . GLU A 1 343 ? -8.789 -34.656 1.073 1 89.69 343 GLU A CA 1
ATOM 2676 C C . GLU A 1 343 ? -8.688 -36.188 0.905 1 89.69 343 GLU A C 1
ATOM 2678 O O . GLU A 1 343 ? -8.609 -36.688 -0.218 1 89.69 343 GLU A O 1
ATOM 2683 N N . MET B 1 1 ? -29.406 20.156 34.125 1 37.41 1 MET B N 1
ATOM 2684 C CA . MET B 1 1 ? -29.641 19.359 32.938 1 37.41 1 MET B CA 1
ATOM 2685 C C . MET B 1 1 ? -28.531 18.344 32.688 1 37.41 1 MET B C 1
ATOM 2687 O O . MET B 1 1 ? -27.359 18.641 32.938 1 37.41 1 MET B O 1
ATOM 2691 N N . PRO B 1 2 ? -28.578 17.109 32.781 1 39.19 2 PRO B N 1
ATOM 2692 C CA . PRO B 1 2 ? -27.422 16.203 32.781 1 39.19 2 PRO B CA 1
ATOM 2693 C C . PRO B 1 2 ? -26.438 16.516 31.656 1 39.19 2 PRO B C 1
ATOM 2695 O O . PRO B 1 2 ? -26.844 16.922 30.562 1 39.19 2 PRO B O 1
ATOM 2698 N N . GLY B 1 3 ? -25.203 16.969 31.828 1 41.62 3 GLY B N 1
ATOM 2699 C CA . GLY B 1 3 ? -24.25 17.578 30.906 1 41.62 3 GLY B CA 1
ATOM 2700 C C . GLY B 1 3 ? -24.078 16.781 29.625 1 41.62 3 GLY B C 1
ATOM 2701 O O . GLY B 1 3 ? -23.922 15.562 29.672 1 41.62 3 GLY B O 1
ATOM 2702 N N . GLU B 1 4 ? -24.688 17.062 28.531 1 54.75 4 GLU B N 1
ATOM 2703 C CA . GLU B 1 4 ? -24.656 16.453 27.203 1 54.75 4 GLU B CA 1
ATOM 2704 C C . GLU B 1 4 ? -23.297 15.82 26.922 1 54.75 4 GLU B C 1
ATOM 2706 O O . GLU B 1 4 ? -22.266 16.484 27.078 1 54.75 4 GLU B O 1
ATOM 2711 N N . LYS B 1 5 ? -23.234 14.578 27.062 1 63.53 5 LYS B N 1
ATOM 2712 C CA . LYS B 1 5 ? -22 13.805 26.859 1 63.53 5 LYS B CA 1
ATOM 2713 C C . LYS B 1 5 ? -21.25 14.281 25.625 1 63.53 5 LYS B C 1
ATOM 2715 O O . LYS B 1 5 ? -21.797 14.266 24.516 1 63.53 5 LYS B O 1
ATOM 2720 N N . LYS B 1 6 ? -20.203 14.945 25.859 1 79.38 6 LYS B N 1
ATOM 2721 C CA . LYS B 1 6 ? -19.391 15.406 24.734 1 79.38 6 LYS B CA 1
ATOM 2722 C C . LYS B 1 6 ? -18.875 14.234 23.906 1 79.38 6 LYS B C 1
ATOM 2724 O O . LYS B 1 6 ? -18.594 13.164 24.453 1 79.38 6 LYS B O 1
ATOM 2729 N N . GLN B 1 7 ? -18.922 14.461 22.656 1 94.25 7 GLN B N 1
ATOM 2730 C CA . GLN B 1 7 ? -18.422 13.438 21.734 1 94.25 7 GLN B CA 1
ATOM 2731 C C . GLN B 1 7 ? -16.906 13.344 21.781 1 94.25 7 GLN B C 1
ATOM 2733 O O . GLN B 1 7 ? -16.203 14.367 21.844 1 94.25 7 GLN B O 1
ATOM 2738 N N . LEU B 1 8 ? -16.391 12.141 21.953 1 98.25 8 LEU B N 1
ATOM 2739 C CA . LEU B 1 8 ? -14.969 11.891 22.125 1 98.25 8 LEU B CA 1
ATOM 2740 C C . LEU B 1 8 ? -14.312 11.594 20.781 1 98.25 8 LEU B C 1
ATOM 2742 O O . LEU B 1 8 ? -14.789 10.75 20.016 1 98.25 8 LEU B O 1
ATOM 2746 N N . VAL B 1 9 ? -13.227 12.359 20.484 1 98.75 9 VAL B N 1
ATOM 2747 C CA . VAL B 1 9 ? -12.477 12.203 19.25 1 98.75 9 VAL B CA 1
ATOM 2748 C C . VAL B 1 9 ? -11.102 11.602 19.547 1 98.75 9 VAL B C 1
ATOM 2750 O O . VAL B 1 9 ? -10.359 12.125 20.375 1 98.75 9 VAL B O 1
ATOM 2753 N N . LEU B 1 10 ? -10.781 10.438 18.953 1 98.94 10 LEU B N 1
ATOM 2754 C CA . LEU B 1 10 ? -9.414 9.93 18.984 1 98.94 10 LEU B CA 1
ATOM 2755 C C . LEU B 1 10 ? -8.547 10.648 17.969 1 98.94 10 LEU B C 1
ATOM 2757 O O . LEU B 1 10 ? -8.891 10.695 16.781 1 98.94 10 LEU B O 1
ATOM 2761 N N . VAL B 1 11 ? -7.473 11.234 18.406 1 98.94 11 VAL B N 1
ATOM 2762 C CA . VAL B 1 11 ? -6.512 11.898 17.531 1 98.94 11 VAL B CA 1
ATOM 2763 C C . VAL B 1 11 ? -5.188 11.141 17.547 1 98.94 11 VAL B C 1
ATOM 2765 O O . VAL B 1 11 ? -4.406 11.258 18.484 1 98.94 11 VAL B O 1
ATOM 2768 N N . THR B 1 12 ? -4.914 10.359 16.469 1 98.94 12 THR B N 1
ATOM 2769 C CA . THR B 1 12 ? -3.604 9.727 16.375 1 98.94 12 THR B CA 1
ATOM 2770 C C . THR B 1 12 ? -2.568 10.719 15.844 1 98.94 12 THR B C 1
ATOM 2772 O O . THR B 1 12 ? -2.875 11.539 14.977 1 98.94 12 THR B O 1
ATOM 2775 N N . GLY B 1 13 ? -1.326 10.594 16.375 1 98.69 13 GLY B N 1
ATOM 2776 C CA . GLY B 1 13 ? -0.345 11.617 16.047 1 98.69 13 GLY B CA 1
ATOM 2777 C C . GLY B 1 13 ? -0.672 12.969 16.656 1 98.69 13 GLY B C 1
ATOM 2778 O O . GLY B 1 13 ? -0.331 14.008 16.078 1 98.69 13 GLY B O 1
ATOM 2779 N N . GLY B 1 14 ? -1.34 12.938 17.781 1 98.69 14 GLY B N 1
ATOM 2780 C CA . GLY B 1 14 ? -1.928 14.148 18.328 1 98.69 14 GLY B CA 1
ATOM 2781 C C . GLY B 1 14 ? -0.915 15.055 19 1 98.69 14 GLY B C 1
ATOM 2782 O O . GLY B 1 14 ? -1.198 16.219 19.266 1 98.69 14 GLY B O 1
ATOM 2783 N N . THR B 1 15 ? 0.298 14.531 19.266 1 98.44 15 THR B N 1
ATOM 2784 C CA . THR B 1 15 ? 1.323 15.367 19.875 1 98.44 15 THR B CA 1
ATOM 2785 C C . THR B 1 15 ? 2.146 16.078 18.812 1 98.44 15 THR B C 1
ATOM 2787 O O . THR B 1 15 ? 2.932 16.984 19.125 1 98.44 15 THR B O 1
ATOM 2790 N N . GLY B 1 16 ? 1.953 15.711 17.562 1 98 16 GLY B N 1
ATOM 2791 C CA . GLY B 1 16 ? 2.693 16.312 16.469 1 98 16 GLY B CA 1
ATOM 2792 C C . GLY B 1 16 ? 2.197 17.703 16.109 1 98 16 GLY B C 1
ATOM 2793 O O . GLY B 1 16 ? 1.274 18.219 16.75 1 98 16 GLY B O 1
ATOM 2794 N N . TYR B 1 17 ? 2.77 18.297 15.102 1 98.19 17 TYR B N 1
ATOM 2795 C CA . TYR B 1 17 ? 2.521 19.672 14.672 1 98.19 17 TYR B CA 1
ATOM 2796 C C . TYR B 1 17 ? 1.057 19.875 14.305 1 98.19 17 TYR B C 1
ATOM 2798 O O . TYR B 1 17 ? 0.341 20.625 14.969 1 98.19 17 TYR B O 1
ATOM 2806 N N . ILE B 1 18 ? 0.524 19.078 13.32 1 98.62 18 ILE B N 1
ATOM 2807 C CA . ILE B 1 18 ? -0.861 19.234 12.891 1 98.62 18 ILE B CA 1
ATOM 2808 C C . ILE B 1 18 ? -1.8 18.703 13.969 1 98.62 18 ILE B C 1
ATOM 2810 O O . ILE B 1 18 ? -2.83 19.312 14.258 1 98.62 18 ILE B O 1
ATOM 2814 N N . GLY B 1 19 ? -1.417 17.578 14.586 1 98.75 19 GLY B N 1
ATOM 2815 C CA . GLY B 1 19 ? -2.23 16.953 15.609 1 98.75 19 GLY B CA 1
ATOM 2816 C C . GLY B 1 19 ? -2.514 17.844 16.797 1 98.75 19 GLY B C 1
ATOM 2817 O O . GLY B 1 19 ? -3.664 18 17.203 1 98.75 19 GLY B O 1
ATOM 2818 N N . SER B 1 20 ? -1.498 18.516 17.328 1 98.75 20 SER B N 1
ATOM 2819 C CA . SER B 1 20 ? -1.653 19.359 18.516 1 98.75 20 SER B CA 1
ATOM 2820 C C . SER B 1 20 ? -2.564 20.547 18.234 1 98.75 20 SER B C 1
ATOM 2822 O O . SER B 1 20 ? -3.449 20.859 19.031 1 98.75 20 SER B O 1
ATOM 2824 N N . HIS B 1 21 ? -2.398 21.188 17.109 1 98.88 21 HIS B N 1
ATOM 2825 C CA . HIS B 1 21 ? -3.234 22.328 16.75 1 98.88 21 HIS B CA 1
ATOM 2826 C C . HIS B 1 21 ? -4.684 21.906 16.531 1 98.88 21 HIS B C 1
ATOM 2828 O O . HIS B 1 21 ? -5.609 22.641 16.875 1 98.88 21 HIS B O 1
ATOM 2834 N N . THR B 1 22 ? -4.859 20.703 15.953 1 98.88 22 THR B N 1
ATOM 2835 C CA . THR B 1 22 ? -6.211 20.203 15.75 1 98.88 22 THR B CA 1
ATOM 2836 C C . THR B 1 22 ? -6.887 19.891 17.078 1 98.88 22 THR B C 1
ATOM 2838 O O . THR B 1 22 ? -8.086 20.109 17.234 1 98.88 22 THR B O 1
ATOM 2841 N N . VAL B 1 23 ? -6.125 19.359 18.047 1 98.88 23 VAL B N 1
ATOM 2842 C CA . VAL B 1 23 ? -6.672 19.078 19.375 1 98.88 23 VAL B CA 1
ATOM 2843 C C . VAL B 1 23 ? -7.195 20.359 20 1 98.88 23 VAL B C 1
ATOM 2845 O O . VAL B 1 23 ? -8.273 20.375 20.609 1 98.88 23 VAL B O 1
ATOM 2848 N N . VAL B 1 24 ? -6.48 21.5 19.875 1 98.81 24 VAL B N 1
ATOM 2849 C CA . VAL B 1 24 ? -6.934 22.781 20.406 1 98.81 24 VAL B CA 1
ATOM 2850 C C . VAL B 1 24 ? -8.281 23.141 19.781 1 98.81 24 VAL B C 1
ATOM 2852 O O . VAL B 1 24 ? -9.227 23.484 20.5 1 98.81 24 VAL B O 1
ATOM 2855 N N . GLU B 1 25 ? -8.32 23.062 18.438 1 98.44 25 GLU B N 1
ATOM 2856 C CA . GLU B 1 25 ? -9.539 23.438 17.734 1 98.44 25 GLU B CA 1
ATOM 2857 C C . GLU B 1 25 ? -10.703 22.531 18.125 1 98.44 25 GLU B C 1
ATOM 2859 O O . GLU B 1 25 ? -11.852 22.969 18.172 1 98.44 25 GLU B O 1
ATOM 2864 N N . LEU B 1 26 ? -10.414 21.234 18.375 1 98.31 26 LEU B N 1
ATOM 2865 C CA . LEU B 1 26 ? -11.438 20.281 18.797 1 98.31 26 LEU B CA 1
ATOM 2866 C C . LEU B 1 26 ? -12.023 20.703 20.141 1 98.31 26 LEU B C 1
ATOM 2868 O O . LEU B 1 26 ? -13.25 20.766 20.297 1 98.31 26 LEU B O 1
ATOM 2872 N N . LEU B 1 27 ? -11.156 21 21.125 1 98.12 27 LEU B N 1
ATOM 2873 C CA . LEU B 1 27 ? -11.594 21.391 22.453 1 98.12 27 LEU B CA 1
ATOM 2874 C C . LEU B 1 27 ? -12.414 22.672 22.406 1 98.12 27 LEU B C 1
ATOM 2876 O O . LEU B 1 27 ? -13.445 22.781 23.062 1 98.12 27 LEU B O 1
ATOM 2880 N N . GLU B 1 28 ? -11.977 23.578 21.578 1 97 28 GLU B N 1
ATOM 2881 C CA . GLU B 1 28 ? -12.672 24.844 21.422 1 97 28 GLU B CA 1
ATOM 2882 C C . GLU B 1 28 ? -14.047 24.656 20.781 1 97 28 GLU B C 1
ATOM 2884 O O . GLU B 1 28 ? -14.984 25.406 21.078 1 97 28 GLU B O 1
ATOM 2889 N N . ALA B 1 29 ? -14.172 23.656 19.969 1 96.44 29 ALA B N 1
ATOM 2890 C CA . ALA B 1 29 ? -15.422 23.391 19.266 1 96.44 29 ALA B CA 1
ATOM 2891 C C . ALA B 1 29 ? -16.359 22.562 20.141 1 96.44 29 ALA B C 1
ATOM 2893 O O . ALA B 1 29 ? -17.5 22.281 19.75 1 96.44 29 ALA B O 1
ATOM 2894 N N . GLY B 1 30 ? -15.938 22.109 21.297 1 96 30 GLY B N 1
ATOM 2895 C CA . GLY B 1 30 ? -16.812 21.453 22.25 1 96 30 GLY B CA 1
ATOM 2896 C C . GLY B 1 30 ? -16.641 19.953 22.281 1 96 30 GLY B C 1
ATOM 2897 O O . GLY B 1 30 ? -17.391 19.25 22.969 1 96 30 GLY B O 1
ATOM 2898 N N . TYR B 1 31 ? -15.633 19.406 21.609 1 97.19 31 TYR B N 1
ATOM 2899 C CA . TYR B 1 31 ? -15.336 17.984 21.656 1 97.19 31 TYR B CA 1
ATOM 2900 C C . TYR B 1 31 ? -14.352 17.672 22.781 1 97.19 31 TYR B C 1
ATOM 2902 O O . TYR B 1 31 ? -13.648 18.562 23.266 1 97.19 31 TYR B O 1
ATOM 2910 N N . ASP B 1 32 ? -14.391 16.422 23.25 1 97.75 32 ASP B N 1
ATOM 2911 C CA . ASP B 1 32 ? -13.289 15.883 24.031 1 97.75 32 ASP B CA 1
ATOM 2912 C C . ASP B 1 32 ? -12.312 15.109 23.141 1 97.75 32 ASP B C 1
ATOM 2914 O O . ASP B 1 32 ? -12.688 14.648 22.062 1 97.75 32 ASP B O 1
ATOM 2918 N N . ALA B 1 33 ? -11.094 15.047 23.625 1 98.25 33 ALA B N 1
ATOM 2919 C CA . ALA B 1 33 ? -10.086 14.391 22.797 1 98.25 33 ALA B CA 1
ATOM 2920 C C . ALA B 1 33 ? -9.305 13.352 23.594 1 98.25 33 ALA B C 1
ATOM 2922 O O . ALA B 1 33 ? -9 13.562 24.766 1 98.25 33 ALA B O 1
ATOM 2923 N N . VAL B 1 34 ? -9.07 12.219 23.078 1 98.81 34 VAL B N 1
ATOM 2924 C CA . VAL B 1 34 ? -8.031 11.289 23.484 1 98.81 34 VAL B CA 1
ATOM 2925 C C . VAL B 1 34 ? -6.926 11.242 22.438 1 98.81 34 VAL B C 1
ATOM 2927 O O . VAL B 1 34 ? -7.199 11.039 21.25 1 98.81 34 VAL B O 1
ATOM 2930 N N . VAL B 1 35 ? -5.688 11.484 22.875 1 98.88 35 VAL B N 1
ATOM 2931 C CA . VAL B 1 35 ? -4.543 11.562 21.969 1 98.88 35 VAL B CA 1
ATOM 2932 C C . VAL B 1 35 ? -3.754 10.258 22.016 1 98.88 35 VAL B C 1
ATOM 2934 O O . VAL B 1 35 ? -3.467 9.734 23.094 1 98.88 35 VAL B O 1
ATOM 2937 N N . LEU B 1 36 ? -3.508 9.703 20.875 1 98.88 36 LEU B N 1
ATOM 2938 C CA . LEU B 1 36 ? -2.635 8.555 20.703 1 98.88 36 LEU B CA 1
ATOM 2939 C C . LEU B 1 36 ? -1.383 8.93 19.922 1 98.88 36 LEU B C 1
ATOM 2941 O O . LEU B 1 36 ? -1.475 9.523 18.844 1 98.88 36 LEU B O 1
ATOM 2945 N N . ASP B 1 37 ? -0.21 8.672 20.484 1 98.81 37 ASP B N 1
ATOM 2946 C CA . ASP B 1 37 ? 1.063 9 19.844 1 98.81 37 ASP B CA 1
ATOM 2947 C C . ASP B 1 37 ? 2.18 8.094 20.359 1 98.81 37 ASP B C 1
ATOM 2949 O O . ASP B 1 37 ? 2.156 7.656 21.5 1 98.81 37 ASP B O 1
ATOM 2953 N N . ASN B 1 38 ? 3.111 7.781 19.469 1 98.44 38 ASN B N 1
ATOM 2954 C CA . ASN B 1 38 ? 4.234 6.98 19.953 1 98.44 38 ASN B CA 1
ATOM 2955 C C . ASN B 1 38 ? 5.434 7.855 20.312 1 98.44 38 ASN B C 1
ATOM 2957 O O . ASN B 1 38 ? 6.477 7.348 20.719 1 98.44 38 ASN B O 1
ATOM 2961 N N . LEU B 1 39 ? 5.367 9.18 20.078 1 97.44 39 LEU B N 1
ATOM 2962 C CA . LEU B 1 39 ? 6.328 10.203 20.453 1 97.44 39 LEU B CA 1
ATOM 2963 C C . LEU B 1 39 ? 7.637 10.031 19.688 1 97.44 39 LEU B C 1
ATOM 2965 O O . LEU B 1 39 ? 8.703 10.43 20.172 1 97.44 39 LEU B O 1
ATOM 2969 N N . SER B 1 40 ? 7.578 9.414 18.484 1 95.06 40 SER B N 1
ATOM 2970 C CA . SER B 1 40 ? 8.781 9.172 17.688 1 95.06 40 SER B CA 1
ATOM 2971 C C . SER B 1 40 ? 9.367 10.484 17.172 1 95.06 40 SER B C 1
ATOM 2973 O O . SER B 1 40 ? 10.578 10.594 17 1 95.06 40 SER B O 1
ATOM 2975 N N . ASN B 1 41 ? 8.539 11.43 16.891 1 93.75 41 ASN B N 1
ATOM 2976 C CA . ASN B 1 41 ? 8.977 12.711 16.359 1 93.75 41 ASN B CA 1
ATOM 2977 C C . ASN B 1 41 ? 8.164 13.867 16.938 1 93.75 41 ASN B C 1
ATOM 2979 O O . ASN B 1 41 ? 7.766 14.773 16.203 1 93.75 41 ASN B O 1
ATOM 2983 N N . SER B 1 42 ? 7.766 13.719 18.141 1 95.44 42 SER B N 1
ATOM 2984 C CA . SER B 1 42 ? 6.961 14.719 18.828 1 95.44 42 SER B CA 1
ATOM 2985 C C . SER B 1 42 ? 7.223 14.68 20.328 1 95.44 42 SER B C 1
ATOM 2987 O O . SER B 1 42 ? 8.062 13.914 20.812 1 95.44 42 SER B O 1
ATOM 2989 N N . SER B 1 43 ? 6.621 15.617 21.031 1 96.62 43 SER B N 1
ATOM 2990 C CA . SER B 1 43 ? 6.809 15.742 22.484 1 96.62 43 SER B CA 1
ATOM 2991 C C . SER B 1 43 ? 5.473 15.805 23.203 1 96.62 43 SER B C 1
ATOM 2993 O O . SER B 1 43 ? 4.555 16.5 22.781 1 96.62 43 SER B O 1
ATOM 2995 N N . ILE B 1 44 ? 5.398 15.117 24.312 1 97.38 44 ILE B N 1
ATOM 2996 C CA . ILE B 1 44 ? 4.199 15.133 25.156 1 97.38 44 ILE B CA 1
ATOM 2997 C C . ILE B 1 44 ? 3.98 16.531 25.719 1 97.38 44 ILE B C 1
ATOM 2999 O O . ILE B 1 44 ? 2.877 16.875 26.141 1 97.38 44 ILE B O 1
ATOM 3003 N N . GLU B 1 45 ? 5.043 17.406 25.656 1 98.12 45 GLU B N 1
ATOM 3004 C CA . GLU B 1 45 ? 4.961 18.781 26.125 1 98.12 45 GLU B CA 1
ATOM 3005 C C . GLU B 1 45 ? 3.863 19.547 25.391 1 98.12 45 GLU B C 1
ATOM 3007 O O . GLU B 1 45 ? 3.229 20.438 25.953 1 98.12 45 GLU B O 1
ATOM 3012 N N . SER B 1 46 ? 3.602 19.203 24.125 1 98.31 46 SER B N 1
ATOM 3013 C CA . SER B 1 46 ? 2.543 19.875 23.375 1 98.31 46 SER B CA 1
ATOM 3014 C C . SER B 1 46 ? 1.188 19.703 24.047 1 98.31 46 SER B C 1
ATOM 3016 O O . SER B 1 46 ? 0.408 20.656 24.141 1 98.31 46 SER B O 1
ATOM 3018 N N . ILE B 1 47 ? 0.927 18.516 24.609 1 98.19 47 ILE B N 1
ATOM 3019 C CA . ILE B 1 47 ? -0.348 18.219 25.25 1 98.19 47 ILE B CA 1
ATOM 3020 C C . ILE B 1 47 ? -0.462 19 26.562 1 98.19 47 ILE B C 1
ATOM 3022 O O . ILE B 1 47 ? -1.523 19.531 26.875 1 98.19 47 ILE B O 1
ATOM 3026 N N . LYS B 1 48 ? 0.606 19.062 27.297 1 98.25 48 LYS B N 1
ATOM 3027 C CA . LYS B 1 48 ? 0.606 19.812 28.547 1 98.25 48 LYS B CA 1
ATOM 3028 C C . LYS B 1 48 ? 0.263 21.281 28.297 1 98.25 48 LYS B C 1
ATOM 3030 O O . LYS B 1 48 ? -0.515 21.875 29.047 1 98.25 48 LYS B O 1
ATOM 3035 N N . ARG B 1 49 ? 0.833 21.797 27.312 1 98.44 49 ARG B N 1
ATOM 3036 C CA . ARG B 1 49 ? 0.601 23.203 26.969 1 98.44 49 ARG B CA 1
ATOM 3037 C C . ARG B 1 49 ? -0.834 23.422 26.516 1 98.44 49 ARG B C 1
ATOM 3039 O O . ARG B 1 49 ? -1.434 24.469 26.797 1 98.44 49 ARG B O 1
ATOM 3046 N N . ILE B 1 50 ? -1.351 22.5 25.75 1 98.69 50 ILE B N 1
ATOM 3047 C CA . ILE B 1 50 ? -2.732 22.594 25.297 1 98.69 50 ILE B CA 1
ATOM 3048 C C . ILE B 1 50 ? -3.678 22.562 26.5 1 98.69 50 ILE B C 1
ATOM 3050 O O . ILE B 1 50 ? -4.645 23.328 26.562 1 98.69 50 ILE B O 1
ATOM 3054 N N . GLU B 1 51 ? -3.414 21.656 27.453 1 98.56 51 GLU B N 1
ATOM 3055 C CA . GLU B 1 51 ? -4.242 21.578 28.656 1 98.56 51 GLU B CA 1
ATOM 3056 C C . GLU B 1 51 ? -4.27 22.922 29.391 1 98.56 51 GLU B C 1
ATOM 3058 O O . GLU B 1 51 ? -5.328 23.359 29.844 1 98.56 51 GLU B O 1
ATOM 3063 N N . LYS B 1 52 ? -3.148 23.516 29.438 1 98.06 52 LYS B N 1
ATOM 3064 C CA . LYS B 1 52 ? -3.051 24.828 30.094 1 98.06 52 LYS B CA 1
ATOM 3065 C C . LYS B 1 52 ? -3.789 25.891 29.297 1 98.06 52 LYS B C 1
ATOM 3067 O O . LYS B 1 52 ? -4.555 26.672 29.859 1 98.06 52 LYS B O 1
ATOM 3072 N N . MET B 1 53 ? -3.541 25.922 28 1 97.56 53 MET B N 1
ATOM 3073 C CA . MET B 1 53 ? -4.117 26.922 27.109 1 97.56 53 MET B CA 1
ATOM 3074 C C . MET B 1 53 ? -5.637 26.828 27.094 1 97.56 53 MET B C 1
ATOM 3076 O O . MET B 1 53 ? -6.324 27.859 27.047 1 97.56 53 MET B O 1
ATOM 3080 N N . CYS B 1 54 ? -6.141 25.625 27.156 1 97.25 54 CYS B N 1
ATOM 3081 C CA . CYS B 1 54 ? -7.57 25.406 26.984 1 97.25 54 CYS B CA 1
ATOM 3082 C C . CYS B 1 54 ? -8.242 25.172 28.344 1 97.25 54 CYS B C 1
ATOM 3084 O O . CYS B 1 54 ? -9.469 25.141 28.438 1 97.25 54 CYS B O 1
ATOM 3086 N N . ASN B 1 55 ? -7.5 25.078 29.406 1 97.06 55 ASN B N 1
ATOM 3087 C CA . ASN B 1 55 ? -7.992 24.734 30.75 1 97.06 55 ASN B CA 1
ATOM 3088 C C . ASN B 1 55 ? -8.844 23.469 30.719 1 97.06 55 ASN B C 1
ATOM 3090 O O . ASN B 1 55 ? -9.984 23.484 31.188 1 97.06 55 ASN B O 1
ATOM 3094 N N . LYS B 1 56 ? -8.312 22.453 30.047 1 96.62 56 LYS B N 1
ATOM 3095 C CA . LYS B 1 56 ? -8.953 21.141 29.906 1 96.62 56 LYS B CA 1
ATOM 3096 C C . LYS B 1 56 ? -7.934 20.016 30.078 1 96.62 56 LYS B C 1
ATOM 3098 O O . LYS B 1 56 ? -6.734 20.219 29.891 1 96.62 56 LYS B O 1
ATOM 3103 N N . SER B 1 57 ? -8.414 18.859 30.484 1 96 57 SER B N 1
ATOM 3104 C CA . SER B 1 57 ? -7.566 17.672 30.531 1 96 57 SER B CA 1
ATOM 3105 C C . SER B 1 57 ? -7.727 16.844 29.266 1 96 57 SER B C 1
ATOM 3107 O O . SER B 1 57 ? -8.828 16.703 28.734 1 96 57 SER B O 1
ATOM 3109 N N . ILE B 1 58 ? -6.668 16.328 28.812 1 97.75 58 ILE B N 1
ATOM 3110 C CA . ILE B 1 58 ? -6.66 15.523 27.594 1 97.75 58 ILE B CA 1
ATOM 3111 C C . ILE B 1 58 ? -6.117 14.133 27.906 1 97.75 58 ILE B C 1
ATOM 3113 O O . ILE B 1 58 ? -5.059 13.992 28.531 1 97.75 58 ILE B O 1
ATOM 3117 N N . TYR B 1 59 ? -6.832 13.062 27.578 1 97.75 59 TYR B N 1
ATOM 3118 C CA . TYR B 1 59 ? -6.324 11.703 27.703 1 97.75 59 TYR B CA 1
ATOM 3119 C C . TYR B 1 59 ? -5.18 11.453 26.719 1 97.75 59 TYR B C 1
ATOM 3121 O O . TYR B 1 59 ? -5.227 11.914 25.578 1 97.75 59 TYR B O 1
ATOM 3129 N N . PHE B 1 60 ? -4.148 10.789 27.25 1 98.69 60 PHE B N 1
ATOM 3130 C CA . PHE B 1 60 ? -3.004 10.484 26.391 1 98.69 60 PHE B CA 1
ATOM 3131 C C . PHE B 1 60 ? -2.652 9 26.469 1 98.69 60 PHE B C 1
ATOM 3133 O O . PHE B 1 60 ? -2.598 8.43 27.562 1 98.69 60 PHE B O 1
ATOM 3140 N N . GLU B 1 61 ? -2.473 8.383 25.344 1 98.81 61 GLU B N 1
ATOM 3141 C CA . GLU B 1 61 ? -2.041 6.996 25.203 1 98.81 61 GLU B CA 1
ATOM 3142 C C . GLU B 1 61 ? -0.763 6.898 24.375 1 98.81 61 GLU B C 1
ATOM 3144 O O . GLU B 1 61 ? -0.757 7.234 23.188 1 98.81 61 GLU B O 1
ATOM 3149 N N . LYS B 1 62 ? 0.375 6.5 24.969 1 98.75 62 LYS B N 1
ATOM 3150 C CA . LYS B 1 62 ? 1.602 6.246 24.219 1 98.75 62 LYS B CA 1
ATOM 3151 C C . LYS B 1 62 ? 1.541 4.898 23.516 1 98.75 62 LYS B C 1
ATOM 3153 O O . LYS B 1 62 ? 1.885 3.865 24.094 1 98.75 62 LYS B O 1
ATOM 3158 N N . VAL B 1 63 ? 1.146 4.906 22.25 1 98.75 63 VAL B N 1
ATOM 3159 C CA . VAL B 1 63 ? 0.898 3.686 21.484 1 98.75 63 VAL B CA 1
ATOM 3160 C C . VAL B 1 63 ? 1.468 3.832 20.078 1 98.75 63 VAL B C 1
ATOM 3162 O O . VAL B 1 63 ? 1.399 4.91 19.484 1 98.75 63 VAL B O 1
ATOM 3165 N N . ASP B 1 64 ? 2.145 2.836 19.641 1 98.69 64 ASP B N 1
ATOM 3166 C CA . ASP B 1 64 ? 2.527 2.693 18.234 1 98.69 64 ASP B CA 1
ATOM 3167 C C . ASP B 1 64 ? 1.438 1.979 17.438 1 98.69 64 ASP B C 1
ATOM 3169 O O . ASP B 1 64 ? 0.989 0.897 17.828 1 98.69 64 ASP B O 1
ATOM 3173 N N . LEU B 1 65 ? 1.055 2.545 16.375 1 98.69 65 LEU B N 1
ATOM 3174 C CA . LEU B 1 65 ? -0.082 2.023 15.617 1 98.69 65 LEU B CA 1
ATOM 3175 C C . LEU B 1 65 ? 0.251 0.67 15 1 98.69 65 LEU B C 1
ATOM 3177 O O . LEU B 1 65 ? -0.649 -0.077 14.609 1 98.69 65 LEU B O 1
ATOM 3181 N N . VAL B 1 66 ? 1.553 0.326 14.828 1 98.38 66 VAL B N 1
ATOM 3182 C CA . VAL B 1 66 ? 1.899 -0.962 14.234 1 98.38 66 VAL B CA 1
ATOM 3183 C C . VAL B 1 66 ? 1.668 -2.078 15.25 1 98.38 66 VAL B C 1
ATOM 3185 O O . VAL B 1 66 ? 1.748 -3.26 14.914 1 98.38 66 VAL B O 1
ATOM 3188 N N . ASP B 1 67 ? 1.387 -1.715 16.484 1 98.12 67 ASP B N 1
ATOM 3189 C CA . ASP B 1 67 ? 0.999 -2.67 17.516 1 98.12 67 ASP B CA 1
ATOM 3190 C C . ASP B 1 67 ? -0.519 -2.822 17.594 1 98.12 67 ASP B C 1
ATOM 3192 O O . ASP B 1 67 ? -1.182 -2.15 18.375 1 98.12 67 ASP B O 1
ATOM 3196 N N . TYR B 1 68 ? -1.04 -3.768 16.906 1 98.38 68 TYR B N 1
ATOM 3197 C CA . TYR B 1 68 ? -2.48 -3.965 16.781 1 98.38 68 TYR B CA 1
ATOM 3198 C C . TYR B 1 68 ? -3.133 -4.109 18.141 1 98.38 68 TYR B C 1
ATOM 3200 O O . TYR B 1 68 ? -4.172 -3.496 18.406 1 98.38 68 TYR B O 1
ATOM 3208 N N . ALA B 1 69 ? -2.553 -4.906 18.969 1 98.5 69 ALA B N 1
ATOM 3209 C CA . ALA B 1 69 ? -3.139 -5.191 20.281 1 98.5 69 ALA B CA 1
ATOM 3210 C C . ALA B 1 69 ? -3.213 -3.93 21.125 1 98.5 69 ALA B C 1
ATOM 3212 O O . ALA B 1 69 ? -4.191 -3.715 21.844 1 98.5 69 ALA B O 1
ATOM 3213 N N . ALA B 1 70 ? -2.199 -3.105 21.078 1 98.75 70 ALA B N 1
ATOM 3214 C CA . ALA B 1 70 ? -2.178 -1.859 21.844 1 98.75 70 ALA B CA 1
ATOM 3215 C C . ALA B 1 70 ? -3.252 -0.895 21.344 1 98.75 70 ALA B C 1
ATOM 3217 O O . ALA B 1 70 ? -3.891 -0.206 22.141 1 98.75 70 ALA B O 1
ATOM 3218 N N . VAL B 1 71 ? -3.463 -0.833 20.062 1 98.88 71 VAL B N 1
ATOM 3219 C CA . VAL B 1 71 ? -4.5 0.019 19.484 1 98.88 71 VAL B CA 1
ATOM 3220 C C . VAL B 1 71 ? -5.879 -0.475 19.922 1 98.88 71 VAL B C 1
ATOM 3222 O O . VAL B 1 71 ? -6.742 0.324 20.281 1 98.88 71 VAL B O 1
ATOM 3225 N N . ASP B 1 72 ? -6.035 -1.803 19.891 1 98.88 72 ASP B N 1
ATOM 3226 C CA . ASP B 1 72 ? -7.297 -2.412 20.281 1 98.88 72 ASP B CA 1
ATOM 3227 C C . ASP B 1 72 ? -7.645 -2.064 21.734 1 98.88 72 ASP B C 1
ATOM 3229 O O . ASP B 1 72 ? -8.805 -1.806 22.047 1 98.88 72 ASP B O 1
ATOM 3233 N N . LYS B 1 73 ? -6.672 -2.045 22.578 1 98.81 73 LYS B N 1
ATOM 3234 C CA . LYS B 1 73 ? -6.875 -1.722 23.984 1 98.81 73 LYS B CA 1
ATOM 3235 C C . LYS B 1 73 ? -7.395 -0.297 24.156 1 98.81 73 LYS B C 1
ATOM 3237 O O . LYS B 1 73 ? -8.203 -0.026 25.047 1 98.81 73 LYS B O 1
ATOM 3242 N N . VAL B 1 74 ? -6.949 0.624 23.344 1 98.88 74 VAL B N 1
ATOM 3243 C CA . VAL B 1 74 ? -7.41 2.008 23.391 1 98.88 74 VAL B CA 1
ATOM 3244 C C . VAL B 1 74 ? -8.906 2.068 23.094 1 98.88 74 VAL B C 1
ATOM 3246 O O . VAL B 1 74 ? -9.656 2.766 23.781 1 98.88 74 VAL B O 1
ATOM 3249 N N . PHE B 1 75 ? -9.367 1.312 22.125 1 98.81 75 PHE B N 1
ATOM 3250 C CA . PHE B 1 75 ? -10.766 1.337 21.719 1 98.81 75 PHE B CA 1
ATOM 3251 C C . PHE B 1 75 ? -11.641 0.617 22.75 1 98.81 75 PHE B C 1
ATOM 3253 O O . PHE B 1 75 ? -12.844 0.841 22.797 1 98.81 75 PHE B O 1
ATOM 3260 N N . GLN B 1 76 ? -11.016 -0.284 23.531 1 98.75 76 GLN B N 1
ATOM 3261 C CA . GLN B 1 76 ? -11.727 -0.923 24.625 1 98.75 76 GLN B CA 1
ATOM 3262 C C . GLN B 1 76 ? -11.906 0.035 25.797 1 98.75 76 GLN B C 1
ATOM 3264 O O . GLN B 1 76 ? -12.906 -0.026 26.516 1 98.75 76 GLN B O 1
ATOM 3269 N N . LYS B 1 77 ? -11.016 0.917 25.938 1 98.62 77 LYS B N 1
ATOM 3270 C CA . LYS B 1 77 ? -10.945 1.797 27.109 1 98.62 77 LYS B CA 1
ATOM 3271 C C . LYS B 1 77 ? -11.836 3.023 26.922 1 98.62 77 LYS B C 1
ATOM 3273 O O . LYS B 1 77 ? -12.391 3.541 27.891 1 98.62 77 LYS B O 1
ATOM 3278 N N . TYR B 1 78 ? -11.969 3.525 25.672 1 98.38 78 TYR B N 1
ATOM 3279 C CA . TYR B 1 78 ? -12.656 4.789 25.406 1 98.38 78 TYR B CA 1
ATOM 3280 C C . TYR B 1 78 ? -13.828 4.59 24.469 1 98.38 78 TYR B C 1
ATOM 3282 O O . TYR B 1 78 ? -13.75 3.795 23.516 1 98.38 78 TYR B O 1
ATOM 3290 N N . ASP B 1 79 ? -14.891 5.297 24.672 1 97.88 79 ASP B N 1
ATOM 3291 C CA . ASP B 1 79 ? -16.016 5.309 23.75 1 97.88 79 ASP B CA 1
ATOM 3292 C C . ASP B 1 79 ? -15.828 6.359 22.656 1 97.88 79 ASP B C 1
ATOM 3294 O O . ASP B 1 79 ? -16.484 7.406 22.672 1 97.88 79 ASP B O 1
ATOM 3298 N N . ILE B 1 80 ? -15.109 6.062 21.703 1 98.38 80 ILE B N 1
ATOM 3299 C CA . ILE B 1 80 ? -14.664 6.961 20.641 1 98.38 80 ILE B CA 1
ATOM 3300 C C . ILE B 1 80 ? -15.773 7.102 19.594 1 98.38 80 ILE B C 1
ATOM 3302 O O . ILE B 1 80 ? -16.312 6.105 19.125 1 98.38 80 ILE B O 1
ATOM 3306 N N . GLU B 1 81 ? -16.047 8.297 19.25 1 97.88 81 GLU B N 1
ATOM 3307 C CA . GLU B 1 81 ? -17.062 8.547 18.234 1 97.88 81 GLU B CA 1
ATOM 3308 C C . GLU B 1 81 ? -16.422 8.82 16.875 1 97.88 81 GLU B C 1
ATOM 3310 O O . GLU B 1 81 ? -16.953 8.406 15.836 1 97.88 81 GLU B O 1
ATOM 3315 N N . TYR B 1 82 ? -15.406 9.609 16.859 1 98.62 82 TYR B N 1
ATOM 3316 C CA . TYR B 1 82 ? -14.695 10.008 15.656 1 98.62 82 TYR B CA 1
ATOM 3317 C C . TYR B 1 82 ? -13.203 9.727 15.789 1 98.62 82 TYR B C 1
ATOM 3319 O O . TYR B 1 82 ? -12.664 9.719 16.906 1 98.62 82 TYR B O 1
ATOM 3327 N N . VAL B 1 83 ? -12.586 9.438 14.68 1 98.94 83 VAL B N 1
ATOM 3328 C CA . VAL B 1 83 ? -11.133 9.312 14.633 1 98.94 83 VAL B CA 1
ATOM 3329 C C . VAL B 1 83 ? -10.562 10.32 13.641 1 98.94 83 VAL B C 1
ATOM 3331 O O . VAL B 1 83 ? -11.086 10.484 12.539 1 98.94 83 VAL B O 1
ATOM 3334 N N . ILE B 1 84 ? -9.578 11.094 14.039 1 98.94 84 ILE B N 1
ATOM 3335 C CA . ILE B 1 84 ? -8.719 11.867 13.156 1 98.94 84 ILE B CA 1
ATOM 3336 C C . ILE B 1 84 ? -7.32 11.25 13.125 1 98.94 84 ILE B C 1
ATOM 3338 O O . ILE B 1 84 ? -6.66 11.148 14.164 1 98.94 84 ILE B O 1
ATOM 3342 N N . HIS B 1 85 ? -6.875 10.859 11.961 1 98.94 85 HIS B N 1
ATOM 3343 C CA . HIS B 1 85 ? -5.645 10.086 11.844 1 98.94 85 HIS B CA 1
ATOM 3344 C C . HIS B 1 85 ? -4.52 10.93 11.25 1 98.94 85 HIS B C 1
ATOM 3346 O O . HIS B 1 85 ? -4.449 11.109 10.031 1 98.94 85 HIS B O 1
ATOM 3352 N N . PHE B 1 86 ? -3.553 11.32 12.133 1 98.81 86 PHE B N 1
ATOM 3353 C CA . PHE B 1 86 ? -2.395 12.094 11.695 1 98.81 86 PHE B CA 1
ATOM 3354 C C . PHE B 1 86 ? -1.132 11.242 11.727 1 98.81 86 PHE B C 1
ATOM 3356 O O . PHE B 1 86 ? -0.117 11.609 11.133 1 98.81 86 PHE B O 1
ATOM 3363 N N . ALA B 1 87 ? -1.153 10.203 12.508 1 98.62 87 ALA B N 1
ATOM 3364 C CA . ALA B 1 87 ? 0.066 9.453 12.797 1 98.62 87 ALA B CA 1
ATOM 3365 C C . ALA B 1 87 ? 0.684 8.898 11.516 1 98.62 87 ALA B C 1
ATOM 3367 O O . ALA B 1 87 ? 0.097 8.039 10.852 1 98.62 87 ALA B O 1
ATOM 3368 N N . ALA B 1 88 ? 1.803 9.391 11.164 1 97.88 88 ALA B N 1
ATOM 3369 C CA . ALA B 1 88 ? 2.564 8.984 9.984 1 97.88 88 ALA B CA 1
ATOM 3370 C C . ALA B 1 88 ? 3.967 9.586 10 1 97.88 88 ALA B C 1
ATOM 3372 O O . ALA B 1 88 ? 4.18 10.664 10.562 1 97.88 88 ALA B O 1
ATOM 3373 N N . LEU B 1 89 ? 4.922 8.844 9.469 1 97.12 89 LEU B N 1
ATOM 3374 C CA . LEU B 1 89 ? 6.195 9.445 9.094 1 97.12 89 LEU B CA 1
ATOM 3375 C C . LEU B 1 89 ? 6.047 10.258 7.809 1 97.12 89 LEU B C 1
ATOM 3377 O O . LEU B 1 89 ? 5.352 9.844 6.883 1 97.12 89 LEU B O 1
ATOM 3381 N N . LYS B 1 90 ? 6.676 11.469 7.762 1 94.31 90 LYS B N 1
ATOM 3382 C CA . LYS B 1 90 ? 6.246 12.375 6.703 1 94.31 90 LYS B CA 1
ATOM 3383 C C . LYS B 1 90 ? 7.445 12.969 5.965 1 94.31 90 LYS B C 1
ATOM 3385 O O . LYS B 1 90 ? 7.281 13.766 5.043 1 94.31 90 LYS B O 1
ATOM 3390 N N . SER B 1 91 ? 8.695 12.672 6.355 1 91.69 91 SER B N 1
ATOM 3391 C CA . SER B 1 91 ? 9.859 13.227 5.672 1 91.69 91 SER B CA 1
ATOM 3392 C C . SER B 1 91 ? 10.047 12.594 4.297 1 91.69 91 SER B C 1
ATOM 3394 O O . SER B 1 91 ? 10.367 11.406 4.191 1 91.69 91 SER B O 1
ATOM 3396 N N . VAL B 1 92 ? 9.961 13.398 3.277 1 89.81 92 VAL B N 1
ATOM 3397 C CA . VAL B 1 92 ? 10.148 12.922 1.911 1 89.81 92 VAL B CA 1
ATOM 3398 C C . VAL B 1 92 ? 11.555 12.344 1.756 1 89.81 92 VAL B C 1
ATOM 3400 O O . VAL B 1 92 ? 11.719 11.227 1.27 1 89.81 92 VAL B O 1
ATOM 3403 N N . ASN B 1 93 ? 12.531 13.086 2.225 1 88.06 93 ASN B N 1
ATOM 3404 C CA . ASN B 1 93 ? 13.922 12.672 2.068 1 88.06 93 ASN B CA 1
ATOM 3405 C C . ASN B 1 93 ? 14.211 11.367 2.805 1 88.06 93 ASN B C 1
ATOM 3407 O O . ASN B 1 93 ? 14.852 10.469 2.258 1 88.06 93 ASN B O 1
ATOM 3411 N N . GLU B 1 94 ? 13.719 11.305 4.023 1 93.19 94 GLU B N 1
ATOM 3412 C CA . GLU B 1 94 ? 13.961 10.102 4.805 1 93.19 94 GLU B CA 1
ATOM 3413 C C . GLU B 1 94 ? 13.219 8.898 4.211 1 93.19 94 GLU B C 1
ATOM 3415 O O . GLU B 1 94 ? 13.727 7.777 4.246 1 93.19 94 GLU B O 1
ATOM 3420 N N . SER B 1 95 ? 12.062 9.148 3.67 1 96.19 95 SER B N 1
ATOM 3421 C CA . SER B 1 95 ? 11.273 8.07 3.096 1 96.19 95 SER B CA 1
ATOM 3422 C C . SER B 1 95 ? 12.008 7.391 1.948 1 96.19 95 SER B C 1
ATOM 3424 O O . SER B 1 95 ? 11.867 6.188 1.734 1 96.19 95 SER B O 1
ATOM 3426 N N . VAL B 1 96 ? 12.812 8.117 1.187 1 94.81 96 VAL B N 1
ATOM 3427 C CA . VAL B 1 96 ? 13.555 7.594 0.044 1 94.81 96 VAL B CA 1
ATOM 3428 C C . VAL B 1 96 ? 14.672 6.676 0.53 1 94.81 96 VAL B C 1
ATOM 3430 O O . VAL B 1 96 ? 14.938 5.633 -0.078 1 94.81 96 VAL B O 1
ATOM 3433 N N . THR B 1 97 ? 15.266 7.027 1.666 1 95.81 97 THR B N 1
ATOM 3434 C CA . THR B 1 97 ? 16.391 6.25 2.168 1 95.81 97 THR B CA 1
ATOM 3435 C C . THR B 1 97 ? 15.914 5.09 3.037 1 95.81 97 THR B C 1
ATOM 3437 O O . THR B 1 97 ? 16.594 4.078 3.17 1 95.81 97 THR B O 1
ATOM 3440 N N . LYS B 1 98 ? 14.711 5.203 3.604 1 97.94 98 LYS B N 1
ATOM 3441 C CA . LYS B 1 98 ? 14.172 4.184 4.5 1 97.94 98 LYS B CA 1
ATOM 3442 C C . LYS B 1 98 ? 12.742 3.822 4.125 1 97.94 98 LYS B C 1
ATOM 3444 O O . LYS B 1 98 ? 11.836 3.893 4.961 1 97.94 98 LYS B O 1
ATOM 3449 N N . PRO B 1 99 ? 12.547 3.305 2.939 1 98.62 99 PRO B N 1
ATOM 3450 C CA . PRO B 1 99 ? 11.18 3.086 2.465 1 98.62 99 PRO B CA 1
ATOM 3451 C C . PRO B 1 99 ? 10.414 2.064 3.307 1 98.62 99 PRO B C 1
ATOM 3453 O O . PRO B 1 99 ? 9.227 2.246 3.58 1 98.62 99 PRO B O 1
ATOM 3456 N N . LEU B 1 100 ? 11.062 0.987 3.758 1 98.88 100 LEU B N 1
ATOM 3457 C CA . LEU B 1 100 ? 10.352 -0.04 4.516 1 98.88 100 LEU B CA 1
ATOM 3458 C C . LEU B 1 100 ? 9.82 0.525 5.828 1 98.88 100 LEU B C 1
ATOM 3460 O O . LEU B 1 100 ? 8.719 0.174 6.258 1 98.88 100 LEU B O 1
ATOM 3464 N N . LEU B 1 101 ? 10.625 1.371 6.441 1 98.56 101 LEU B N 1
ATOM 3465 C CA . LEU B 1 101 ? 10.188 2.023 7.672 1 98.56 101 LEU B CA 1
ATOM 3466 C C . LEU B 1 101 ? 8.914 2.826 7.438 1 98.56 101 LEU B C 1
ATOM 3468 O O . LEU B 1 101 ? 7.973 2.754 8.234 1 98.56 101 LEU B O 1
ATOM 3472 N N . TYR B 1 102 ? 8.844 3.543 6.379 1 98.56 102 TYR B N 1
ATOM 3473 C CA . TYR B 1 102 ? 7.719 4.422 6.074 1 98.56 102 TYR B CA 1
ATOM 3474 C C . TYR B 1 102 ? 6.477 3.617 5.719 1 98.56 102 TYR B C 1
ATOM 3476 O O . TYR B 1 102 ? 5.383 3.906 6.207 1 98.56 102 TYR B O 1
ATOM 3484 N N . TYR B 1 103 ? 6.641 2.615 4.871 1 98.88 103 TYR B N 1
ATOM 3485 C CA . TYR B 1 103 ? 5.488 1.798 4.508 1 98.88 103 TYR B CA 1
ATOM 3486 C C . TYR B 1 103 ? 4.949 1.049 5.719 1 98.88 103 TYR B C 1
ATOM 3488 O O . TYR B 1 103 ? 3.732 0.926 5.887 1 98.88 103 TYR B O 1
ATOM 3496 N N . ASP B 1 104 ? 5.84 0.517 6.547 1 98.75 104 ASP B N 1
ATOM 3497 C CA . ASP B 1 104 ? 5.379 -0.18 7.742 1 98.75 104 ASP B CA 1
ATOM 3498 C C . ASP B 1 104 ? 4.617 0.765 8.672 1 98.75 104 ASP B C 1
ATOM 3500 O O . ASP B 1 104 ? 3.49 0.47 9.078 1 98.75 104 ASP B O 1
ATOM 3504 N N . ASN B 1 105 ? 5.191 1.912 8.906 1 98.69 105 ASN B N 1
ATOM 3505 C CA . ASN B 1 105 ? 4.566 2.871 9.812 1 98.69 105 ASN B CA 1
ATOM 3506 C C . ASN B 1 105 ? 3.242 3.383 9.258 1 98.69 105 ASN B C 1
ATOM 3508 O O . ASN B 1 105 ? 2.219 3.348 9.945 1 98.69 105 ASN B O 1
ATOM 3512 N N . ASN B 1 106 ? 3.248 3.871 8.023 1 98.88 106 ASN B N 1
ATOM 3513 C CA . ASN B 1 106 ? 2.117 4.617 7.48 1 98.88 106 ASN B CA 1
ATOM 3514 C C . ASN B 1 106 ? 1.007 3.688 7 1 98.88 106 ASN B C 1
ATOM 3516 O O . ASN B 1 106 ? -0.176 4.008 7.133 1 98.88 106 ASN B O 1
ATOM 3520 N N . VAL B 1 107 ? 1.378 2.51 6.395 1 98.94 107 VAL B N 1
ATOM 3521 C CA . VAL B 1 107 ? 0.37 1.638 5.801 1 98.94 107 VAL B CA 1
ATOM 3522 C C . VAL B 1 107 ? -0.082 0.599 6.824 1 98.94 107 VAL B C 1
ATOM 3524 O O . VAL B 1 107 ? -1.276 0.471 7.102 1 98.94 107 VAL B O 1
ATOM 3527 N N . THR B 1 108 ? 0.883 -0.139 7.441 1 98.88 108 THR B N 1
ATOM 3528 C CA . THR B 1 108 ? 0.513 -1.123 8.453 1 98.88 108 THR B CA 1
ATOM 3529 C C . THR B 1 108 ? -0.196 -0.451 9.625 1 98.88 108 THR B C 1
ATOM 3531 O O . THR B 1 108 ? -1.17 -0.987 10.164 1 98.88 108 THR B O 1
ATOM 3534 N N . GLY B 1 109 ? 0.329 0.73 10.016 1 98.88 109 GLY B N 1
ATOM 3535 C CA . GLY B 1 109 ? -0.331 1.477 11.078 1 98.88 109 GLY B CA 1
ATOM 3536 C C . GLY B 1 109 ? -1.775 1.812 10.758 1 98.88 109 GLY B C 1
ATOM 3537 O O . GLY B 1 109 ? -2.662 1.618 11.594 1 98.88 109 GLY B O 1
ATOM 3538 N N . LEU B 1 110 ? -2.039 2.291 9.555 1 98.94 110 LEU B N 1
ATOM 3539 C CA . LEU B 1 110 ? -3.396 2.611 9.133 1 98.94 110 LEU B CA 1
ATOM 3540 C C . LEU B 1 110 ? -4.27 1.36 9.109 1 98.94 110 LEU B C 1
ATOM 3542 O O . LEU B 1 110 ? -5.414 1.389 9.562 1 98.94 110 LEU B O 1
ATOM 3546 N N . LEU B 1 111 ? -3.732 0.312 8.531 1 98.94 111 LEU B N 1
ATOM 3547 C CA . LEU B 1 111 ? -4.496 -0.928 8.438 1 98.94 111 LEU B CA 1
ATOM 3548 C C . LEU B 1 111 ? -4.914 -1.417 9.82 1 98.94 111 LEU B C 1
ATOM 3550 O O . LEU B 1 111 ? -6.059 -1.829 10.016 1 98.94 111 LEU B O 1
ATOM 3554 N N . ASN B 1 112 ? -3.979 -1.378 10.789 1 98.88 112 ASN B N 1
ATOM 3555 C CA . ASN B 1 112 ? -4.309 -1.759 12.156 1 98.88 112 ASN B CA 1
ATOM 3556 C C . ASN B 1 112 ? -5.414 -0.877 12.734 1 98.88 112 ASN B C 1
ATOM 3558 O O . ASN B 1 112 ? -6.352 -1.377 13.352 1 98.88 112 ASN B O 1
ATOM 3562 N N . LEU B 1 113 ? -5.281 0.411 12.484 1 98.94 113 LEU B N 1
ATOM 3563 C CA . LEU B 1 113 ? -6.281 1.353 12.977 1 98.94 113 LEU B CA 1
ATOM 3564 C C . LEU B 1 113 ? -7.656 1.036 12.398 1 98.94 113 LEU B C 1
ATOM 3566 O O . LEU B 1 113 ? -8.641 0.945 13.141 1 98.94 113 LEU B O 1
ATOM 3570 N N . LEU B 1 114 ? -7.742 0.853 11.102 1 98.94 114 LEU B N 1
ATOM 3571 C CA . LEU B 1 114 ? -9.008 0.593 10.422 1 98.94 114 LEU B CA 1
ATOM 3572 C C . LEU B 1 114 ? -9.609 -0.727 10.891 1 98.94 114 LEU B C 1
ATOM 3574 O O . LEU B 1 114 ? -10.828 -0.823 11.086 1 98.94 114 LEU B O 1
ATOM 3578 N N . ARG B 1 115 ? -8.766 -1.736 11.016 1 98.88 115 ARG B N 1
ATOM 3579 C CA . ARG B 1 115 ? -9.25 -3.037 11.469 1 98.88 115 ARG B CA 1
ATOM 3580 C C . ARG B 1 115 ? -9.828 -2.949 12.875 1 98.88 115 ARG B C 1
ATOM 3582 O O . ARG B 1 115 ? -10.867 -3.543 13.164 1 98.88 115 ARG B O 1
ATOM 3589 N N . VAL B 1 116 ? -9.141 -2.23 13.773 1 98.94 116 VAL B N 1
ATOM 3590 C CA . VAL B 1 116 ? -9.633 -2.059 15.141 1 98.94 116 VAL B CA 1
ATOM 3591 C C . VAL B 1 116 ? -10.93 -1.253 15.117 1 98.94 116 VAL B C 1
ATOM 3593 O O . VAL B 1 116 ? -11.891 -1.603 15.805 1 98.94 116 VAL B O 1
ATOM 3596 N N . MET B 1 117 ? -10.984 -0.162 14.398 1 98.94 117 MET B N 1
ATOM 3597 C CA . MET B 1 117 ? -12.203 0.637 14.266 1 98.94 117 MET B CA 1
ATOM 3598 C C . MET B 1 117 ? -13.375 -0.226 13.812 1 98.94 117 MET B C 1
ATOM 3600 O O . MET B 1 117 ? -14.461 -0.155 14.383 1 98.94 117 MET B O 1
ATOM 3604 N N . ASP B 1 118 ? -13.094 -1 12.789 1 98.81 118 ASP B N 1
ATOM 3605 C CA . ASP B 1 118 ? -14.133 -1.87 12.242 1 98.81 118 ASP B CA 1
ATOM 3606 C C . ASP B 1 118 ? -14.641 -2.848 13.305 1 98.81 118 ASP B C 1
ATOM 3608 O O . ASP B 1 118 ? -15.852 -3.035 13.453 1 98.81 118 ASP B O 1
ATOM 3612 N N . SER B 1 119 ? -13.711 -3.482 14.031 1 98.5 119 SER B N 1
ATOM 3613 C CA . SER B 1 119 ? -14.07 -4.48 15.031 1 98.5 119 SER B CA 1
ATOM 3614 C C . SER B 1 119 ? -14.891 -3.863 16.156 1 98.5 119 SER B C 1
ATOM 3616 O O . SER B 1 119 ? -15.695 -4.551 16.797 1 98.5 119 SER B O 1
ATOM 3618 N N . HIS B 1 120 ? -14.734 -2.566 16.406 1 98.69 120 HIS B N 1
ATOM 3619 C CA . HIS B 1 120 ? -15.461 -1.871 17.453 1 98.69 120 HIS B CA 1
ATOM 3620 C C . HIS B 1 120 ? -16.641 -1.093 16.891 1 98.69 120 HIS B C 1
ATOM 3622 O O . HIS B 1 120 ? -17.312 -0.358 17.625 1 98.69 120 HIS B O 1
ATOM 3628 N N . LYS B 1 121 ? -16.875 -1.2 15.57 1 98.31 121 LYS B N 1
ATOM 3629 C CA . LYS B 1 121 ? -17.984 -0.569 14.867 1 98.31 121 LYS B CA 1
ATOM 3630 C C . LYS B 1 121 ? -17.922 0.951 14.969 1 98.31 121 LYS B C 1
ATOM 3632 O O . LYS B 1 121 ? -18.938 1.613 15.203 1 98.31 121 LYS B O 1
ATOM 3637 N N . LYS B 1 122 ? -16.719 1.481 15 1 98.62 122 LYS B N 1
ATOM 3638 C CA . LYS B 1 122 ? -16.469 2.916 14.891 1 98.62 122 LYS B CA 1
ATOM 3639 C C . LYS B 1 122 ? -16.016 3.293 13.484 1 98.62 122 LYS B C 1
ATOM 3641 O O . LYS B 1 122 ? -14.891 3.014 13.086 1 98.62 122 LYS B O 1
ATOM 3646 N N . LYS B 1 123 ? -16.875 3.961 12.727 1 98.69 123 LYS B N 1
ATOM 3647 C CA . LYS B 1 123 ? -16.625 4.004 11.289 1 98.69 123 LYS B CA 1
ATOM 3648 C C . LYS B 1 123 ? -16.625 5.438 10.773 1 98.69 123 LYS B C 1
ATOM 3650 O O . LYS B 1 123 ? -17.016 5.691 9.625 1 98.69 123 LYS B O 1
ATOM 3655 N N . ASN B 1 124 ? -16.281 6.43 11.633 1 98.88 124 ASN B N 1
ATOM 3656 C CA . ASN B 1 124 ? -16.125 7.836 11.273 1 98.88 124 ASN B CA 1
ATOM 3657 C C . ASN B 1 124 ? -14.672 8.266 11.352 1 98.88 124 ASN B C 1
ATOM 3659 O O . ASN B 1 124 ? -14.086 8.336 12.43 1 98.88 124 ASN B O 1
ATOM 3663 N N . LEU B 1 125 ? -14.102 8.625 10.141 1 98.94 125 LEU B N 1
ATOM 3664 C CA . LEU B 1 125 ? -12.664 8.875 10.078 1 98.94 125 LEU B CA 1
ATOM 3665 C C . LEU B 1 125 ? -12.367 10.125 9.25 1 98.94 125 LEU B C 1
ATOM 3667 O O . LEU B 1 125 ? -12.891 10.281 8.148 1 98.94 125 LEU B O 1
ATOM 3671 N N . VAL B 1 126 ? -11.625 11.062 9.789 1 98.94 126 VAL B N 1
ATOM 3672 C CA . VAL B 1 126 ? -10.93 12.07 9 1 98.94 126 VAL B CA 1
ATOM 3673 C C . VAL B 1 126 ? -9.469 11.656 8.789 1 98.94 126 VAL B C 1
ATOM 3675 O O . VAL B 1 126 ? -8.742 11.406 9.758 1 98.94 126 VAL B O 1
ATOM 3678 N N . PHE B 1 127 ? -9.062 11.539 7.574 1 98.94 127 PHE B N 1
ATOM 3679 C CA . PHE B 1 127 ? -7.73 11.062 7.215 1 98.94 127 PHE B CA 1
ATOM 3680 C C . PHE B 1 127 ? -6.855 12.211 6.734 1 98.94 127 PHE B C 1
ATOM 3682 O O . PHE B 1 127 ? -7.27 13 5.883 1 98.94 127 PHE B O 1
ATOM 3689 N N . SER B 1 128 ? -5.68 12.273 7.332 1 98.81 128 SER B N 1
ATOM 3690 C CA . SER B 1 128 ? -4.66 13.227 6.906 1 98.81 128 SER B CA 1
ATOM 3691 C C . SER B 1 128 ? -3.92 12.719 5.672 1 98.81 128 SER B C 1
ATOM 3693 O O . SER B 1 128 ? -2.98 11.93 5.781 1 98.81 128 SER B O 1
ATOM 3695 N N . SER B 1 129 ? -4.277 13.156 4.531 1 98.69 129 SER B N 1
ATOM 3696 C CA . SER B 1 129 ? -3.576 12.852 3.289 1 98.69 129 SER B CA 1
ATOM 3697 C C . SER B 1 129 ? -2.625 13.977 2.896 1 98.69 129 SER B C 1
ATOM 3699 O O . SER B 1 129 ? -2.092 14.68 3.76 1 98.69 129 SER B O 1
ATOM 3701 N N . SER B 1 130 ? -2.201 14 1.691 1 97.81 130 SER B N 1
ATOM 3702 C CA . SER B 1 130 ? -1.161 14.922 1.251 1 97.81 130 SER B CA 1
ATOM 3703 C C . SER B 1 130 ? -1.284 15.227 -0.239 1 97.81 130 SER B C 1
ATOM 3705 O O . SER B 1 130 ? -1.722 14.367 -1.016 1 97.81 130 SER B O 1
ATOM 3707 N N . CYS B 1 131 ? -0.873 16.406 -0.602 1 97.25 131 CYS B N 1
ATOM 3708 C CA . CYS B 1 131 ? -0.852 16.75 -2.021 1 97.25 131 CYS B CA 1
ATOM 3709 C C . CYS B 1 131 ? 0.197 15.93 -2.762 1 97.25 131 CYS B C 1
ATOM 3711 O O . CYS B 1 131 ? 0.207 15.891 -3.992 1 97.25 131 CYS B O 1
ATOM 3713 N N . THR B 1 132 ? 1.025 15.211 -2.043 1 95.69 132 THR B N 1
ATOM 3714 C CA . THR B 1 132 ? 2.049 14.375 -2.656 1 95.69 132 THR B CA 1
ATOM 3715 C C . THR B 1 132 ? 1.411 13.25 -3.473 1 95.69 132 THR B C 1
ATOM 3717 O O . THR B 1 132 ? 2.066 12.648 -4.328 1 95.69 132 THR B O 1
ATOM 3720 N N . VAL B 1 133 ? 0.142 12.945 -3.242 1 97.44 133 VAL B N 1
ATOM 3721 C CA . VAL B 1 133 ? -0.521 11.859 -3.957 1 97.44 133 VAL B CA 1
ATOM 3722 C C . VAL B 1 133 ? -0.671 12.227 -5.43 1 97.44 133 VAL B C 1
ATOM 3724 O O . VAL B 1 133 ? -0.887 11.359 -6.277 1 97.44 133 VAL B O 1
ATOM 3727 N N . TYR B 1 134 ? -0.537 13.547 -5.738 1 96.88 134 TYR B N 1
ATOM 3728 C CA . TYR B 1 134 ? -0.727 14.031 -7.098 1 96.88 134 TYR B CA 1
ATOM 3729 C C . TYR B 1 134 ? 0.537 13.836 -7.93 1 96.88 134 TYR B C 1
ATOM 3731 O O . TYR B 1 134 ? 0.502 13.938 -9.156 1 96.88 134 TYR B O 1
ATOM 3739 N N . GLY B 1 135 ? 1.713 13.57 -7.305 1 94.5 135 GLY B N 1
ATOM 3740 C CA . GLY B 1 135 ? 2.967 13.539 -8.039 1 94.5 135 GLY B CA 1
ATOM 3741 C C . GLY B 1 135 ? 3.314 14.867 -8.688 1 94.5 135 GLY B C 1
ATOM 3742 O O . GLY B 1 135 ? 3.129 15.922 -8.078 1 94.5 135 GLY B O 1
ATOM 3743 N N . ASP B 1 136 ? 3.996 14.766 -9.82 1 93.75 136 ASP B N 1
ATOM 3744 C CA . ASP B 1 136 ? 4.227 15.969 -10.617 1 93.75 136 ASP B CA 1
ATOM 3745 C C . ASP B 1 136 ? 2.945 16.422 -11.32 1 93.75 136 ASP B C 1
ATOM 3747 O O . ASP B 1 136 ? 2.414 15.695 -12.164 1 93.75 136 ASP B O 1
ATOM 3751 N N . PRO B 1 137 ? 2.455 17.594 -10.953 1 95.5 137 PRO B N 1
ATOM 3752 C CA . PRO B 1 137 ? 1.145 18 -11.469 1 95.5 137 PRO B CA 1
ATOM 3753 C C . PRO B 1 137 ? 1.119 18.109 -12.992 1 95.5 137 PRO B C 1
ATOM 3755 O O . PRO B 1 137 ? 2.031 18.688 -13.586 1 95.5 137 PRO B O 1
ATOM 3758 N N . LYS B 1 138 ? 0.09 17.641 -13.586 1 95.5 138 LYS B N 1
ATOM 3759 C CA . LYS B 1 138 ? -0.141 17.766 -15.023 1 95.5 138 LYS B CA 1
ATOM 3760 C C . LYS B 1 138 ? -0.745 19.125 -15.359 1 95.5 138 LYS B C 1
ATOM 3762 O O . LYS B 1 138 ? -0.628 19.594 -16.5 1 95.5 138 LYS B O 1
ATOM 3767 N N . PHE B 1 139 ? -1.381 19.688 -14.406 1 96.62 139 PHE B N 1
ATOM 3768 C CA . PHE B 1 139 ? -1.94 21.031 -14.539 1 96.62 139 PHE B CA 1
ATOM 3769 C C . PHE B 1 139 ? -2.023 21.719 -13.18 1 96.62 139 PHE B C 1
ATOM 3771 O O . PHE B 1 139 ? -1.997 21.047 -12.141 1 96.62 139 PHE B O 1
ATOM 3778 N N . LEU B 1 140 ? -2.094 23.047 -13.234 1 96.81 140 LEU B N 1
ATOM 3779 C CA . LEU B 1 140 ? -2.236 23.891 -12.055 1 96.81 140 LEU B CA 1
ATOM 3780 C C . LEU B 1 140 ? -3.33 24.938 -12.258 1 96.81 140 LEU B C 1
ATOM 3782 O O . LEU B 1 140 ? -3.529 25.422 -13.367 1 96.81 140 LEU B O 1
ATOM 3786 N N . PRO B 1 141 ? -4.012 25.312 -11.258 1 98.25 141 PRO B N 1
ATOM 3787 C CA . PRO B 1 141 ? -3.984 24.703 -9.93 1 98.25 141 PRO B CA 1
ATOM 3788 C C . PRO B 1 141 ? -4.469 23.25 -9.938 1 98.25 141 PRO B C 1
ATOM 3790 O O . PRO B 1 141 ? -5.246 22.859 -10.812 1 98.25 141 PRO B O 1
ATOM 3793 N N . VAL B 1 142 ? -3.99 22.469 -8.969 1 98.19 142 VAL B N 1
ATOM 3794 C CA . VAL B 1 142 ? -4.367 21.062 -8.867 1 98.19 142 VAL B CA 1
ATOM 3795 C C . VAL B 1 142 ? -5.773 20.938 -8.297 1 98.19 142 VAL B C 1
ATOM 3797 O O . VAL B 1 142 ? -6.051 21.453 -7.207 1 98.19 142 VAL B O 1
ATOM 3800 N N . THR B 1 143 ? -6.676 20.328 -8.977 1 98.44 143 THR B N 1
ATOM 3801 C CA . THR B 1 143 ? -8 20.016 -8.461 1 98.44 143 THR B CA 1
ATOM 3802 C C . THR B 1 143 ? -8.055 18.578 -7.922 1 98.44 143 THR B C 1
ATOM 3804 O O . THR B 1 143 ? -7.117 17.797 -8.125 1 98.44 143 THR B O 1
ATOM 3807 N N . GLU B 1 144 ? -9.148 18.234 -7.234 1 98.44 144 GLU B N 1
ATOM 3808 C CA . GLU B 1 144 ? -9.289 16.906 -6.668 1 98.44 144 GLU B CA 1
ATOM 3809 C C . GLU B 1 144 ? -9.469 15.852 -7.766 1 98.44 144 GLU B C 1
ATOM 3811 O O . GLU B 1 144 ? -9.32 14.656 -7.52 1 98.44 144 GLU B O 1
ATOM 3816 N N . ASP B 1 145 ? -9.742 16.266 -8.977 1 96.88 145 ASP B N 1
ATOM 3817 C CA . ASP B 1 145 ? -9.93 15.359 -10.094 1 96.88 145 ASP B CA 1
ATOM 3818 C C . ASP B 1 145 ? -8.594 15.023 -10.758 1 96.88 145 ASP B C 1
ATOM 3820 O O . ASP B 1 145 ? -8.531 14.148 -11.625 1 96.88 145 ASP B O 1
ATOM 3824 N N . HIS B 1 146 ? -7.566 15.789 -10.398 1 97.38 146 HIS B N 1
ATOM 3825 C CA . HIS B 1 146 ? -6.238 15.469 -10.906 1 97.38 146 HIS B CA 1
ATOM 3826 C C . HIS B 1 146 ? -5.895 14 -10.664 1 97.38 146 HIS B C 1
ATOM 3828 O O . HIS B 1 146 ? -6.191 13.461 -9.594 1 97.38 146 HIS B O 1
ATOM 3834 N N . PRO B 1 147 ? -5.305 13.305 -11.656 1 95.06 147 PRO B N 1
ATOM 3835 C CA . PRO B 1 147 ? -4.883 11.922 -11.422 1 95.06 147 PRO B CA 1
ATOM 3836 C C . PRO B 1 147 ? -3.924 11.789 -10.242 1 95.06 147 PRO B C 1
ATOM 3838 O O . PRO B 1 147 ? -3.084 12.664 -10.023 1 95.06 147 PRO B O 1
ATOM 3841 N N . ILE B 1 148 ? -4.055 10.68 -9.539 1 96.38 148 ILE B N 1
ATOM 3842 C CA . ILE B 1 148 ? -3.172 10.391 -8.414 1 96.38 148 ILE B CA 1
ATOM 3843 C C . ILE B 1 148 ? -2.428 9.086 -8.664 1 96.38 148 ILE B C 1
ATOM 3845 O O . ILE B 1 148 ? -2.787 8.32 -9.562 1 96.38 148 ILE B O 1
ATOM 3849 N N . GLY B 1 149 ? -1.342 8.859 -7.895 1 93 149 GLY B N 1
ATOM 3850 C CA . GLY B 1 149 ? -0.707 7.547 -7.93 1 93 149 GLY B CA 1
ATOM 3851 C C . GLY B 1 149 ? 0.698 7.582 -8.5 1 93 149 GLY B C 1
ATOM 3852 O O . GLY B 1 149 ? 1.499 6.68 -8.25 1 93 149 GLY B O 1
ATOM 3853 N N . ASP B 1 150 ? 0.991 8.477 -9.344 1 91 150 ASP B N 1
ATOM 3854 C CA . ASP B 1 150 ? 2.355 8.609 -9.844 1 91 150 ASP B CA 1
ATOM 3855 C C . ASP B 1 150 ? 3.24 9.336 -8.828 1 91 150 ASP B C 1
ATOM 3857 O O . ASP B 1 150 ? 3.818 10.383 -9.141 1 91 150 ASP B O 1
ATOM 3861 N N . CYS B 1 151 ? 3.367 8.719 -7.688 1 93.12 151 CYS B N 1
ATOM 3862 C CA . CYS B 1 151 ? 4.059 9.344 -6.566 1 93.12 151 CYS B CA 1
ATOM 3863 C C . CYS B 1 151 ? 5.57 9.297 -6.758 1 93.12 151 CYS B C 1
ATOM 3865 O O . CYS B 1 151 ? 6.105 8.297 -7.238 1 93.12 151 CYS B O 1
ATOM 3867 N N . ILE B 1 152 ? 6.262 10.25 -6.281 1 89.19 152 ILE B N 1
ATOM 3868 C CA . ILE B 1 152 ? 7.672 10.453 -6.582 1 89.19 152 ILE B CA 1
ATOM 3869 C C . ILE B 1 152 ? 8.531 9.828 -5.48 1 89.19 152 ILE B C 1
ATOM 3871 O O . ILE B 1 152 ? 9.727 9.586 -5.68 1 89.19 152 ILE B O 1
ATOM 3875 N N . ASN B 1 153 ? 7.98 9.648 -4.324 1 94.25 153 ASN B N 1
ATOM 3876 C CA . ASN B 1 153 ? 8.719 9.141 -3.17 1 94.25 153 ASN B CA 1
ATOM 3877 C C . ASN B 1 153 ? 7.844 8.234 -2.305 1 94.25 153 ASN B C 1
ATOM 3879 O O . ASN B 1 153 ? 6.617 8.258 -2.418 1 94.25 153 ASN B O 1
ATOM 3883 N N . PRO B 1 154 ? 8.477 7.441 -1.373 1 97.62 154 PRO B N 1
ATOM 3884 C CA . PRO B 1 154 ? 7.734 6.469 -0.57 1 97.62 154 PRO B CA 1
ATOM 3885 C C . PRO B 1 154 ? 6.723 7.125 0.368 1 97.62 154 PRO B C 1
ATOM 3887 O O . PRO B 1 154 ? 5.68 6.543 0.663 1 97.62 154 PRO B O 1
ATOM 3890 N N . TYR B 1 155 ? 7.008 8.352 0.864 1 96.75 155 TYR B N 1
ATOM 3891 C CA . TYR B 1 155 ? 6.016 9.047 1.672 1 96.75 155 TYR B CA 1
ATOM 3892 C C . TYR B 1 155 ? 4.738 9.297 0.876 1 96.75 155 TYR B C 1
ATOM 3894 O O . TYR B 1 155 ? 3.646 8.914 1.312 1 96.75 155 TYR B O 1
ATOM 3902 N N . GLY B 1 156 ? 4.875 9.922 -0.301 1 96.88 156 GLY B N 1
ATOM 3903 C CA . GLY B 1 156 ? 3.725 10.156 -1.16 1 96.88 156 GLY B CA 1
ATOM 3904 C C . GLY B 1 156 ? 2.994 8.875 -1.532 1 96.88 156 GLY B C 1
ATOM 3905 O O . GLY B 1 156 ? 1.763 8.836 -1.518 1 96.88 156 GLY B O 1
ATOM 3906 N N . ALA B 1 157 ? 3.768 7.848 -1.845 1 98.19 157 ALA B N 1
ATOM 3907 C CA . ALA B 1 157 ? 3.174 6.559 -2.184 1 98.19 157 ALA B CA 1
ATOM 3908 C C . ALA B 1 157 ? 2.369 6 -1.014 1 98.19 157 ALA B C 1
ATOM 3910 O O . ALA B 1 157 ? 1.284 5.445 -1.205 1 98.19 157 ALA B O 1
ATOM 3911 N N . SER B 1 158 ? 2.918 6.105 0.205 1 98.69 158 SER B N 1
ATOM 3912 C CA . SER B 1 158 ? 2.215 5.586 1.374 1 98.69 158 SER B CA 1
ATOM 3913 C C . SER B 1 158 ? 0.874 6.285 1.568 1 98.69 158 SER B C 1
ATOM 3915 O O . SER B 1 158 ? -0.105 5.656 1.976 1 98.69 158 SER B O 1
ATOM 3917 N N . LYS B 1 159 ? 0.789 7.578 1.312 1 98.75 159 LYS B N 1
ATOM 3918 C CA . LYS B 1 159 ? -0.472 8.312 1.406 1 98.75 159 LYS B CA 1
ATOM 3919 C C . LYS B 1 159 ? -1.429 7.902 0.29 1 98.75 159 LYS B C 1
ATOM 3921 O O . LYS B 1 159 ? -2.637 7.789 0.511 1 98.75 159 LYS B O 1
ATOM 3926 N N . PHE B 1 160 ? -0.867 7.723 -0.889 1 98.62 160 PHE B N 1
ATOM 3927 C CA . PHE B 1 160 ? -1.672 7.234 -2.002 1 98.62 160 PHE B CA 1
ATOM 3928 C C . PHE B 1 160 ? -2.264 5.867 -1.683 1 98.62 160 PHE B C 1
ATOM 3930 O O . PHE B 1 160 ? -3.457 5.637 -1.891 1 98.62 160 PHE B O 1
ATOM 3937 N N . PHE B 1 161 ? -1.44 4.922 -1.177 1 98.88 161 PHE B N 1
ATOM 3938 C CA . PHE B 1 161 ? -1.938 3.613 -0.768 1 98.88 161 PHE B CA 1
ATOM 3939 C C . PHE B 1 161 ? -3.084 3.756 0.225 1 98.88 161 PHE B C 1
ATOM 3941 O O . PHE B 1 161 ? -4.105 3.076 0.104 1 98.88 161 PHE B O 1
ATOM 3948 N N . ALA B 1 162 ? -2.896 4.629 1.187 1 98.88 162 ALA B N 1
ATOM 3949 C CA . ALA B 1 162 ? -3.922 4.848 2.203 1 98.88 162 ALA B CA 1
ATOM 3950 C C . ALA B 1 162 ? -5.246 5.262 1.565 1 98.88 162 ALA B C 1
ATOM 3952 O O . ALA B 1 162 ? -6.305 4.75 1.934 1 98.88 162 ALA B O 1
ATOM 3953 N N . GLU B 1 163 ? -5.211 6.188 0.632 1 98.75 163 GLU B N 1
ATOM 3954 C CA . GLU B 1 163 ? -6.438 6.652 -0.011 1 98.75 163 GLU B CA 1
ATOM 3955 C C . GLU B 1 163 ? -7.133 5.516 -0.76 1 98.75 163 GLU B C 1
ATOM 3957 O O . GLU B 1 163 ? -8.359 5.426 -0.755 1 98.75 163 GLU B O 1
ATOM 3962 N N . ILE B 1 164 ? -6.352 4.672 -1.421 1 98.75 164 ILE B N 1
ATOM 3963 C CA . ILE B 1 164 ? -6.926 3.551 -2.16 1 98.75 164 ILE B CA 1
ATOM 3964 C C . ILE B 1 164 ? -7.559 2.561 -1.188 1 98.75 164 ILE B C 1
ATOM 3966 O O . ILE B 1 164 ? -8.664 2.066 -1.43 1 98.75 164 ILE B O 1
ATOM 3970 N N . ILE B 1 165 ? -6.898 2.275 -0.087 1 98.88 165 ILE B N 1
ATOM 3971 C CA . ILE B 1 165 ? -7.418 1.378 0.938 1 98.88 165 ILE B CA 1
ATOM 3972 C C . ILE B 1 165 ? -8.742 1.92 1.474 1 98.88 165 ILE B C 1
ATOM 3974 O O . ILE B 1 165 ? -9.719 1.177 1.604 1 98.88 165 ILE B O 1
ATOM 3978 N N . LEU B 1 166 ? -8.773 3.193 1.761 1 98.94 166 LEU B N 1
ATOM 3979 C CA . LEU B 1 166 ? -9.977 3.822 2.289 1 98.94 166 LEU B CA 1
ATOM 3980 C C . LEU B 1 166 ? -11.109 3.781 1.264 1 98.94 166 LEU B C 1
ATOM 3982 O O . LEU B 1 166 ? -12.266 3.557 1.618 1 98.94 166 LEU B O 1
ATOM 3986 N N . LYS B 1 167 ? -10.766 4.039 0.017 1 98.56 167 LYS B N 1
ATOM 3987 C CA . LYS B 1 167 ? -11.75 3.961 -1.059 1 98.56 167 LYS B CA 1
ATOM 3988 C C . LYS B 1 167 ? -12.367 2.566 -1.139 1 98.56 167 LYS B C 1
ATOM 3990 O O . LYS B 1 167 ? -13.586 2.424 -1.221 1 98.56 167 LYS B O 1
ATOM 3995 N N . ASP B 1 168 ? -11.539 1.574 -1.13 1 98.31 168 ASP B N 1
ATOM 3996 C CA . ASP B 1 168 ? -11.992 0.191 -1.208 1 98.31 168 ASP B CA 1
ATOM 3997 C C . ASP B 1 168 ? -12.812 -0.188 0.026 1 98.31 168 ASP B C 1
ATOM 3999 O O . ASP B 1 168 ? -13.781 -0.945 -0.072 1 98.31 168 ASP B O 1
ATOM 4003 N N . LEU B 1 169 ? -12.383 0.278 1.192 1 98.75 169 LEU B N 1
ATOM 4004 C CA . LEU B 1 169 ? -13.109 0.024 2.434 1 98.75 169 LEU B CA 1
ATOM 4005 C C . LEU B 1 169 ? -14.516 0.593 2.367 1 98.75 169 LEU B C 1
ATOM 4007 O O . LEU B 1 169 ? -15.492 -0.107 2.662 1 98.75 169 LEU B O 1
ATOM 4011 N N . CYS B 1 170 ? -14.688 1.844 1.924 1 98.69 170 CYS B N 1
ATOM 4012 C CA . CYS B 1 170 ? -15.984 2.502 1.849 1 98.69 170 CYS B CA 1
ATOM 4013 C C . CYS B 1 170 ? -16.875 1.837 0.803 1 98.69 170 CYS B C 1
ATOM 4015 O O . CYS B 1 170 ? -18.094 1.774 0.967 1 98.69 170 CYS B O 1
ATOM 4017 N N . ARG B 1 171 ? -16.266 1.374 -0.249 1 96.94 171 ARG B N 1
ATOM 4018 C CA . ARG B 1 171 ? -17.016 0.646 -1.269 1 96.94 171 ARG B CA 1
ATOM 4019 C C . ARG B 1 171 ? -17.594 -0.653 -0.709 1 96.94 171 ARG B C 1
ATOM 4021 O O . ARG B 1 171 ? -18.719 -1.025 -1.017 1 96.94 171 ARG B O 1
ATOM 4028 N N . SER B 1 172 ? -16.844 -1.341 0.096 1 97.88 172 SER B N 1
ATOM 4029 C CA . SER B 1 172 ? -17.219 -2.648 0.62 1 97.88 172 SER B CA 1
ATOM 4030 C C . SER B 1 172 ? -18.266 -2.518 1.733 1 97.88 172 SER B C 1
ATOM 4032 O O . SER B 1 172 ? -19.031 -3.445 1.983 1 97.88 172 SER B O 1
ATOM 4034 N N . ASP B 1 173 ? -18.281 -1.408 2.436 1 98.25 173 ASP B N 1
ATOM 4035 C CA . ASP B 1 173 ? -19.141 -1.169 3.594 1 98.25 173 ASP B CA 1
ATOM 4036 C C . ASP B 1 173 ? -19.609 0.284 3.641 1 98.25 173 ASP B C 1
ATOM 4038 O O . ASP B 1 173 ? -18.891 1.155 4.145 1 98.25 173 ASP B O 1
ATOM 4042 N N . PRO B 1 174 ? -20.781 0.514 3.217 1 97.38 174 PRO B N 1
ATOM 4043 C CA . PRO B 1 174 ? -21.297 1.879 3.078 1 97.38 174 PRO B CA 1
ATOM 4044 C C . PRO B 1 174 ? -21.531 2.559 4.426 1 97.38 174 PRO B C 1
ATOM 4046 O O . PRO B 1 174 ? -21.875 3.74 4.469 1 97.38 174 PRO B O 1
ATOM 4049 N N . GLU B 1 175 ? -21.312 1.851 5.496 1 98.25 175 GLU B N 1
ATOM 4050 C CA . GLU B 1 175 ? -21.469 2.459 6.812 1 98.25 175 GLU B CA 1
ATOM 4051 C C . GLU B 1 175 ? -20.281 3.348 7.16 1 98.25 175 GLU B C 1
ATOM 4053 O O . GLU B 1 175 ? -20.344 4.145 8.094 1 98.25 175 GLU B O 1
ATOM 4058 N N . TRP B 1 176 ? -19.234 3.199 6.398 1 98.81 176 TRP B N 1
ATOM 4059 C CA . TRP B 1 176 ? -18.047 4.023 6.648 1 98.81 176 TRP B CA 1
ATOM 4060 C C . TRP B 1 176 ? -18.25 5.441 6.125 1 98.81 176 TRP B C 1
ATOM 4062 O O . TRP B 1 176 ? -18.766 5.633 5.023 1 98.81 176 TRP B O 1
ATOM 4072 N N . ASN B 1 177 ? -17.953 6.41 6.957 1 98.88 177 ASN B N 1
ATOM 4073 C CA . ASN B 1 177 ? -17.812 7.812 6.582 1 98.88 177 ASN B CA 1
ATOM 4074 C C . ASN B 1 177 ? -16.375 8.297 6.711 1 98.88 177 ASN B C 1
ATOM 4076 O O . ASN B 1 177 ? -15.828 8.336 7.812 1 98.88 177 ASN B O 1
ATOM 4080 N N . VAL B 1 178 ? -15.797 8.648 5.582 1 98.94 178 VAL B N 1
ATOM 4081 C CA . VAL B 1 178 ? -14.383 9.008 5.559 1 98.94 178 VAL B CA 1
ATOM 4082 C C . VAL B 1 178 ? -14.188 10.328 4.812 1 98.94 178 VAL B C 1
ATOM 4084 O O . VAL B 1 178 ? -14.688 10.492 3.697 1 98.94 178 VAL B O 1
ATOM 4087 N N . VAL B 1 179 ? -13.531 11.281 5.43 1 98.88 179 VAL B N 1
ATOM 4088 C CA . VAL B 1 179 ? -13.102 12.508 4.773 1 98.88 179 VAL B CA 1
ATOM 4089 C C . VAL B 1 179 ? -11.578 12.531 4.68 1 98.88 179 VAL B C 1
ATOM 4091 O O . VAL B 1 179 ? -10.883 12.586 5.699 1 98.88 179 VAL B O 1
ATOM 4094 N N . SER B 1 180 ? -11.078 12.422 3.496 1 98.88 180 SER B N 1
ATOM 4095 C CA . SER B 1 180 ? -9.641 12.508 3.232 1 98.88 180 SER B CA 1
ATOM 4096 C C . SER B 1 180 ? -9.234 13.93 2.857 1 98.88 180 SER B C 1
ATOM 4098 O O . SER B 1 180 ? -9.734 14.484 1.878 1 98.88 180 SER B O 1
ATOM 4100 N N . LEU B 1 181 ? -8.344 14.492 3.633 1 98.88 181 LEU B N 1
ATOM 4101 C CA . LEU B 1 181 ? -7.898 15.859 3.41 1 98.88 181 LEU B CA 1
ATOM 4102 C C . LEU B 1 181 ? -6.492 15.891 2.818 1 98.88 181 LEU B C 1
ATOM 4104 O O . LEU B 1 181 ? -5.535 15.469 3.469 1 98.88 181 LEU B O 1
ATOM 4108 N N . ARG B 1 182 ? -6.352 16.312 1.607 1 98.81 182 ARG B N 1
ATOM 4109 C CA . ARG B 1 182 ? -5.051 16.484 0.967 1 98.81 182 ARG B CA 1
ATOM 4110 C C . ARG B 1 182 ? -4.477 17.875 1.261 1 98.81 182 ARG B C 1
ATOM 4112 O O . ARG B 1 182 ? -4.832 18.844 0.602 1 98.81 182 ARG B O 1
ATOM 4119 N N . TYR B 1 183 ? -3.494 17.844 2.207 1 97.06 183 TYR B N 1
ATOM 4120 C CA . TYR B 1 183 ? -2.898 19.078 2.689 1 97.06 183 TYR B CA 1
ATOM 4121 C C . TYR B 1 183 ? -1.896 19.625 1.684 1 97.06 183 TYR B C 1
ATOM 4123 O O . TYR B 1 183 ? -1.176 18.875 1.034 1 97.06 183 TYR B O 1
ATOM 4131 N N . PHE B 1 184 ? -1.89 20.984 1.676 1 97.81 184 PHE B N 1
ATOM 4132 C CA . PHE B 1 184 ? -0.8 21.656 0.979 1 97.81 184 PHE B CA 1
ATOM 4133 C C . PHE B 1 184 ? 0.092 22.406 1.964 1 97.81 184 PHE B C 1
ATOM 4135 O O . PHE B 1 184 ? -0.252 23.5 2.416 1 97.81 184 PHE B O 1
ATOM 4142 N N . ASN B 1 185 ? 1.134 22 2.438 1 97.25 185 ASN B N 1
ATOM 4143 C CA . ASN B 1 185 ? 2.293 22.469 3.188 1 97.25 185 ASN B CA 1
ATOM 4144 C C . ASN B 1 185 ? 1.88 23.359 4.352 1 97.25 185 ASN B C 1
ATOM 4146 O O . ASN B 1 185 ? 2.02 24.594 4.281 1 97.25 185 ASN B O 1
ATOM 4150 N N . PRO B 1 186 ? 1.518 22.859 5.438 1 98.5 186 PRO B N 1
ATOM 4151 C CA . PRO B 1 186 ? 1.171 23.688 6.598 1 98.5 186 PRO B CA 1
ATOM 4152 C C . PRO B 1 186 ? 2.381 24.391 7.199 1 98.5 186 PRO B C 1
ATOM 4154 O O . PRO B 1 186 ? 3.465 23.812 7.289 1 98.5 186 PRO B O 1
ATOM 4157 N N . ILE B 1 187 ? 2.258 25.656 7.555 1 98.69 187 ILE B N 1
ATOM 4158 C CA . ILE B 1 187 ? 3.271 26.406 8.273 1 98.69 187 ILE B CA 1
ATOM 4159 C C . ILE B 1 187 ? 2.602 27.312 9.312 1 98.69 187 ILE B C 1
ATOM 4161 O O . ILE B 1 187 ? 1.379 27.281 9.477 1 98.69 187 ILE B O 1
ATOM 4165 N N . GLY B 1 188 ? 3.387 28.047 10.078 1 98.75 188 GLY B N 1
ATOM 4166 C CA . GLY B 1 188 ? 2.869 28.906 11.133 1 98.75 188 GLY B CA 1
ATOM 4167 C C . GLY B 1 188 ? 2.811 28.219 12.484 1 98.75 188 GLY B C 1
ATOM 4168 O O . GLY B 1 188 ? 3.561 27.266 12.742 1 98.75 188 GLY B O 1
ATOM 4169 N N . ALA B 1 189 ? 2.037 28.766 13.383 1 98.81 189 ALA B N 1
ATOM 4170 C CA . ALA B 1 189 ? 1.841 28.266 14.742 1 98.81 189 ALA B CA 1
ATOM 4171 C C . ALA B 1 189 ? 0.588 28.859 15.375 1 98.81 189 ALA B C 1
ATOM 4173 O O . ALA B 1 189 ? -0.081 29.703 14.766 1 98.81 189 ALA B O 1
ATOM 4174 N N . HIS B 1 190 ? 0.247 28.328 16.516 1 98.81 190 HIS B N 1
ATOM 4175 C CA . HIS B 1 190 ? -0.844 28.938 17.266 1 98.81 190 HIS B CA 1
ATOM 4176 C C . HIS B 1 190 ? -0.511 30.375 17.672 1 98.81 190 HIS B C 1
ATOM 4178 O O . HIS B 1 190 ? 0.635 30.672 18 1 98.81 190 HIS B O 1
ATOM 4184 N N . ALA B 1 191 ? -1.507 31.203 17.703 1 98.38 191 ALA B N 1
ATOM 4185 C CA . ALA B 1 191 ? -1.312 32.625 17.922 1 98.38 191 ALA B CA 1
ATOM 4186 C C . ALA B 1 191 ? -0.744 32.906 19.312 1 98.38 191 ALA B C 1
ATOM 4188 O O . ALA B 1 191 ? -0.115 33.938 19.531 1 98.38 191 ALA B O 1
ATOM 4189 N N . SER B 1 192 ? -0.949 31.984 20.266 1 98.19 192 SER B N 1
ATOM 4190 C CA . SER B 1 192 ? -0.415 32.156 21.609 1 98.19 192 SER B CA 1
ATOM 4191 C C . SER B 1 192 ? 1.107 32.062 21.625 1 98.19 192 SER B C 1
ATOM 4193 O O . SER B 1 192 ? 1.761 32.562 22.547 1 98.19 192 SER B O 1
ATOM 4195 N N . GLY B 1 193 ? 1.662 31.344 20.609 1 98.56 193 GLY B N 1
ATOM 4196 C CA . GLY B 1 193 ? 3.084 31.031 20.594 1 98.56 193 GLY B CA 1
ATOM 4197 C C . GLY B 1 193 ? 3.461 29.891 21.516 1 98.56 193 GLY B C 1
ATOM 4198 O O . GLY B 1 193 ? 4.645 29.594 21.703 1 98.56 193 GLY B O 1
ATOM 4199 N N . ASP B 1 194 ? 2.473 29.172 22.016 1 98.25 194 ASP B N 1
ATOM 4200 C CA . ASP B 1 194 ? 2.76 28.156 23.031 1 98.25 194 ASP B CA 1
ATOM 4201 C C . ASP B 1 194 ? 2.908 26.781 22.391 1 98.25 194 ASP B C 1
ATOM 4203 O O . ASP B 1 194 ? 3.469 25.875 23 1 98.25 194 ASP B O 1
ATOM 4207 N N . ILE B 1 195 ? 2.34 26.609 21.234 1 98.62 195 ILE B N 1
ATOM 4208 C CA . ILE B 1 195 ? 2.547 25.359 20.5 1 98.62 195 ILE B CA 1
ATOM 4209 C C . ILE B 1 195 ? 2.932 25.688 19.047 1 98.62 195 ILE B C 1
ATOM 4211 O O . ILE B 1 195 ? 2.496 26.688 18.5 1 98.62 195 ILE B O 1
ATOM 4215 N N . GLY B 1 196 ? 3.719 24.891 18.469 1 98.31 196 GLY B N 1
ATOM 4216 C CA . GLY B 1 196 ? 4.246 25.016 17.125 1 98.31 196 GLY B CA 1
ATOM 4217 C C . GLY B 1 196 ? 4.992 23.781 16.656 1 98.31 196 GLY B C 1
ATOM 4218 O O . GLY B 1 196 ? 4.875 22.719 17.266 1 98.31 196 GLY B O 1
ATOM 4219 N N . GLU B 1 197 ? 5.633 23.859 15.508 1 97.38 197 GLU B N 1
ATOM 4220 C CA . GLU B 1 197 ? 6.363 22.734 14.953 1 97.38 197 GLU B CA 1
ATOM 4221 C C . GLU B 1 197 ? 7.746 22.594 15.586 1 97.38 197 GLU B C 1
ATOM 4223 O O . GLU B 1 197 ? 8.508 23.562 15.625 1 97.38 197 GLU B O 1
ATOM 4228 N N . HIS B 1 198 ? 8 21.453 16.094 1 94.38 198 HIS B N 1
ATOM 4229 C CA . HIS B 1 198 ? 9.305 21.141 16.656 1 94.38 198 HIS B CA 1
ATOM 4230 C C . HIS B 1 198 ? 9.812 19.781 16.172 1 94.38 198 HIS B C 1
ATOM 4232 O O . HIS B 1 198 ? 9.68 18.781 16.859 1 94.38 198 HIS B O 1
ATOM 4238 N N . PRO B 1 199 ? 10.461 19.75 14.984 1 90.38 199 PRO B N 1
ATOM 4239 C CA . PRO B 1 199 ? 10.984 18.484 14.484 1 90.38 199 PRO B CA 1
ATOM 4240 C C . PRO B 1 199 ? 12.258 18.047 15.211 1 90.38 199 PRO B C 1
ATOM 4242 O O . PRO B 1 199 ? 13.023 18.891 15.68 1 90.38 199 PRO B O 1
ATOM 4245 N N . ASN B 1 200 ? 12.43 16.734 15.242 1 88.44 200 ASN B N 1
ATOM 4246 C CA . ASN B 1 200 ? 13.68 16.203 15.773 1 88.44 200 ASN B CA 1
ATOM 4247 C C . ASN B 1 200 ? 14.836 16.406 14.797 1 88.44 200 ASN B C 1
ATOM 4249 O O . ASN B 1 200 ? 14.688 16.172 13.602 1 88.44 200 ASN B O 1
ATOM 4253 N N . GLY B 1 201 ? 15.93 16.859 15.352 1 87.62 201 GLY B N 1
ATOM 4254 C CA . GLY B 1 201 ? 17.109 17 14.5 1 87.62 201 GLY B CA 1
ATOM 4255 C C . GLY B 1 201 ? 16.953 18.078 13.445 1 87.62 201 GLY B C 1
ATOM 4256 O O . GLY B 1 201 ? 16.344 19.109 13.695 1 87.62 201 GLY B O 1
ATOM 4257 N N . VAL B 1 202 ? 17.656 17.938 12.328 1 90.12 202 VAL B N 1
ATOM 4258 C CA . VAL B 1 202 ? 17.594 18.891 11.227 1 90.12 202 VAL B CA 1
ATOM 4259 C C . VAL B 1 202 ? 16.219 18.828 10.57 1 90.12 202 VAL B C 1
ATOM 4261 O O . VAL B 1 202 ? 15.766 17.75 10.164 1 90.12 202 VAL B O 1
ATOM 4264 N N . PRO B 1 203 ? 15.555 19.984 10.516 1 93 203 PRO B N 1
ATOM 4265 C CA . PRO B 1 203 ? 14.219 19.984 9.922 1 93 203 PRO B CA 1
ATOM 4266 C C . PRO B 1 203 ? 14.227 19.531 8.461 1 93 203 PRO B C 1
ATOM 4268 O O . PRO B 1 203 ? 15.133 19.891 7.707 1 93 203 PRO B O 1
ATOM 4271 N N . SER B 1 204 ? 13.219 18.828 8.125 1 88.81 204 SER B N 1
ATOM 4272 C CA . SER B 1 204 ? 13.031 18.422 6.734 1 88.81 204 SER B CA 1
ATOM 4273 C C . SER B 1 204 ? 12.141 19.422 5.992 1 88.81 204 SER B C 1
ATOM 4275 O O . SER B 1 204 ? 12.148 19.469 4.762 1 88.81 204 SER B O 1
ATOM 4277 N N . ASN B 1 205 ? 11.336 20.219 6.719 1 93 205 ASN B N 1
ATOM 4278 C CA . ASN B 1 205 ? 10.43 21.188 6.137 1 93 205 ASN B CA 1
ATOM 4279 C C . ASN B 1 205 ? 11.062 22.578 6.098 1 93 205 ASN B C 1
ATOM 4281 O O . ASN B 1 205 ? 11.922 22.906 6.914 1 93 205 ASN B O 1
ATOM 4285 N N . LEU B 1 206 ? 10.641 23.344 5.25 1 96.12 206 LEU B N 1
ATOM 4286 C CA . LEU B 1 206 ? 11.25 24.625 4.953 1 96.12 206 LEU B CA 1
ATOM 4287 C C . LEU B 1 206 ? 11.094 25.578 6.137 1 96.12 206 LEU B C 1
ATOM 4289 O O . LEU B 1 206 ? 12.086 26.156 6.613 1 96.12 206 LEU B O 1
ATOM 4293 N N . MET B 1 207 ? 9.906 25.719 6.668 1 98 207 MET B N 1
ATOM 4294 C CA . MET B 1 207 ? 9.602 26.828 7.57 1 98 207 MET B CA 1
ATOM 4295 C C . MET B 1 207 ? 10.344 26.672 8.891 1 98 207 MET B C 1
ATOM 4297 O O . MET B 1 207 ? 10.945 27.625 9.391 1 98 207 MET B O 1
ATOM 4301 N N . PRO B 1 208 ? 10.312 25.422 9.453 1 96.94 208 PRO B N 1
ATOM 4302 C CA . PRO B 1 208 ? 11.109 25.281 10.68 1 96.94 208 PRO B CA 1
ATOM 4303 C C . PRO B 1 208 ? 12.594 25.547 10.445 1 96.94 208 PRO B C 1
ATOM 4305 O O . PRO B 1 208 ? 13.273 26.094 11.32 1 96.94 208 PRO B O 1
ATOM 4308 N N . TYR B 1 209 ? 13.078 25.234 9.297 1 96.81 209 TYR B N 1
ATOM 4309 C CA . TYR B 1 209 ? 14.477 25.5 8.977 1 96.81 209 TYR B CA 1
ATOM 4310 C C . TYR B 1 209 ? 14.742 26.984 8.891 1 96.81 209 TYR B C 1
ATOM 4312 O O . TYR B 1 209 ? 15.695 27.5 9.484 1 96.81 209 TYR B O 1
ATOM 4320 N N . VAL B 1 210 ? 13.945 27.672 8.195 1 98.19 210 VAL B N 1
ATOM 4321 C CA . VAL B 1 210 ? 14.055 29.125 8.023 1 98.19 210 VAL B CA 1
ATOM 4322 C C . VAL B 1 210 ? 14.023 29.812 9.383 1 98.19 210 VAL B C 1
ATOM 4324 O O . VAL B 1 210 ? 14.828 30.703 9.656 1 98.19 210 VAL B O 1
ATOM 4327 N N . SER B 1 211 ? 13.062 29.422 10.188 1 97.31 211 SER B N 1
ATOM 4328 C CA . SER B 1 211 ? 12.906 30.047 11.508 1 97.31 211 SER B CA 1
ATOM 4329 C C . SER B 1 211 ? 14.125 29.781 12.383 1 97.31 211 SER B C 1
ATOM 4331 O O . SER B 1 211 ? 14.531 30.641 13.172 1 97.31 211 SER B O 1
ATOM 4333 N N . GLN B 1 212 ? 14.719 28.562 12.266 1 96.75 212 GLN B N 1
ATOM 4334 C CA . GLN B 1 212 ? 15.898 28.219 13.055 1 96.75 212 GLN B CA 1
ATOM 4335 C C . GLN B 1 212 ? 17.109 29.047 12.602 1 96.75 212 GLN B C 1
ATOM 4337 O O . GLN B 1 212 ? 17.953 29.406 13.422 1 96.75 212 GLN B O 1
ATOM 4342 N N . VAL B 1 213 ? 17.203 29.312 11.312 1 97.5 213 VAL B N 1
ATOM 4343 C CA . VAL B 1 213 ? 18.25 30.219 10.836 1 97.5 213 VAL B CA 1
ATOM 4344 C C . VAL B 1 213 ? 18.016 31.609 11.398 1 97.5 213 VAL B C 1
ATOM 4346 O O . VAL B 1 213 ? 18.969 32.281 11.836 1 97.5 213 VAL B O 1
ATOM 4349 N N . ALA B 1 214 ? 16.797 32.062 11.406 1 97.5 214 ALA B N 1
ATOM 4350 C CA . ALA B 1 214 ? 16.422 33.406 11.859 1 97.5 214 ALA B CA 1
ATOM 4351 C C . ALA B 1 214 ? 16.828 33.625 13.32 1 97.5 214 ALA B C 1
ATOM 4353 O O . ALA B 1 214 ? 17.203 34.719 13.719 1 97.5 214 ALA B O 1
ATOM 4354 N N . VAL B 1 215 ? 16.766 32.531 14.156 1 96.12 215 VAL B N 1
ATOM 4355 C CA . VAL B 1 215 ? 17.094 32.719 15.57 1 96.12 215 VAL B CA 1
ATOM 4356 C C . VAL B 1 215 ? 18.547 32.344 15.805 1 96.12 215 VAL B C 1
ATOM 4358 O O . VAL B 1 215 ? 19 32.281 16.953 1 96.12 215 VAL B O 1
ATOM 4361 N N . GLY B 1 216 ? 19.25 31.984 14.742 1 95.31 216 GLY B N 1
ATOM 4362 C CA . GLY B 1 216 ? 20.703 31.797 14.82 1 95.31 216 GLY B CA 1
ATOM 4363 C C . GLY B 1 216 ? 21.109 30.375 15.117 1 95.31 216 GLY B C 1
ATOM 4364 O O . GLY B 1 216 ? 22.266 30.109 15.438 1 95.31 216 GLY B O 1
ATOM 4365 N N . GLN B 1 217 ? 20.203 29.391 14.977 1 94.88 217 GLN B N 1
ATOM 4366 C CA . GLN B 1 217 ? 20.516 27.984 15.266 1 94.88 217 GLN B CA 1
ATOM 4367 C C . GLN B 1 217 ? 21.25 27.328 14.094 1 94.88 217 GLN B C 1
ATOM 4369 O O . GLN B 1 217 ? 21.938 26.328 14.273 1 94.88 217 GLN B O 1
ATOM 4374 N N . ARG B 1 218 ? 21.031 27.859 12.906 1 95.44 218 ARG B N 1
ATOM 4375 C CA . ARG B 1 218 ? 21.656 27.391 11.68 1 95.44 218 ARG B CA 1
ATOM 4376 C C . ARG B 1 218 ? 22.203 28.547 10.859 1 95.44 218 ARG B C 1
ATOM 4378 O O . ARG B 1 218 ? 21.703 29.656 10.93 1 95.44 218 ARG B O 1
ATOM 4385 N N . PRO B 1 219 ? 23.219 28.234 10.117 1 97.12 219 PRO B N 1
ATOM 4386 C CA . PRO B 1 219 ? 23.938 29.344 9.5 1 97.12 219 PRO B CA 1
ATOM 4387 C C . PRO B 1 219 ? 23.172 29.953 8.32 1 97.12 219 PRO B C 1
ATOM 4389 O O . PRO B 1 219 ? 23.234 31.172 8.102 1 97.12 219 PRO B O 1
ATOM 4392 N N . HIS B 1 220 ? 22.578 29.172 7.535 1 98.12 220 HIS B N 1
ATOM 4393 C CA . HIS B 1 220 ? 21.859 29.641 6.355 1 98.12 220 HIS B CA 1
ATOM 4394 C C . HIS B 1 220 ? 20.812 28.625 5.898 1 98.12 220 HIS B C 1
ATOM 4396 O O . HIS B 1 220 ? 20.891 27.453 6.262 1 98.12 220 HIS B O 1
ATOM 4402 N N . VAL B 1 221 ? 19.828 29.062 5.148 1 98.19 221 VAL B N 1
ATOM 4403 C CA . VAL B 1 221 ? 18.828 28.188 4.531 1 98.19 221 VAL B CA 1
ATOM 4404 C C . VAL B 1 221 ? 19.359 27.656 3.205 1 98.19 221 VAL B C 1
ATOM 4406 O O . VAL B 1 221 ? 19.859 28.422 2.375 1 98.19 221 VAL B O 1
ATOM 4409 N N . ASN B 1 222 ? 19.281 26.359 3.008 1 95.88 222 ASN B N 1
ATOM 4410 C CA . ASN B 1 222 ? 19.594 25.781 1.706 1 95.88 222 ASN B CA 1
ATOM 4411 C C . ASN B 1 222 ? 18.406 25.859 0.762 1 95.88 222 ASN B C 1
ATOM 4413 O O . ASN B 1 222 ? 17.328 25.312 1.063 1 95.88 222 ASN B O 1
ATOM 4417 N N . VAL B 1 223 ? 18.594 26.547 -0.347 1 97.06 223 VAL B N 1
ATOM 4418 C CA . VAL B 1 223 ? 17.578 26.641 -1.381 1 97.06 223 VAL B CA 1
ATOM 4419 C C . VAL B 1 223 ? 17.906 25.688 -2.531 1 97.06 223 VAL B C 1
ATOM 4421 O O . VAL B 1 223 ? 18.844 25.938 -3.287 1 97.06 223 VAL B O 1
ATOM 4424 N N . PHE B 1 224 ? 17.109 24.688 -2.695 1 94.88 224 PHE B N 1
ATOM 4425 C CA . PHE B 1 224 ? 17.422 23.641 -3.658 1 94.88 224 PHE B CA 1
ATOM 4426 C C . PHE B 1 224 ? 16.812 23.953 -5.02 1 94.88 224 PHE B C 1
ATOM 4428 O O . PHE B 1 224 ? 15.609 23.766 -5.23 1 94.88 224 PHE B O 1
ATOM 4435 N N . GLY B 1 225 ? 17.656 24.344 -5.91 1 94.19 225 GLY B N 1
ATOM 4436 C CA . GLY B 1 225 ? 17.234 24.688 -7.254 1 94.19 225 GLY B CA 1
ATOM 4437 C C . GLY B 1 225 ? 16.969 26.172 -7.426 1 94.19 225 GLY B C 1
ATOM 4438 O O . GLY B 1 225 ? 16.359 26.812 -6.551 1 94.19 225 GLY B O 1
ATOM 4439 N N . ASN B 1 226 ? 17.406 26.703 -8.484 1 95.12 226 ASN B N 1
ATOM 4440 C CA . ASN B 1 226 ? 17.125 28.094 -8.836 1 95.12 226 ASN B CA 1
ATOM 4441 C C . ASN B 1 226 ? 16.844 28.25 -10.328 1 95.12 226 ASN B C 1
ATOM 4443 O O . ASN B 1 226 ? 16.984 29.344 -10.883 1 95.12 226 ASN B O 1
ATOM 4447 N N . ASP B 1 227 ? 16.516 27.109 -10.891 1 95.81 227 ASP B N 1
ATOM 4448 C CA . ASP B 1 227 ? 16.328 27.109 -12.344 1 95.81 227 ASP B CA 1
ATOM 4449 C C . ASP B 1 227 ? 15.016 26.438 -12.727 1 95.81 227 ASP B C 1
ATOM 4451 O O . ASP B 1 227 ? 14.859 25.953 -13.852 1 95.81 227 ASP B O 1
ATOM 4455 N N . TYR B 1 228 ? 14.148 26.297 -11.75 1 95.75 228 TYR B N 1
ATOM 4456 C CA . TYR B 1 228 ? 12.805 25.828 -12.078 1 95.75 228 TYR B CA 1
ATOM 4457 C C . TYR B 1 228 ? 12.07 26.828 -12.953 1 95.75 228 TYR B C 1
ATOM 4459 O O . TYR B 1 228 ? 12.414 28.016 -12.969 1 95.75 228 TYR B O 1
ATOM 4467 N N . LYS B 1 229 ? 11.109 26.375 -13.773 1 93.75 229 LYS B N 1
ATOM 4468 C CA . LYS B 1 229 ? 10.258 27.266 -14.547 1 93.75 229 LYS B CA 1
ATOM 4469 C C . LYS B 1 229 ? 9.203 27.922 -13.664 1 93.75 229 LYS B C 1
ATOM 4471 O O . LYS B 1 229 ? 8.008 27.703 -13.844 1 93.75 229 LYS B O 1
ATOM 4476 N N . THR B 1 230 ? 9.711 28.719 -12.656 1 97.62 230 THR B N 1
ATOM 4477 C CA . THR B 1 230 ? 8.891 29.469 -11.711 1 97.62 230 THR B CA 1
ATOM 4478 C C . THR B 1 230 ? 9.312 30.938 -11.688 1 97.62 230 THR B C 1
ATOM 4480 O O . THR B 1 230 ? 10.266 31.328 -12.359 1 97.62 230 THR B O 1
ATOM 4483 N N . LYS B 1 231 ? 8.602 31.75 -10.992 1 96.56 231 LYS B N 1
ATOM 4484 C CA . LYS B 1 231 ? 8.75 33.188 -11.031 1 96.56 231 LYS B CA 1
ATOM 4485 C C . LYS B 1 231 ? 10.172 33.625 -10.68 1 96.56 231 LYS B C 1
ATOM 4487 O O . LYS B 1 231 ? 10.695 34.594 -11.227 1 96.56 231 LYS B O 1
ATOM 4492 N N . ASP B 1 232 ? 10.812 32.906 -9.758 1 97.62 232 ASP B N 1
ATOM 4493 C CA . ASP B 1 232 ? 12.164 33.312 -9.359 1 97.62 232 ASP B CA 1
ATOM 4494 C C . ASP B 1 232 ? 13.125 32.125 -9.438 1 97.62 232 ASP B C 1
ATOM 4496 O O . ASP B 1 232 ? 14.195 32.156 -8.82 1 97.62 232 ASP B O 1
ATOM 4500 N N . GLY B 1 233 ? 12.664 31.078 -10.055 1 97.19 233 GLY B N 1
ATOM 4501 C CA . GLY B 1 233 ? 13.516 29.922 -10.297 1 97.19 233 GLY B CA 1
ATOM 4502 C C . GLY B 1 233 ? 13.5 28.922 -9.156 1 97.19 233 GLY B C 1
ATOM 4503 O O . GLY B 1 233 ? 14.047 27.828 -9.281 1 97.19 233 GLY B O 1
ATOM 4504 N N . THR B 1 234 ? 12.867 29.219 -8.078 1 97.81 234 THR B N 1
ATOM 4505 C CA . THR B 1 234 ? 12.859 28.312 -6.938 1 97.81 234 THR B CA 1
ATOM 4506 C C . THR B 1 234 ? 11.508 27.625 -6.809 1 97.81 234 THR B C 1
ATOM 4508 O O . THR B 1 234 ? 10.555 27.969 -7.508 1 97.81 234 THR B O 1
ATOM 4511 N N . GLY B 1 235 ? 11.43 26.578 -5.996 1 96.75 235 GLY B N 1
ATOM 4512 C CA . GLY B 1 235 ? 10.219 25.797 -5.859 1 96.75 235 GLY B CA 1
ATOM 4513 C C . GLY B 1 235 ? 9.031 26.609 -5.367 1 96.75 235 GLY B C 1
ATOM 4514 O O . GLY B 1 235 ? 9.188 27.484 -4.516 1 96.75 235 GLY B O 1
ATOM 4515 N N . VAL B 1 236 ? 7.875 26.312 -5.926 1 98.06 236 VAL B N 1
ATOM 4516 C CA . VAL B 1 236 ? 6.641 27 -5.559 1 98.06 236 VAL B CA 1
ATOM 4517 C C . VAL B 1 236 ? 5.672 26 -4.922 1 98.06 236 VAL B C 1
ATOM 4519 O O . VAL B 1 236 ? 5.414 24.938 -5.473 1 98.06 236 VAL B O 1
ATOM 4522 N N . ARG B 1 237 ? 5.211 26.312 -3.729 1 98.19 237 ARG B N 1
ATOM 4523 C CA . ARG B 1 237 ? 4.238 25.5 -3.012 1 98.19 237 ARG B CA 1
ATOM 4524 C C . ARG B 1 237 ? 3.096 26.344 -2.473 1 98.19 237 ARG B C 1
ATOM 4526 O O . ARG B 1 237 ? 3.242 27.562 -2.305 1 98.19 237 ARG B O 1
ATOM 4533 N N . ASP B 1 238 ? 1.969 25.734 -2.303 1 98.62 238 ASP B N 1
ATOM 4534 C CA . ASP B 1 238 ? 0.839 26.312 -1.58 1 98.62 238 ASP B CA 1
ATOM 4535 C C . ASP B 1 238 ? 0.999 26.125 -0.073 1 98.62 238 ASP B C 1
ATOM 4537 O O . ASP B 1 238 ? 0.835 25.016 0.442 1 98.62 238 ASP B O 1
ATOM 4541 N N . TYR B 1 239 ? 1.35 27.234 0.611 1 98.69 239 TYR B N 1
ATOM 4542 C CA . TYR B 1 239 ? 1.498 27.172 2.061 1 98.69 239 TYR B CA 1
ATOM 4543 C C . TYR B 1 239 ? 0.215 27.609 2.76 1 98.69 239 TYR B C 1
ATOM 4545 O O . TYR B 1 239 ? -0.425 28.578 2.348 1 98.69 239 TYR B O 1
ATOM 4553 N N . ILE B 1 240 ? -0.158 26.906 3.82 1 98.75 240 ILE B N 1
ATOM 4554 C CA . ILE B 1 240 ? -1.401 27.156 4.539 1 98.75 240 ILE B CA 1
ATOM 4555 C C . ILE B 1 240 ? -1.113 27.312 6.031 1 98.75 240 ILE B C 1
ATOM 4557 O O . ILE B 1 240 ? -0.275 26.609 6.586 1 98.75 240 ILE B O 1
ATOM 4561 N N . HIS B 1 241 ? -1.772 28.266 6.66 1 98.88 241 HIS B N 1
ATOM 4562 C CA . HIS B 1 241 ? -1.628 28.438 8.102 1 98.88 241 HIS B CA 1
ATOM 4563 C C . HIS B 1 241 ? -2.127 27.203 8.852 1 98.88 241 HIS B C 1
ATOM 4565 O O . HIS B 1 241 ? -3.217 26.703 8.57 1 98.88 241 HIS B O 1
ATOM 4571 N N . ILE B 1 242 ? -1.41 26.781 9.828 1 98.88 242 ILE B N 1
ATOM 4572 C CA . ILE B 1 242 ? -1.66 25.531 10.555 1 98.88 242 ILE B CA 1
ATOM 4573 C C . ILE B 1 242 ? -3.037 25.594 11.211 1 98.88 242 ILE B C 1
ATOM 4575 O O . ILE B 1 242 ? -3.744 24.578 11.273 1 98.88 242 ILE B O 1
ATOM 4579 N N . VAL B 1 243 ? -3.486 26.719 11.703 1 98.81 243 VAL B N 1
ATOM 4580 C CA . VAL B 1 243 ? -4.77 26.859 12.391 1 98.81 243 VAL B CA 1
ATOM 4581 C C . VAL B 1 243 ? -5.906 26.734 11.375 1 98.81 243 VAL B C 1
ATOM 4583 O O . VAL B 1 243 ? -6.949 26.156 11.672 1 98.81 243 VAL B O 1
ATOM 4586 N N . ASP B 1 244 ? -5.723 27.375 10.172 1 98.81 244 ASP B N 1
ATOM 4587 C CA . ASP B 1 244 ? -6.699 27.156 9.109 1 98.81 244 ASP B CA 1
ATOM 4588 C C . ASP B 1 244 ? -6.84 25.672 8.789 1 98.81 244 ASP B C 1
ATOM 4590 O O . ASP B 1 244 ? -7.953 25.172 8.656 1 98.81 244 ASP B O 1
ATOM 4594 N N . LEU B 1 245 ? -5.723 25.016 8.633 1 98.81 245 LEU B N 1
ATOM 4595 C CA . LEU B 1 245 ? -5.734 23.594 8.344 1 98.81 245 LEU B CA 1
ATOM 4596 C C . LEU B 1 245 ? -6.449 22.812 9.445 1 98.81 245 LEU B C 1
ATOM 4598 O O . LEU B 1 245 ? -7.246 21.922 9.172 1 98.81 245 LEU B O 1
ATOM 4602 N N . ALA B 1 246 ? -6.133 23.094 10.703 1 98.88 246 ALA B N 1
ATOM 4603 C CA . ALA B 1 246 ? -6.762 22.422 11.844 1 98.88 246 ALA B CA 1
ATOM 4604 C C . ALA B 1 246 ? -8.281 22.594 11.812 1 98.88 246 ALA B C 1
ATOM 4606 O O . ALA B 1 246 ? -9.023 21.641 12.078 1 98.88 246 ALA B O 1
ATOM 4607 N N . GLN B 1 247 ? -8.742 23.766 11.461 1 98.5 247 GLN B N 1
ATOM 4608 C CA . GLN B 1 247 ? -10.172 24.062 11.414 1 98.5 247 GLN B CA 1
ATOM 4609 C C . GLN B 1 247 ? -10.867 23.25 10.328 1 98.5 247 GLN B C 1
ATOM 4611 O O . GLN B 1 247 ? -12.039 22.906 10.469 1 98.5 247 GLN B O 1
ATOM 4616 N N . ALA B 1 248 ? -10.148 22.969 9.234 1 98.69 248 ALA B N 1
ATOM 4617 C CA . ALA B 1 248 ? -10.703 22.109 8.195 1 98.69 248 ALA B CA 1
ATOM 4618 C C . ALA B 1 248 ? -11.094 20.75 8.766 1 98.69 248 ALA B C 1
ATOM 4620 O O . ALA B 1 248 ? -12.055 20.125 8.312 1 98.69 248 ALA B O 1
ATOM 4621 N N . HIS B 1 249 ? -10.391 20.234 9.758 1 98.75 249 HIS B N 1
ATOM 4622 C CA . HIS B 1 249 ? -10.711 18.953 10.375 1 98.75 249 HIS B CA 1
ATOM 4623 C C . HIS B 1 249 ? -12 19.031 11.18 1 98.75 249 HIS B C 1
ATOM 4625 O O . HIS B 1 249 ? -12.773 18.078 11.227 1 98.75 249 HIS B O 1
ATOM 4631 N N . ILE B 1 250 ? -12.297 20.188 11.828 1 98.06 250 ILE B N 1
ATOM 4632 C CA . ILE B 1 250 ? -13.5 20.359 12.633 1 98.06 250 ILE B CA 1
ATOM 4633 C C . ILE B 1 250 ? -14.734 20.297 11.727 1 98.06 250 ILE B C 1
ATOM 4635 O O . ILE B 1 250 ? -15.688 19.578 12.023 1 98.06 250 ILE B O 1
ATOM 4639 N N . VAL B 1 251 ? -14.641 21.016 10.609 1 97.88 251 VAL B N 1
ATOM 4640 C CA . VAL B 1 251 ? -15.789 21.031 9.719 1 97.88 251 VAL B CA 1
ATOM 4641 C C . VAL B 1 251 ? -15.945 19.656 9.055 1 97.88 251 VAL B C 1
ATOM 4643 O O . VAL B 1 251 ? -17.047 19.266 8.688 1 97.88 251 VAL B O 1
ATOM 4646 N N . SER B 1 252 ? -14.836 18.922 8.891 1 98.38 252 SER B N 1
ATOM 4647 C CA . SER B 1 252 ? -14.891 17.578 8.32 1 98.38 252 SER B CA 1
ATOM 4648 C C . SER B 1 252 ? -15.602 16.609 9.258 1 98.38 252 SER B C 1
ATOM 4650 O O . SER B 1 252 ? -16.344 15.727 8.805 1 98.38 252 SER B O 1
ATOM 4652 N N . ILE B 1 253 ? -15.406 16.719 10.57 1 97.62 253 ILE B N 1
ATOM 4653 C CA . ILE B 1 253 ? -16.094 15.883 11.547 1 97.62 253 ILE B CA 1
ATOM 4654 C C . ILE B 1 253 ? -17.609 16.094 11.438 1 97.62 253 ILE B C 1
ATOM 4656 O O . ILE B 1 253 ? -18.375 15.141 11.523 1 97.62 253 ILE B O 1
ATOM 4660 N N . GLN B 1 254 ? -17.953 17.344 11.242 1 95.75 254 GLN B N 1
ATOM 4661 C CA . GLN B 1 254 ? -19.375 17.656 11.125 1 95.75 254 GLN B CA 1
ATOM 4662 C C . GLN B 1 254 ? -19.984 17 9.883 1 95.75 254 GLN B C 1
ATOM 4664 O O . GLN B 1 254 ? -21.156 16.609 9.891 1 95.75 254 GLN B O 1
ATOM 4669 N N . LEU B 1 255 ? -19.188 16.906 8.859 1 97.25 255 LEU B N 1
ATOM 4670 C CA . LEU B 1 255 ? -19.641 16.281 7.629 1 97.25 255 LEU B CA 1
ATOM 4671 C C . LEU B 1 255 ? -19.844 14.781 7.84 1 97.25 255 LEU B C 1
ATOM 4673 O O . LEU B 1 255 ? -20.75 14.188 7.234 1 97.25 255 LEU B O 1
ATOM 4677 N N . LEU B 1 256 ? -19.062 14.125 8.688 1 97.75 256 LEU B N 1
ATOM 4678 C CA . LEU B 1 256 ? -19.172 12.703 8.969 1 97.75 256 LEU B CA 1
ATOM 4679 C C . LEU B 1 256 ? -20.562 12.367 9.508 1 97.75 256 LEU B C 1
ATOM 4681 O O . LEU B 1 256 ? -21.109 11.305 9.219 1 97.75 256 LEU B O 1
ATOM 4685 N N . ASP B 1 257 ? -21.156 13.281 10.234 1 93.06 257 ASP B N 1
ATOM 4686 C CA . ASP B 1 257 ? -22.469 13.086 10.852 1 93.06 257 ASP B CA 1
ATOM 4687 C C . ASP B 1 257 ? -23.562 13 9.797 1 93.06 257 ASP B C 1
ATOM 4689 O O . ASP B 1 257 ? -24.656 12.484 10.062 1 93.06 257 ASP B O 1
ATOM 4693 N N . LYS B 1 258 ? -23.266 13.422 8.664 1 95.12 258 LYS B N 1
ATOM 4694 C CA . LYS B 1 258 ? -24.266 13.445 7.59 1 95.12 258 LYS B CA 1
ATOM 4695 C C . LYS B 1 258 ? -24.156 12.188 6.723 1 95.12 258 LYS B C 1
ATOM 4697 O O . LYS B 1 258 ? -24.703 12.148 5.621 1 95.12 258 LYS B O 1
ATOM 4702 N N . LYS B 1 259 ? -23.422 11.18 7.172 1 95.75 259 LYS B N 1
ATOM 4703 C CA . LYS B 1 259 ? -23.219 9.945 6.422 1 95.75 259 LYS B CA 1
ATOM 4704 C C . LYS B 1 259 ? -22.703 10.234 5.016 1 95.75 259 LYS B C 1
ATOM 4706 O O . LYS B 1 259 ? -23.266 9.773 4.027 1 95.75 259 LYS B O 1
ATOM 4711 N N . CYS B 1 260 ? -21.641 10.891 4.945 1 97 260 CYS B N 1
ATOM 4712 C CA . CYS B 1 260 ? -21.141 11.508 3.725 1 97 260 CYS B CA 1
ATOM 4713 C C . CYS B 1 260 ? -20.469 10.477 2.828 1 97 260 CYS B C 1
ATOM 4715 O O . CYS B 1 260 ? -20.156 10.766 1.668 1 97 260 CYS B O 1
ATOM 4717 N N . GLY B 1 261 ? -20.281 9.227 3.258 1 98.19 261 GLY B N 1
ATOM 4718 C CA . GLY B 1 261 ? -19.453 8.312 2.502 1 98.19 261 GLY B CA 1
ATOM 4719 C C . GLY B 1 261 ? -18 8.773 2.402 1 98.19 261 GLY B C 1
ATOM 4720 O O . GLY B 1 261 ? -17.438 9.281 3.375 1 98.19 261 GLY B O 1
ATOM 4721 N N . LEU B 1 262 ? -17.391 8.508 1.298 1 98.75 262 LEU B N 1
ATOM 4722 C CA . LEU B 1 262 ? -16.016 8.922 1.086 1 98.75 262 LEU B CA 1
ATOM 4723 C C . LEU B 1 262 ? -15.953 10.289 0.404 1 98.75 262 LEU B C 1
ATOM 4725 O O . LEU B 1 262 ? -16.547 10.477 -0.663 1 98.75 262 LEU B O 1
ATOM 4729 N N . LYS B 1 263 ? -15.312 11.258 1.027 1 98.62 263 LYS B N 1
ATOM 4730 C CA . LYS B 1 263 ? -15.07 12.586 0.461 1 98.62 263 LYS B CA 1
ATOM 4731 C C . LYS B 1 263 ? -13.586 12.93 0.474 1 98.62 263 LYS B C 1
ATOM 4733 O O . LYS B 1 263 ? -12.859 12.539 1.396 1 98.62 263 LYS B O 1
ATOM 4738 N N . VAL B 1 264 ? -13.141 13.609 -0.543 1 98.75 264 VAL B N 1
ATOM 4739 C CA . VAL B 1 264 ? -11.758 14.047 -0.662 1 98.75 264 VAL B CA 1
ATOM 4740 C C . VAL B 1 264 ? -11.711 15.547 -0.94 1 98.75 264 VAL B C 1
ATOM 4742 O O . VAL B 1 264 ? -12.438 16.047 -1.802 1 98.75 264 VAL B O 1
ATOM 4745 N N . TYR B 1 265 ? -10.852 16.266 -0.22 1 98.81 265 TYR B N 1
ATOM 4746 C CA . TYR B 1 265 ? -10.75 17.719 -0.426 1 98.81 265 TYR B CA 1
ATOM 4747 C C . TYR B 1 265 ? -9.297 18.156 -0.431 1 98.81 265 TYR B C 1
ATOM 4749 O O . TYR B 1 265 ? -8.492 17.688 0.37 1 98.81 265 TYR B O 1
ATOM 4757 N N . ASN B 1 266 ? -8.977 19.031 -1.359 1 98.75 266 ASN B N 1
ATOM 4758 C CA . ASN B 1 266 ? -7.77 19.844 -1.229 1 98.75 266 ASN B CA 1
ATOM 4759 C C . ASN B 1 266 ? -7.898 20.875 -0.105 1 98.75 266 ASN B C 1
ATOM 4761 O O . ASN B 1 266 ? -8.906 21.562 -0.011 1 98.75 266 ASN B O 1
ATOM 4765 N N . ILE B 1 267 ? -6.926 20.891 0.72 1 98.75 267 ILE B N 1
ATOM 4766 C CA . ILE B 1 267 ? -6.883 21.891 1.786 1 98.75 267 ILE B CA 1
ATOM 4767 C C . ILE B 1 267 ? -5.66 22.781 1.607 1 98.75 267 ILE B C 1
ATOM 4769 O O . ILE B 1 267 ? -4.559 22.438 2.039 1 98.75 267 ILE B O 1
ATOM 4773 N N . GLY B 1 268 ? -5.773 23.844 0.989 1 98.38 268 GLY B N 1
ATOM 4774 C CA . GLY B 1 268 ? -4.773 24.844 0.676 1 98.38 268 GLY B CA 1
ATOM 4775 C C . GLY B 1 268 ? -5.367 26.234 0.458 1 98.38 268 GLY B C 1
ATOM 4776 O O . GLY B 1 268 ? -6.566 26.438 0.645 1 98.38 268 GLY B O 1
ATOM 4777 N N . THR B 1 269 ? -4.555 27.172 0.14 1 97.81 269 THR B N 1
ATOM 4778 C CA . THR B 1 269 ? -5.004 28.547 -0.071 1 97.81 269 THR B CA 1
ATOM 4779 C C . THR B 1 269 ? -5.324 28.797 -1.542 1 97.81 269 THR B C 1
ATOM 4781 O O . THR B 1 269 ? -6.082 29.719 -1.874 1 97.81 269 THR B O 1
ATOM 4784 N N . GLY B 1 270 ? -4.68 28.047 -2.389 1 97.69 270 GLY B N 1
ATOM 4785 C CA . GLY B 1 270 ? -4.77 28.281 -3.82 1 97.69 270 GLY B CA 1
ATOM 4786 C C . GLY B 1 270 ? -3.711 29.25 -4.328 1 97.69 270 GLY B C 1
ATOM 4787 O O . GLY B 1 270 ? -3.621 29.5 -5.527 1 97.69 270 GLY B O 1
ATOM 4788 N N . THR B 1 271 ? -2.912 29.703 -3.453 1 97.56 271 THR B N 1
ATOM 4789 C CA . THR B 1 271 ? -1.843 30.625 -3.811 1 97.56 271 THR B CA 1
ATOM 4790 C C . THR B 1 271 ? -0.479 29.953 -3.676 1 97.56 271 THR B C 1
ATOM 4792 O O . THR B 1 271 ? -0.16 29.391 -2.627 1 97.56 271 THR B O 1
ATOM 4795 N N . GLY B 1 272 ? 0.323 30 -4.711 1 98.12 272 GLY B N 1
ATOM 4796 C CA . GLY B 1 272 ? 1.679 29.484 -4.672 1 98.12 272 GLY B CA 1
ATOM 4797 C C . GLY B 1 272 ? 2.709 30.516 -4.262 1 98.12 272 GLY B C 1
ATOM 4798 O O . GLY B 1 272 ? 2.676 31.656 -4.734 1 98.12 272 GLY B O 1
ATOM 4799 N N . TYR B 1 273 ? 3.6 30.109 -3.338 1 98.44 273 TYR B N 1
ATOM 4800 C CA . TYR B 1 273 ? 4.738 30.922 -2.941 1 98.44 273 TYR B CA 1
ATOM 4801 C C . TYR B 1 273 ? 6.051 30.188 -3.191 1 98.44 273 TYR B C 1
ATOM 4803 O O . TYR B 1 273 ? 6.156 28.984 -2.943 1 98.44 273 TYR B O 1
ATOM 4811 N N . SER B 1 274 ? 7.02 30.938 -3.693 1 98.19 274 SER B N 1
ATOM 4812 C CA . SER B 1 274 ? 8.336 30.344 -3.896 1 98.19 274 SER B CA 1
ATOM 4813 C C . SER B 1 274 ? 9.109 30.266 -2.584 1 98.19 274 SER B C 1
ATOM 4815 O O . SER B 1 274 ? 8.727 30.875 -1.59 1 98.19 274 SER B O 1
ATOM 4817 N N . VAL B 1 275 ? 10.164 29.484 -2.625 1 98.19 275 VAL B N 1
ATOM 4818 C CA . VAL B 1 275 ? 11.031 29.359 -1.458 1 98.19 275 VAL B CA 1
ATOM 4819 C C . VAL B 1 275 ? 11.562 30.734 -1.053 1 98.19 275 VAL B C 1
ATOM 4821 O O . VAL B 1 275 ? 11.555 31.078 0.13 1 98.19 275 VAL B O 1
ATOM 4824 N N . LEU B 1 276 ? 11.93 31.531 -2.014 1 98.31 276 LEU B N 1
ATOM 4825 C CA . LEU B 1 276 ? 12.5 32.844 -1.729 1 98.31 276 LEU B CA 1
ATOM 4826 C C . LEU B 1 276 ? 11.438 33.781 -1.17 1 98.31 276 LEU B C 1
ATOM 4828 O O . LEU B 1 276 ? 11.742 34.625 -0.331 1 98.31 276 LEU B O 1
ATOM 4832 N N . GLU B 1 277 ? 10.219 33.625 -1.63 1 98.44 277 GLU B N 1
ATOM 4833 C CA . GLU B 1 277 ? 9.133 34.438 -1.084 1 98.44 277 GLU B CA 1
ATOM 4834 C C . GLU B 1 277 ? 8.891 34.125 0.385 1 98.44 277 GLU B C 1
ATOM 4836 O O . GLU B 1 277 ? 8.586 35 1.184 1 98.44 277 GLU B O 1
ATOM 4841 N N . ILE B 1 278 ? 9.016 32.844 0.742 1 98.75 278 ILE B N 1
ATOM 4842 C CA . ILE B 1 278 ? 8.852 32.438 2.129 1 98.75 278 ILE B CA 1
ATOM 4843 C C . ILE B 1 278 ? 9.953 33.031 2.988 1 98.75 278 ILE B C 1
ATOM 4845 O O . ILE B 1 278 ? 9.688 33.562 4.078 1 98.75 278 ILE B O 1
ATOM 4849 N N . ILE B 1 279 ? 11.18 32.969 2.498 1 98.69 279 ILE B N 1
ATOM 4850 C CA . ILE B 1 279 ? 12.32 33.531 3.225 1 98.69 279 ILE B CA 1
ATOM 4851 C C . ILE B 1 279 ? 12.133 35.031 3.42 1 98.69 279 ILE B C 1
ATOM 4853 O O . ILE B 1 279 ? 12.32 35.562 4.523 1 98.69 279 ILE B O 1
ATOM 4857 N N . LYS B 1 280 ? 11.703 35.719 2.398 1 98.56 280 LYS B N 1
ATOM 4858 C CA . LYS B 1 280 ? 11.477 37.156 2.467 1 98.56 280 LYS B CA 1
ATOM 4859 C C . LYS B 1 280 ? 10.375 37.5 3.463 1 98.56 280 LYS B C 1
ATOM 4861 O O . LYS B 1 280 ? 10.484 38.469 4.215 1 98.56 280 LYS B O 1
ATOM 4866 N N . ALA B 1 281 ? 9.305 36.719 3.404 1 98.81 281 ALA B N 1
ATOM 4867 C CA . ALA B 1 281 ? 8.203 36.938 4.336 1 98.81 281 ALA B CA 1
ATOM 4868 C C . ALA B 1 281 ? 8.656 36.75 5.781 1 98.81 281 ALA B C 1
ATOM 4870 O O . ALA B 1 281 ? 8.227 37.469 6.68 1 98.81 281 ALA B O 1
ATOM 4871 N N . MET B 1 282 ? 9.492 35.781 6.008 1 98.81 282 MET B N 1
ATOM 4872 C CA . MET B 1 282 ? 10.016 35.531 7.348 1 98.81 282 MET B CA 1
ATOM 4873 C C . MET B 1 282 ? 10.961 36.656 7.777 1 98.81 282 MET B C 1
ATOM 4875 O O . MET B 1 282 ? 11.023 37 8.961 1 98.81 282 MET B O 1
ATOM 4879 N N . GLU B 1 283 ? 11.727 37.188 6.816 1 98.88 283 GLU B N 1
ATOM 4880 C CA . GLU B 1 283 ? 12.57 38.344 7.113 1 98.88 283 GLU B CA 1
ATOM 4881 C C . GLU B 1 283 ? 11.734 39.531 7.613 1 98.88 283 GLU B C 1
ATOM 4883 O O . GLU B 1 283 ? 12.117 40.219 8.562 1 98.88 283 GLU B O 1
ATOM 4888 N N . LYS B 1 284 ? 10.672 39.688 6.965 1 98.75 284 LYS B N 1
ATOM 4889 C CA . LYS B 1 284 ? 9.75 40.75 7.383 1 98.75 284 LYS B CA 1
ATOM 4890 C C . LYS B 1 284 ? 9.242 40.5 8.805 1 98.75 284 LYS B C 1
ATOM 4892 O O . LYS B 1 284 ? 9.203 41.438 9.617 1 98.75 284 LYS B O 1
ATOM 4897 N N . ALA B 1 285 ? 8.828 39.312 9.125 1 98.69 285 ALA B N 1
ATOM 4898 C CA . ALA B 1 285 ? 8.25 38.969 10.414 1 98.69 285 ALA B CA 1
ATOM 4899 C C . ALA B 1 285 ? 9.281 39.094 11.531 1 98.69 285 ALA B C 1
ATOM 4901 O O . ALA B 1 285 ? 8.953 39.5 12.648 1 98.69 285 ALA B O 1
ATOM 4902 N N . CYS B 1 286 ? 10.539 38.75 11.227 1 98.25 286 CYS B N 1
ATOM 4903 C CA . CYS B 1 286 ? 11.531 38.719 12.297 1 98.25 286 CYS B CA 1
ATOM 4904 C C . CYS B 1 286 ? 12.312 40.031 12.344 1 98.25 286 CYS B C 1
ATOM 4906 O O . CYS B 1 286 ? 13.008 40.281 13.32 1 98.25 286 CYS B O 1
ATOM 4908 N N . GLY B 1 287 ? 12.203 40.812 11.234 1 98.25 287 GLY B N 1
ATOM 4909 C CA . GLY B 1 287 ? 12.82 42.125 11.211 1 98.25 287 GLY B CA 1
ATOM 4910 C C . GLY B 1 287 ? 14.305 42.094 10.906 1 98.25 287 GLY B C 1
ATOM 4911 O O . GLY B 1 287 ? 15.039 43 11.273 1 98.25 287 GLY B O 1
ATOM 4912 N N . LYS B 1 288 ? 14.82 41.062 10.297 1 97.81 288 LYS B N 1
ATOM 4913 C CA . LYS B 1 288 ? 16.234 40.938 9.938 1 97.81 288 LYS B CA 1
ATOM 4914 C C . LYS B 1 288 ? 16.422 40.031 8.727 1 97.81 288 LYS B C 1
ATOM 4916 O O . LYS B 1 288 ? 15.539 39.219 8.422 1 97.81 288 LYS B O 1
ATOM 4921 N N . PRO B 1 289 ? 17.547 40.156 8.055 1 98.06 289 PRO B N 1
ATOM 4922 C CA . PRO B 1 289 ? 17.828 39.281 6.918 1 98.06 289 PRO B CA 1
ATOM 4923 C C . PRO B 1 289 ? 18.062 37.844 7.344 1 98.06 289 PRO B C 1
ATOM 4925 O O . PRO B 1 289 ? 18.594 37.594 8.43 1 98.06 289 PRO B O 1
ATOM 4928 N N . ILE B 1 290 ? 17.703 36.906 6.5 1 98.56 290 ILE B N 1
ATOM 4929 C CA . ILE B 1 290 ? 17.922 35.5 6.711 1 98.56 290 ILE B CA 1
ATOM 4930 C C . ILE B 1 290 ? 18.859 34.938 5.629 1 98.56 290 ILE B C 1
ATOM 4932 O O . ILE B 1 290 ? 18.484 34.875 4.453 1 98.56 290 ILE B O 1
ATOM 4936 N N . PRO B 1 291 ? 20.062 34.562 5.977 1 98.44 291 PRO B N 1
ATOM 4937 C CA . PRO B 1 291 ? 21 34.062 4.977 1 98.44 291 PRO B CA 1
ATOM 4938 C C . PRO B 1 291 ? 20.516 32.812 4.277 1 98.44 291 PRO B C 1
ATOM 4940 O O . PRO B 1 291 ? 19.922 31.938 4.914 1 98.44 291 PRO B O 1
ATOM 4943 N N . CYS B 1 292 ? 20.703 32.719 2.965 1 97.81 292 CYS B N 1
ATOM 4944 C CA . CYS B 1 292 ? 20.375 31.5 2.217 1 97.81 292 CYS B CA 1
ATOM 4945 C C . CYS B 1 292 ? 21.469 31.156 1.22 1 97.81 292 CYS B C 1
ATOM 4947 O O . CYS B 1 292 ? 22.266 32 0.848 1 97.81 292 CYS B O 1
ATOM 4949 N N . LYS B 1 293 ? 21.609 29.922 0.929 1 97.62 293 LYS B N 1
ATOM 4950 C CA . LYS B 1 293 ? 22.547 29.375 -0.042 1 97.62 293 LYS B CA 1
ATOM 4951 C C . LYS B 1 293 ? 21.828 28.562 -1.118 1 97.62 293 LYS B C 1
ATOM 4953 O O . LYS B 1 293 ? 21 27.703 -0.807 1 97.62 293 LYS B O 1
ATOM 4958 N N . ILE B 1 294 ? 22.156 28.844 -2.398 1 96.81 294 ILE B N 1
ATOM 4959 C CA . ILE B 1 294 ? 21.562 28.109 -3.51 1 96.81 294 ILE B CA 1
ATOM 4960 C C . ILE B 1 294 ? 22.281 26.781 -3.689 1 96.81 294 ILE B C 1
ATOM 4962 O O . ILE B 1 294 ? 23.516 26.75 -3.785 1 96.81 294 ILE B O 1
ATOM 4966 N N . CYS B 1 295 ? 21.547 25.766 -3.662 1 95.88 295 CYS B N 1
ATOM 4967 C CA . CYS B 1 295 ? 22.031 24.406 -3.842 1 95.88 295 CYS B CA 1
ATOM 4968 C C . CYS B 1 295 ? 21.438 23.766 -5.09 1 95.88 295 CYS B C 1
ATOM 4970 O O . CYS B 1 295 ? 20.484 24.297 -5.668 1 95.88 295 CYS B O 1
ATOM 4972 N N . PRO B 1 296 ? 22.062 22.625 -5.613 1 93.56 296 PRO B N 1
ATOM 4973 C CA . PRO B 1 296 ? 21.453 21.906 -6.73 1 93.56 296 PRO B CA 1
ATOM 4974 C C . PRO B 1 296 ? 20.031 21.422 -6.414 1 93.56 296 PRO B C 1
ATOM 4976 O O . PRO B 1 296 ? 19.672 21.266 -5.246 1 93.56 296 PRO B O 1
ATOM 4979 N N . ARG B 1 297 ? 19.359 21.156 -7.473 1 91.19 297 ARG B N 1
ATOM 4980 C CA . ARG B 1 297 ? 18.016 20.625 -7.32 1 91.19 297 ARG B CA 1
ATOM 4981 C C . ARG B 1 297 ? 18.031 19.312 -6.547 1 91.19 297 ARG B C 1
ATOM 4983 O O . ARG B 1 297 ? 19.016 18.562 -6.594 1 91.19 297 ARG B O 1
ATOM 4990 N N . ARG B 1 298 ? 16.969 19.156 -5.781 1 81.44 298 ARG B N 1
ATOM 4991 C CA . ARG B 1 298 ? 16.703 17.828 -5.203 1 81.44 298 ARG B CA 1
ATOM 4992 C C . ARG B 1 298 ? 15.93 16.953 -6.18 1 81.44 298 ARG B C 1
ATOM 4994 O O . ARG B 1 298 ? 14.977 17.406 -6.809 1 81.44 298 ARG B O 1
ATOM 5001 N N . GLU B 1 299 ? 16.406 15.758 -6.359 1 76.5 299 GLU B N 1
ATOM 5002 C CA . GLU B 1 299 ? 15.734 14.82 -7.254 1 76.5 299 GLU B CA 1
ATOM 5003 C C . GLU B 1 299 ? 14.297 14.57 -6.809 1 76.5 299 GLU B C 1
ATOM 5005 O O . GLU B 1 299 ? 14.031 14.375 -5.621 1 76.5 299 GLU B O 1
ATOM 5010 N N . GLY B 1 300 ? 13.375 14.758 -7.738 1 73.56 300 GLY B N 1
ATOM 5011 C CA . GLY B 1 300 ? 11.992 14.383 -7.473 1 73.56 300 GLY B CA 1
ATOM 5012 C C . GLY B 1 300 ? 11.133 15.555 -7.039 1 73.56 300 GLY B C 1
ATOM 5013 O O . GLY B 1 300 ? 9.922 15.406 -6.875 1 73.56 300 GLY B O 1
ATOM 5014 N N . ASP B 1 301 ? 11.781 16.734 -6.973 1 82.69 301 ASP B N 1
ATOM 5015 C CA . ASP B 1 301 ? 10.969 17.859 -6.559 1 82.69 301 ASP B CA 1
ATOM 5016 C C . ASP B 1 301 ? 10.188 18.453 -7.734 1 82.69 301 ASP B C 1
ATOM 5018 O O . ASP B 1 301 ? 10.75 18.656 -8.812 1 82.69 301 ASP B O 1
ATOM 5022 N N . ALA B 1 302 ? 8.953 18.625 -7.477 1 88.88 302 ALA B N 1
ATOM 5023 C CA . ALA B 1 302 ? 8.156 19.344 -8.461 1 88.88 302 ALA B CA 1
ATOM 5024 C C . ALA B 1 302 ? 8.5 20.828 -8.453 1 88.88 302 ALA B C 1
ATOM 5026 O O . ALA B 1 302 ? 8.867 21.391 -7.418 1 88.88 302 ALA B O 1
ATOM 5027 N N . ALA B 1 303 ? 8.367 21.469 -9.594 1 94.88 303 ALA B N 1
ATOM 5028 C CA . ALA B 1 303 ? 8.633 22.906 -9.703 1 94.88 303 ALA B CA 1
ATOM 5029 C C . ALA B 1 303 ? 7.578 23.719 -8.953 1 94.88 303 ALA B C 1
ATOM 5031 O O . ALA B 1 303 ? 7.91 24.641 -8.195 1 94.88 303 ALA B O 1
ATOM 5032 N N . ALA B 1 304 ? 6.32 23.328 -9.164 1 97.31 304 ALA B N 1
ATOM 5033 C CA . ALA B 1 304 ? 5.223 24.062 -8.539 1 97.31 304 ALA B CA 1
ATOM 5034 C C . ALA B 1 304 ? 4.062 23.125 -8.211 1 97.31 304 ALA B C 1
ATOM 5036 O O . ALA B 1 304 ? 3.746 22.219 -8.992 1 97.31 304 ALA B O 1
ATOM 5037 N N . VAL B 1 305 ? 3.482 23.297 -7.102 1 97.5 305 VAL B N 1
ATOM 5038 C CA . VAL B 1 305 ? 2.271 22.578 -6.703 1 97.5 305 VAL B CA 1
ATOM 5039 C C . VAL B 1 305 ? 1.405 23.484 -5.828 1 97.5 305 VAL B C 1
ATOM 5041 O O . VAL B 1 305 ? 1.83 23.906 -4.75 1 97.5 305 VAL B O 1
ATOM 5044 N N . TYR B 1 306 ? 0.237 23.844 -6.309 1 98.44 306 TYR B N 1
ATOM 5045 C CA . TYR B 1 306 ? -0.708 24.609 -5.5 1 98.44 306 TYR B CA 1
ATOM 5046 C C . TYR B 1 306 ? -2.145 24.219 -5.824 1 98.44 306 TYR B C 1
ATOM 5048 O O . TYR B 1 306 ? -2.438 23.781 -6.941 1 98.44 306 TYR B O 1
ATOM 5056 N N . ALA B 1 307 ? -3.012 24.375 -4.922 1 98.38 307 ALA B N 1
ATOM 5057 C CA . ALA B 1 307 ? -4.324 23.75 -4.918 1 98.38 307 ALA B CA 1
ATOM 5058 C C . ALA B 1 307 ? -5.359 24.609 -5.629 1 98.38 307 ALA B C 1
ATOM 5060 O O . ALA B 1 307 ? -5.219 25.844 -5.68 1 98.38 307 ALA B O 1
ATOM 5061 N N . ASP B 1 308 ? -6.281 23.984 -6.305 1 98.38 308 ASP B N 1
ATOM 5062 C CA . ASP B 1 308 ? -7.617 24.562 -6.387 1 98.38 308 ASP B CA 1
ATOM 5063 C C . ASP B 1 308 ? -8.422 24.266 -5.125 1 98.38 308 ASP B C 1
ATOM 5065 O O . ASP B 1 308 ? -8.773 23.109 -4.859 1 98.38 308 ASP B O 1
ATOM 5069 N N . ALA B 1 309 ? -8.727 25.281 -4.332 1 96.19 309 ALA B N 1
ATOM 5070 C CA . ALA B 1 309 ? -9.367 25.109 -3.031 1 96.19 309 ALA B CA 1
ATOM 5071 C C . ALA B 1 309 ? -10.883 25.25 -3.145 1 96.19 309 ALA B C 1
ATOM 5073 O O . ALA B 1 309 ? -11.578 25.375 -2.133 1 96.19 309 ALA B O 1
ATOM 5074 N N . GLY B 1 310 ? -11.406 25.234 -4.289 1 97.62 310 GLY B N 1
ATOM 5075 C CA . GLY B 1 310 ? -12.805 25.547 -4.555 1 97.62 310 GLY B CA 1
ATOM 5076 C C . GLY B 1 310 ? -13.758 24.516 -3.965 1 97.62 310 GLY B C 1
ATOM 5077 O O . GLY B 1 310 ? -14.812 24.875 -3.441 1 97.62 310 GLY B O 1
ATOM 5078 N N . LEU B 1 311 ? -13.469 23.234 -3.979 1 98.06 311 LEU B N 1
ATOM 5079 C CA . LEU B 1 311 ? -14.375 22.172 -3.545 1 98.06 311 LEU B CA 1
ATOM 5080 C C . LEU B 1 311 ? -14.633 22.266 -2.043 1 98.06 311 LEU B C 1
ATOM 5082 O O . LEU B 1 311 ? -15.773 22.109 -1.596 1 98.06 311 LEU B O 1
ATOM 5086 N N . ALA B 1 312 ? -13.594 22.469 -1.249 1 97.88 312 ALA B N 1
ATOM 5087 C CA . ALA B 1 312 ? -13.75 22.609 0.196 1 97.88 312 ALA B CA 1
ATOM 5088 C C . ALA B 1 312 ? -14.641 23.812 0.533 1 97.88 312 ALA B C 1
ATOM 5090 O O . ALA B 1 312 ? -15.492 23.719 1.425 1 97.88 312 ALA B O 1
ATOM 5091 N N . ALA B 1 313 ? -14.406 24.906 -0.195 1 97.62 313 ALA B N 1
ATOM 5092 C CA . ALA B 1 313 ? -15.227 26.094 0.02 1 97.62 313 ALA B CA 1
ATOM 5093 C C . ALA B 1 313 ? -16.703 25.797 -0.255 1 97.62 313 ALA B C 1
ATOM 5095 O O . ALA B 1 313 ? -17.578 26.219 0.504 1 97.62 313 ALA B O 1
ATOM 5096 N N . LYS B 1 314 ? -16.922 25.109 -1.286 1 97.38 314 LYS B N 1
ATOM 5097 C CA . LYS B 1 314 ? -18.281 24.828 -1.73 1 97.38 314 LYS B CA 1
ATOM 5098 C C . LYS B 1 314 ? -18.969 23.812 -0.817 1 97.38 314 LYS B C 1
ATOM 5100 O O . LYS B 1 314 ? -20.094 24.031 -0.378 1 97.38 314 LYS B O 1
ATOM 5105 N N . GLU B 1 315 ? -18.312 22.703 -0.427 1 96.75 315 GLU B N 1
ATOM 5106 C CA . GLU B 1 315 ? -18.984 21.578 0.217 1 96.75 315 GLU B CA 1
ATOM 5107 C C . GLU B 1 315 ? -18.812 21.625 1.732 1 96.75 315 GLU B C 1
ATOM 5109 O O . GLU B 1 315 ? -19.688 21.188 2.477 1 96.75 315 GLU B O 1
ATOM 5114 N N . LEU B 1 316 ? -17.672 22.125 2.189 1 96.69 316 LEU B N 1
ATOM 5115 C CA . LEU B 1 316 ? -17.406 22.172 3.621 1 96.69 316 LEU B CA 1
ATOM 5116 C C . LEU B 1 316 ? -17.734 23.562 4.184 1 96.69 316 LEU B C 1
ATOM 5118 O O . LEU B 1 316 ? -17.75 23.75 5.402 1 96.69 316 LEU B O 1
ATOM 5122 N N . LYS B 1 317 ? -17.969 24.516 3.301 1 96.44 317 LYS B N 1
ATOM 5123 C CA . LYS B 1 317 ? -18.156 25.906 3.713 1 96.44 317 LYS B CA 1
ATOM 5124 C C . LYS B 1 317 ? -16.969 26.406 4.527 1 96.44 317 LYS B C 1
ATOM 5126 O O . LYS B 1 317 ? -17.141 27.047 5.566 1 96.44 317 LYS B O 1
ATOM 5131 N N . TRP B 1 318 ? -15.805 26.016 4.062 1 96.94 318 TRP B N 1
ATOM 5132 C CA . TRP B 1 318 ? -14.539 26.328 4.715 1 96.94 318 TRP B CA 1
ATOM 5133 C C . TRP B 1 318 ? -13.594 27.031 3.752 1 96.94 318 TRP B C 1
ATOM 5135 O O . TRP B 1 318 ? -13.469 26.641 2.592 1 96.94 318 TRP B O 1
ATOM 5145 N N . LYS B 1 319 ? -12.945 28.109 4.223 1 97.25 319 LYS B N 1
ATOM 5146 C CA . LYS B 1 319 ? -11.891 28.828 3.51 1 97.25 319 LYS B CA 1
ATOM 5147 C C . LYS B 1 319 ? -10.781 29.25 4.461 1 97.25 319 LYS B C 1
ATOM 5149 O O . LYS B 1 319 ? -11.016 29.453 5.652 1 97.25 319 LYS B O 1
ATOM 5154 N N . THR B 1 320 ? -9.633 29.375 3.887 1 98 320 THR B N 1
ATOM 5155 C CA . THR B 1 320 ? -8.516 29.875 4.688 1 98 320 THR B CA 1
ATOM 5156 C C . THR B 1 320 ? -8.75 31.344 5.082 1 98 320 THR B C 1
ATOM 5158 O O . THR B 1 320 ? -9.336 32.094 4.32 1 98 320 THR B O 1
ATOM 5161 N N . LYS B 1 321 ? -8.258 31.672 6.262 1 97.88 321 LYS B N 1
ATOM 5162 C CA . LYS B 1 321 ? -8.43 33.031 6.766 1 97.88 321 LYS B CA 1
ATOM 5163 C C . LYS B 1 321 ? -7.105 33.781 6.781 1 97.88 321 LYS B C 1
ATOM 5165 O O . LYS B 1 321 ? -7.086 35.031 6.719 1 97.88 321 LYS B O 1
ATOM 5170 N N . PHE B 1 322 ? -6.027 33.062 6.816 1 98.38 322 PHE B N 1
ATOM 5171 C CA . PHE B 1 322 ? -4.738 33.688 7.07 1 98.38 322 PHE B CA 1
ATOM 5172 C C . PHE B 1 322 ? -3.855 33.656 5.832 1 98.38 322 PHE B C 1
ATOM 5174 O O . PHE B 1 322 ? -3.84 32.656 5.113 1 98.38 322 PHE B O 1
ATOM 5181 N N . GLY B 1 323 ? -3.176 34.719 5.57 1 97.81 323 GLY B N 1
ATOM 5182 C CA . GLY B 1 323 ? -2.197 34.781 4.496 1 97.81 323 GLY B CA 1
ATOM 5183 C C . GLY B 1 323 ? -0.772 34.562 4.973 1 97.81 323 GLY B C 1
ATOM 5184 O O . GLY B 1 323 ? -0.547 34.219 6.133 1 97.81 323 GLY B O 1
ATOM 5185 N N . LEU B 1 324 ? 0.162 34.812 4.047 1 98.5 324 LEU B N 1
ATOM 5186 C CA . LEU B 1 324 ? 1.567 34.5 4.277 1 98.5 324 LEU B CA 1
ATOM 5187 C C . LEU B 1 324 ? 2.123 35.312 5.438 1 98.5 324 LEU B C 1
ATOM 5189 O O . LEU B 1 324 ? 2.898 34.812 6.25 1 98.5 324 LEU B O 1
ATOM 5193 N N . ASP B 1 325 ? 1.682 36.562 5.551 1 98.5 325 ASP B N 1
ATOM 5194 C CA . ASP B 1 325 ? 2.188 37.406 6.613 1 98.5 325 ASP B CA 1
ATOM 5195 C C . ASP B 1 325 ? 1.829 36.875 7.988 1 98.5 325 ASP B C 1
ATOM 5197 O O . ASP B 1 325 ? 2.684 36.781 8.875 1 98.5 325 ASP B O 1
ATOM 5201 N N . LYS B 1 326 ? 0.572 36.5 8.141 1 98.75 326 LYS B N 1
ATOM 5202 C CA . LYS B 1 326 ? 0.111 35.969 9.414 1 98.75 326 LYS B CA 1
ATOM 5203 C C . LYS B 1 326 ? 0.79 34.625 9.719 1 98.75 326 LYS B C 1
ATOM 5205 O O . LYS B 1 326 ? 1.123 34.344 10.875 1 98.75 326 LYS B O 1
ATOM 5210 N N . MET B 1 327 ? 1.022 33.812 8.695 1 98.88 327 MET B N 1
ATOM 5211 C CA . MET B 1 327 ? 1.734 32.531 8.859 1 98.88 327 MET B CA 1
ATOM 5212 C C . MET B 1 327 ? 3.115 32.781 9.469 1 98.88 327 MET B C 1
ATOM 5214 O O . MET B 1 327 ? 3.492 32.094 10.43 1 98.88 327 MET B O 1
ATOM 5218 N N . CYS B 1 328 ? 3.803 33.75 8.938 1 98.88 328 CYS B N 1
ATOM 5219 C CA . CYS B 1 328 ? 5.176 34 9.344 1 98.88 328 CYS B CA 1
ATOM 5220 C C . CYS B 1 328 ? 5.223 34.688 10.711 1 98.88 328 CYS B C 1
ATOM 5222 O O . CYS B 1 328 ? 6.102 34.375 11.523 1 98.88 328 CYS B O 1
ATOM 5224 N N . GLU B 1 329 ? 4.254 35.594 10.992 1 98.81 329 GLU B N 1
ATOM 5225 C CA . GLU B 1 329 ? 4.18 36.25 12.289 1 98.81 329 GLU B CA 1
ATOM 5226 C C . GLU B 1 329 ? 3.992 35.219 13.414 1 98.81 329 GLU B C 1
ATOM 5228 O O . GLU B 1 329 ? 4.676 35.281 14.438 1 98.81 329 GLU B O 1
ATOM 5233 N N . ASP B 1 330 ? 3.078 34.312 13.195 1 98.88 330 ASP B N 1
ATOM 5234 C CA . ASP B 1 330 ? 2.781 33.312 14.219 1 98.88 330 ASP B CA 1
ATOM 5235 C C . ASP B 1 330 ? 3.936 32.312 14.359 1 98.88 330 ASP B C 1
ATOM 5237 O O . ASP B 1 330 ? 4.238 31.875 15.469 1 98.88 330 ASP B O 1
ATOM 5241 N N . GLN B 1 331 ? 4.559 31.984 13.195 1 98.69 331 GLN B N 1
ATOM 5242 C CA . GLN B 1 331 ? 5.754 31.156 13.25 1 98.69 331 GLN B CA 1
ATOM 5243 C C . GLN B 1 331 ? 6.848 31.812 14.086 1 98.69 331 GLN B C 1
ATOM 5245 O O . GLN B 1 331 ? 7.5 31.156 14.898 1 98.69 331 GLN B O 1
ATOM 5250 N N . TRP B 1 332 ? 7.039 33.094 13.891 1 98.62 332 TRP B N 1
ATOM 5251 C CA . TRP B 1 332 ? 8.094 33.844 14.57 1 98.62 332 TRP B CA 1
ATOM 5252 C C . TRP B 1 332 ? 7.812 33.938 16.062 1 98.62 332 TRP B C 1
ATOM 5254 O O . TRP B 1 332 ? 8.719 33.812 16.891 1 98.62 332 TRP B O 1
ATOM 5264 N N . ARG B 1 333 ? 6.539 34.188 16.406 1 98.69 333 ARG B N 1
ATOM 5265 C CA . ARG B 1 333 ? 6.148 34.25 17.812 1 98.69 333 ARG B CA 1
ATOM 5266 C C . ARG B 1 333 ? 6.453 32.938 18.531 1 98.69 333 ARG B C 1
ATOM 5268 O O . ARG B 1 333 ? 6.992 32.938 19.625 1 98.69 333 ARG B O 1
ATOM 5275 N N . TRP B 1 334 ? 6.137 31.828 17.891 1 98.5 334 TRP B N 1
ATOM 5276 C CA . TRP B 1 334 ? 6.434 30.5 18.438 1 98.5 334 TRP B CA 1
ATOM 5277 C C . TRP B 1 334 ? 7.938 30.312 18.625 1 98.5 334 TRP B C 1
ATOM 5279 O O . TRP B 1 334 ? 8.391 29.906 19.6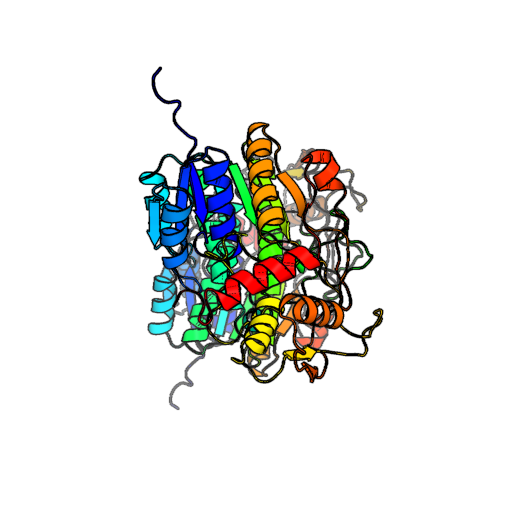88 1 98.5 334 TRP B O 1
ATOM 5289 N N . GLN B 1 335 ? 8.664 30.609 17.531 1 97.81 335 GLN B N 1
ATOM 5290 C CA . GLN B 1 335 ? 10.102 30.359 17.531 1 97.81 335 GLN B CA 1
ATOM 5291 C C . GLN B 1 335 ? 10.805 31.219 18.578 1 97.81 335 GLN B C 1
ATOM 5293 O O . GLN B 1 335 ? 11.703 30.75 19.281 1 97.81 335 GLN B O 1
ATOM 5298 N N . THR B 1 336 ? 10.422 32.469 18.734 1 97.38 336 THR B N 1
ATOM 5299 C CA . THR B 1 336 ? 11.078 33.375 19.672 1 97.38 336 THR B CA 1
ATOM 5300 C C . THR B 1 336 ? 10.734 33 21.109 1 97.38 336 THR B C 1
ATOM 5302 O O . THR B 1 336 ? 11.578 33.094 22 1 97.38 336 THR B O 1
ATOM 5305 N N . LYS B 1 337 ? 9.484 32.594 21.297 1 97.31 337 LYS B N 1
ATOM 5306 C CA . LYS B 1 337 ? 9.047 32.188 22.625 1 97.31 337 LYS B CA 1
ATOM 5307 C C . LYS B 1 337 ? 9.656 30.844 23.031 1 97.31 337 LYS B C 1
ATOM 5309 O O . LYS B 1 337 ? 9.82 30.562 24.219 1 97.31 337 LYS B O 1
ATOM 5314 N N . ASN B 1 338 ? 10.016 30.047 22.016 1 97 338 ASN B N 1
ATOM 5315 C CA . ASN B 1 338 ? 10.547 28.703 22.203 1 97 338 ASN B CA 1
ATOM 5316 C C . ASN B 1 338 ? 11.773 28.453 21.328 1 97 338 ASN B C 1
ATOM 5318 O O . ASN B 1 338 ? 11.75 27.609 20.438 1 97 338 ASN B O 1
ATOM 5322 N N . PRO B 1 339 ? 12.852 29.062 21.594 1 93.31 339 PRO B N 1
ATOM 5323 C CA . PRO B 1 339 ? 14.031 28.969 20.734 1 93.31 339 PRO B CA 1
ATOM 5324 C C . PRO B 1 339 ? 14.516 27.531 20.547 1 93.31 339 PRO B C 1
ATOM 5326 O O . PRO B 1 339 ? 15.242 27.234 19.594 1 93.31 339 PRO B O 1
ATOM 5329 N N . ARG B 1 340 ? 14.188 26.688 21.453 1 91.38 340 ARG B N 1
ATOM 5330 C CA . ARG B 1 340 ? 14.578 25.281 21.328 1 91.38 340 ARG B CA 1
ATOM 5331 C C . ARG B 1 340 ? 13.352 24.375 21.297 1 91.38 340 ARG B C 1
ATOM 5333 O O . ARG B 1 340 ? 13.391 23.266 21.828 1 91.38 340 ARG B O 1
ATOM 5340 N N . GLY B 1 341 ? 12.25 24.953 20.812 1 93.75 341 GLY B N 1
ATOM 5341 C CA . GLY B 1 341 ? 11.016 24.203 20.688 1 93.75 341 GLY B CA 1
ATOM 5342 C C . GLY B 1 341 ? 10.422 23.797 22.031 1 93.75 341 GLY B C 1
ATOM 5343 O O . GLY B 1 341 ? 10.242 24.641 22.906 1 93.75 341 GLY B O 1
ATOM 5344 N N . TYR B 1 342 ? 10.109 22.547 22.172 1 95.31 342 TYR B N 1
ATOM 5345 C CA . TYR B 1 342 ? 9.461 22.062 23.391 1 95.31 342 TYR B CA 1
ATOM 5346 C C . TYR B 1 342 ? 10.5 21.656 24.438 1 95.31 342 TYR B C 1
ATOM 5348 O O . TYR B 1 342 ? 10.148 21.109 25.484 1 95.31 342 TYR B O 1
ATOM 5356 N N . GLU B 1 343 ? 11.703 21.938 24.188 1 89.75 343 GLU B N 1
ATOM 5357 C CA . GLU B 1 343 ? 12.742 21.656 25.172 1 89.75 343 GLU B CA 1
ATOM 5358 C C . GLU B 1 343 ? 12.773 22.734 26.25 1 89.75 343 GLU B C 1
ATOM 5360 O O . GLU B 1 343 ? 12.484 23.906 25.984 1 89.75 343 GLU B O 1
#

Foldseek 3Di:
DPPPPAAEEEEEVLQAFLNLLLCLVCVVVRHAYEYEYLCPWGDCLSQVLSCVVSVHHYHYDNDQLLPLVSLLVVVVVDVHQAYEYDFFDAQQVVCQVPVVVRLSRLVSSLVSNCVSCVVSVRAHYEYEAAPQQLAFFPDPQDEPPRDGQPGLGSNSNSRNVSLVVLVVVCVVPLQHDYEYEHEWAEFFHDQVLSAHHAGPDQDSHLLVNLLLLLVPNDVAAEFAFQCFPDPRGGAKTFYAYSNLVSVLVVLSSVCVVVSNGYHYFYDGQSDIDGSVRLQVLLCVLSVHHGHHDYHYHDPRDHRYYGHDRVVCCVPSVGHGDDDSNNRNNRNNSNCVVCVNHSD/DPPPPAAEEEEEVLQAFLNLLLCLVCVVVRHAYEYEYLCPWGDCLSQVLSCVVSVHHHHYDNDQLLPLVSLLVVVVVDVHQAYEYDFFDAQQVVCQVPVVVRLSRLVSSLVSNCVSCVVSVRAHYEYEAAPQQLAFFPDPQDEPPRDGQPGLGSNSNSRNVSLVVLVVVCVVPLQHDYEYEHEWAEFFHDQVLSAHHAGPDQDSHLLVNLLLLLVPVDVAAEFAFQCFPDPRGGAKTFYAYSNLVSVLVVLSSVCVVVSNGYHYFYDGQSDIDGSVRLQVLLCVLSVHHGHYDYHYHDPRDHRYYGHDRVVCCVPSVGHGDDDSNNRNNRNNSNCVVCVNHSD

Nearest PDB structures (foldseek):
  1nah-assembly1_A  TM=9.846E-01  e=2.293E-49  Escherichia coli
  5gy7-assembly1_B  TM=9.813E-01  e=3.489E-49  Escherichia coli K-12
  1kvu-assembly1_A-2  TM=9.844E-01  e=7.607E-49  Escherichia coli
  1kvr-assembly1_A-2  TM=9.844E-01  e=1.986E-48  Escherichia coli
  1kvt-assembly1_A-2  TM=9.838E-01  e=1.870E-48  Escherichia coli

Sequence (686 aa):
MPGEKKQLVLVTGGTGYIGSHTVVELLEAGYDAVVLDNLSNSSIESIKRIEKMCNKSIYFEKVDLVDYAAVDKVFQKYDIEYVIHFAALKSVNESVTKPLLYYDNNVTGLLNLLRVMDSHKKKNLVFSSSCTVYGDPKFLPVTEDHPIGDCINPYGASKFFAEIILKDLCRSDPEWNVVSLRYFNPIGAHASGDIGEHPNGVPSNLMPYVSQVAVGQRPHVNVFGNDYKTKDGTGVRDYIHIVDLAQAHIVSIQLLDKKCGLKVYNIGTGTGYSVLEIIKAMEKACGKPIPCKICPRREGDAAAVYADAGLAAKELKWKTKFGLDKMCEDQWRWQTKNPRGYEMPGEKKQLVLVTGGTGYIGSHTVVELLEAGYDAVVLDNLSNSSIESIKRIEKMCNKSIYFEKVDLVDYAAVDKVFQKYDIEYVIHFAALKSVNESVTKPLLYYDNNVTGLLNLLRVMDSHKKKNLVFSSSCTVYGDPKFLPVTEDHPIGDCINPYGASKFFAEIILKDLCRSDPEWNVVSLRYFNPIGAHASGDIGEHPNGVPSNLMPYVSQVAVGQRPHVNVFGNDYKTKDGTGVRDYIHIVDLAQAHIVSIQLLDKKCGLKVYNIGTGTGYSVLEIIKAMEKACGKPIPCKICPRREGDAAAVYADAGLAAKELKWKTKFGLDKMCEDQWRWQTKNPRGYE

Secondary structure (DSSP, 8-state):
-----PPEEEEETTTSHHHHHHHHHHHHTT-EEEEEE--SS--THHHHHHHHHHT---EEEE--TT-HHHHHHHHHHS---EEEE------HHHHHH-HHHHHIIIIIHHHHHHHHHHHTT--EEEEEEEGGGG-S-SSSSBPTTS-----SSHHHHHHHHHHHHHHHHHHH-TT-EEEEEEE--EE---TTSSS----SSS-SSHHHHHHHHHTTSSS-EEEE-S-SSSTTSS-EEE-EEHHHHHHHHHHHHHHHTTT--EEEEEES-S-EEEHHHHHHHHHHHHTS---EEEEPPPTT--SEE-B--HHHHHHT-------HHHHHHHHHHHHHH-TTTT-/-----PPEEEEETTTSHHHHHHHHHHHHTT-EEEEEE--SS--THHHHHHHHHHT---EEEE--TT-HHHHHHHHHHS---EEEE------HHHHHH-HHHHHIIIIIHHHHHHHHHHHTT--EEE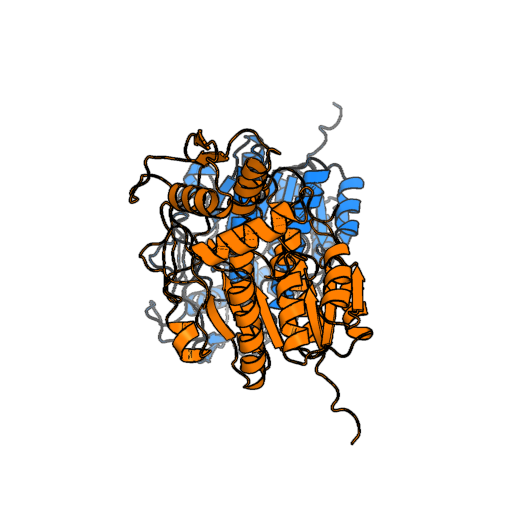EEEEGGGG-S-SSSSBPTTS-----SSHHHHHHHHHHHHHHHHHHH-TT-EEEEEEE--EE---TTSSS----SSS-SSHHHHHHHHHTTSSS-EEEE-S-SSSTTSS-EEE-EEHHHHHHHHHHHHHHHTTT--EEEEEES-S-EEEHHHHHHHHHHHHTS---EEEEPPPTT--SEE-B--HHHHHHT-------HHHHHHHHHHHHHH-TTTT-

Solvent-accessible surface area (backbone atoms only — not comparable to full-atom values): 35650 Å² total; per-residue (Å²): 124,85,76,75,79,59,56,27,30,36,27,30,24,21,42,29,54,66,26,36,51,27,50,52,50,36,49,74,72,58,36,42,52,35,31,32,28,62,58,86,63,36,42,73,55,48,52,57,46,45,25,63,74,66,72,47,87,67,50,75,42,86,42,49,49,70,37,48,69,60,50,42,50,51,60,71,73,43,84,58,58,36,36,37,46,53,57,57,70,74,47,54,72,56,15,43,67,37,31,67,61,38,41,43,46,35,41,40,14,46,50,35,49,52,52,41,27,56,76,70,70,39,46,35,38,38,38,65,45,41,50,44,22,38,32,67,62,92,56,79,59,37,46,81,80,53,69,63,63,64,35,72,38,46,35,23,38,32,44,33,51,49,54,52,51,51,52,43,43,34,70,48,37,75,77,30,14,35,40,37,37,25,40,29,58,70,38,34,29,44,86,86,23,76,44,54,70,54,64,68,75,79,55,86,52,67,62,65,37,47,53,34,28,64,75,63,77,36,86,48,36,79,37,56,28,62,75,37,100,44,97,79,10,25,41,26,37,10,59,25,32,40,62,48,56,23,47,53,53,55,49,48,55,59,44,39,77,66,65,57,29,76,44,74,34,42,48,32,62,43,50,66,41,33,53,64,53,50,51,51,47,40,20,62,55,71,71,45,87,63,57,68,42,85,41,70,64,57,89,76,63,57,50,56,51,30,30,40,32,59,62,28,35,71,75,58,70,44,76,69,81,62,53,70,65,55,21,27,40,20,32,43,44,16,42,71,72,24,78,65,43,85,104,124,84,76,75,78,58,56,28,31,35,26,30,23,21,42,28,53,68,26,36,50,27,50,52,50,38,48,73,71,58,35,40,53,37,31,30,28,62,58,86,63,34,42,72,57,46,52,56,46,44,25,63,76,66,72,46,86,65,50,75,42,84,41,51,50,70,38,49,68,61,51,42,50,53,61,72,74,44,82,57,58,36,36,38,44,52,58,56,71,73,50,55,72,56,14,44,67,38,31,67,60,37,41,43,47,34,40,39,13,47,50,35,50,51,52,42,28,56,78,68,72,40,47,35,37,39,39,67,43,40,52,44,20,39,33,68,63,91,56,79,58,36,46,81,80,53,69,63,65,65,35,72,40,46,35,25,38,32,42,33,52,49,53,52,51,51,52,45,44,34,72,48,38,72,77,31,14,36,38,38,38,25,38,28,57,70,38,35,30,44,84,85,22,76,44,52,69,53,63,66,77,79,56,85,51,66,64,64,39,48,52,36,28,65,75,63,77,37,87,49,37,79,37,54,27,64,75,37,100,44,97,77,9,25,40,25,37,10,60,25,30,38,62,48,56,24,47,52,54,56,50,47,54,59,44,39,76,66,66,59,29,78,43,73,33,43,47,33,61,44,49,65,42,33,55,64,54,53,52,50,45,38,20,63,54,70,70,46,86,63,57,65,42,84,39,70,63,56,88,76,64,58,50,57,51,31,29,40,33,61,62,29,36,71,75,58,70,44,76,69,84,62,54,69,64,57,21,28,40,20,31,44,43,16,41,71,72,25,80,64,42,85,106

Organism: Fasciola gigantica (NCBI:txid46835)